Protein 1YWI (pdb70)

InterPro domains:
  IPR001202 WW domain [PF00397] (145-171)
  IPR001202 WW domain [PF00397] (185-212)
  IPR001202 WW domain [PS01159] (146-171)
  IPR001202 WW domain [PS01159] (187-212)
  IPR001202 WW domain [PS50020] (140-173)
  IPR001202 WW domain [PS50020] (186-214)
  IPR001202 WW domain [SM00456] (141-173)
  IPR001202 WW domain [SM00456] (182-214)
  IPR001202 WW domain [cd00201] (146-173)
  IPR001202 WW domain [cd00201] (184-214)
  IPR002713 FF domain [PF01846] (395-444)
  IPR002713 FF domain [PF01846] (462-510)
  IPR002713 FF domain [PF01846] (609-664)
  IPR002713 FF domain [PF01846] (746-796)
  IPR002713 FF domain [PS51676] (393-447)
  IPR002713 FF domain [PS51676] (460-514)
  IPR002713 FF domain [PS51676] (527-587)
  IPR002713 FF domain [PS51676] (607-667)
  IPR002713 FF domain [PS51676] (672-727)
  IPR002713 FF domain [PS51676] (742-799)

Organism: Homo sapiens (NCBI:txid9606)

Secondary structure (DSSP, 8-state):
--EEEEEETTTEEEEEETTTTEEEES--/-PPPP-

Radius of gyration: 8.61 Å; Cα contacts (8 Å, |Δi|>4): 61; chains: 2; bounding box: 24×16×15 Å

Nearest PDB structures (foldseek):
  1ywi-assembly1_A  TM=9.392E-01  e=6.118E-04  Homo sapiens
  2dyf-assembly1_A  TM=8.197E-01  e=7.021E-03  Homo sapiens
  2n8t-assembly1_A  TM=7.449E-01  e=8.564E-02  Rattus norvegicus
  2dmv-assembly1_A  TM=7.838E-01  e=2.901E-01  Homo sapiens
  9g6k-assembly1_Lm  TM=6.324E-01  e=3.998E+00  Toxoplasma gondii

Solvent-accessible surface area: 2877 Å² total; per-residue (Å²): 92,122,98,40,128,78,156,1,123,123,42,154,74,12,27,37,7,69,100,84,158,92,34,37,88,110,148,112,174,28,85,68,4,175

GO terms:
  GO:0005515 protein binding (F, IPI)
  GO:0016363 nuclear matrix (C, IDA)
  GO:0005654 nucleoplasm (C, TAS)
  GO:0016020 membrane (C, HDA)
  GO:0003723 RNA binding (F, HDA)

Foldseek 3Di:
DQKDWDADPVGHIWMAHPPVGGTGHDDD/DDDDDD

Sequence (34 aa):
SMWTEHKSPDGRTYYYNTETKQSTWEKPPPPLPPSMWTEHKSPDGRTYYYNTETKQSTWEKPPPPLPPSMWTEHKSPDGRTYYYNTETKQSTWEKPPPPLPPSMWTEHKSPDGRTYYYNTETKQSTWEKPPPPLPPSMWTEHKSPDGRTYYYNTETKQSTWEKPPPPLPPSMWTEHKSPDGRTYYYNTETKQSTWEKPPPPLPPSMWTEHKSPDGRTYYYNTETKQSTWEKPPPPLPPSMWTEHKSPDGRTYYYNTETKQSTWEKPPPPLPPSMWTEHKSPDGRTYYYNTETKQSTWEKPPPPLPPSMWTEHKSPDGRTYYYNTETKQSTWEKPPPPLPPSMWTEHKSPDGRTYYYNTETKQSTWEKPPPPLPPSMWTEHKSPDGRTYYYNTETKQSTWEKPPPPLPPSMWTEHKSPDGRTYYYNTETKQSTWEKPPPPLPPSMWTEHKSPDGRTYYYNTETKQSTWEKPPPPLPPSMWTEHKSPDGRTYYYNTETKQSTWEKPPPPLPP

Structure (mmCIF, N/CA/C/O backbone):
data_1YWI
#
_entry.id   1YWI
#
loop_
_entity.id
_entity.type
_entity.pdbx_description
1 polymer 'Formin-binding protein 3'
2 polymer Formin
#
loop_
_atom_site.group_PDB
_atom_site.id
_atom_site.type_symbol
_atom_site.label_atom_id
_atom_site.label_alt_id
_atom_site.label_comp_id
_atom_site.label_asym_id
_atom_site.label_entity_id
_atom_site.label_seq_id
_atom_site.pdbx_PDB_ins_code
_atom_site.Cartn_x
_atom_site.Cartn_y
_atom_site.Cartn_z
_atom_site.occupancy
_atom_site.B_iso_or_equiv
_atom_site.auth_seq_id
_atom_site.auth_comp_id
_atom_site.auth_asym_id
_atom_site.auth_atom_id
_atom_site.pdbx_PDB_model_num
ATOM 1 N N . SER A 1 12 ? -8.825 -6.080 1.277 1.00 0.00 15 SER A N 1
ATOM 2 C CA . SER A 1 12 ? -9.217 -6.020 -0.129 1.00 0.00 15 SER A CA 1
ATOM 3 C C . SER A 1 12 ? -9.059 -4.611 -0.686 1.00 0.00 15 SER A C 1
ATOM 4 O O . SER A 1 12 ? -9.019 -3.636 0.064 1.00 0.00 15 SER A O 1
ATOM 12 N N . MET A 1 13 ? -8.966 -4.518 -2.010 1.00 0.00 16 MET A N 1
ATOM 13 C CA . MET A 1 13 ? -8.814 -3.234 -2.683 1.00 0.00 16 MET A CA 1
ATOM 14 C C . MET A 1 13 ? -7.553 -2.510 -2.218 1.00 0.00 16 MET A C 1
ATOM 15 O O . MET A 1 13 ? -7.600 -1.674 -1.316 1.00 0.00 16 MET A O 1
ATOM 29 N N . TRP A 1 14 ? -6.427 -2.838 -2.847 1.00 0.00 17 TRP A N 1
ATOM 30 C CA . TRP A 1 14 ? -5.150 -2.221 -2.505 1.00 0.00 17 TRP A CA 1
ATOM 31 C C . TRP A 1 14 ? -4.418 -1.755 -3.761 1.00 0.00 17 TRP A C 1
ATOM 32 O O . TRP A 1 14 ? -4.732 -2.188 -4.870 1.00 0.00 17 TRP A O 1
ATOM 53 N N . THR A 1 15 ? -3.444 -0.872 -3.575 1.00 0.00 18 THR A N 1
ATOM 54 C CA . THR A 1 15 ? -2.646 -0.362 -4.684 1.00 0.00 18 THR A CA 1
ATOM 55 C C . THR A 1 15 ? -1.164 -0.554 -4.390 1.00 0.00 18 THR A C 1
ATOM 56 O O . THR A 1 15 ? -0.726 -0.379 -3.252 1.00 0.00 18 THR A O 1
ATOM 67 N N . GLU A 1 16 ? -0.394 -0.907 -5.414 1.00 0.00 19 GLU A N 1
ATOM 68 C CA . GLU A 1 16 ? 1.037 -1.136 -5.242 1.00 0.00 19 GLU A CA 1
ATOM 69 C C . GLU A 1 16 ? 1.859 0.025 -5.792 1.00 0.00 19 GLU A C 1
ATOM 70 O O . GLU A 1 16 ? 1.763 0.370 -6.969 1.00 0.00 19 GLU A O 1
ATOM 82 N N . HIS A 1 17 ? 2.672 0.621 -4.922 1.00 0.00 20 HIS A N 1
ATOM 83 C CA . HIS A 1 17 ? 3.528 1.736 -5.308 1.00 0.00 20 HIS A CA 1
ATOM 84 C C . HIS A 1 17 ? 4.859 1.662 -4.569 1.00 0.00 20 HIS A C 1
ATOM 85 O O . HIS A 1 17 ? 4.946 1.090 -3.482 1.00 0.00 20 HIS A O 1
ATOM 100 N N . LYS A 1 18 ? 5.897 2.244 -5.161 1.00 0.00 21 LYS A N 1
ATOM 101 C CA . LYS A 1 18 ? 7.225 2.222 -4.561 1.00 0.00 21 LYS A CA 1
ATOM 102 C C . LYS A 1 18 ? 7.574 3.553 -3.900 1.00 0.00 21 LYS A C 1
ATOM 103 O O . LYS A 1 18 ? 7.835 4.544 -4.582 1.00 0.00 21 LYS A O 1
ATOM 122 N N . SER A 1 19 ? 7.565 3.563 -2.566 1.00 0.00 22 SER A N 1
ATOM 123 C CA . SER A 1 19 ? 7.909 4.752 -1.797 1.00 0.00 22 SER A CA 1
ATOM 124 C C . SER A 1 19 ? 9.154 5.425 -2.375 1.00 0.00 22 SER A C 1
ATOM 125 O O . SER A 1 19 ? 10.169 4.763 -2.603 1.00 0.00 22 SER A O 1
ATOM 133 N N . PRO A 1 20 ? 9.085 6.756 -2.614 1.00 0.00 23 PRO A N 1
ATOM 134 C CA . PRO A 1 20 ? 10.200 7.529 -3.182 1.00 0.00 23 PRO A CA 1
ATOM 135 C C . PRO A 1 20 ? 11.523 7.284 -2.471 1.00 0.00 23 PRO A C 1
ATOM 136 O O . PRO A 1 20 ? 12.576 7.245 -3.106 1.00 0.00 23 PRO A O 1
ATOM 147 N N . ASP A 1 21 ? 11.469 7.130 -1.151 1.00 0.00 24 ASP A N 1
ATOM 148 C CA . ASP A 1 21 ? 12.674 6.885 -0.366 1.00 0.00 24 ASP A CA 1
ATOM 149 C C . ASP A 1 21 ? 13.385 5.632 -0.866 1.00 0.00 24 ASP A C 1
ATOM 150 O O . ASP A 1 21 ? 14.603 5.502 -0.741 1.00 0.00 24 ASP A O 1
ATOM 159 N N . GLY A 1 22 ? 12.607 4.713 -1.432 1.00 0.00 25 GLY A N 1
ATOM 160 C CA . GLY A 1 22 ? 13.163 3.479 -1.953 1.00 0.00 25 GLY A CA 1
ATOM 161 C C . GLY A 1 22 ? 12.567 2.265 -1.277 1.00 0.00 25 GLY A C 1
ATOM 162 O O . GLY A 1 22 ? 13.259 1.274 -1.036 1.00 0.00 25 GLY A O 1
ATOM 166 N N . ARG A 1 23 ? 11.274 2.342 -0.980 1.00 0.00 26 ARG A N 1
ATOM 167 C CA . ARG A 1 23 ? 10.575 1.251 -0.307 1.00 0.00 26 ARG A CA 1
ATOM 168 C C . ARG A 1 23 ? 9.323 0.851 -1.078 1.00 0.00 26 ARG A C 1
ATOM 169 O O . ARG A 1 23 ? 8.903 1.551 -1.995 1.00 0.00 26 ARG A O 1
ATOM 190 N N . THR A 1 24 ? 8.746 -0.291 -0.720 1.00 0.00 27 THR A N 1
ATOM 191 C CA . THR A 1 24 ? 7.530 -0.770 -1.368 1.00 0.00 27 THR A CA 1
ATOM 192 C C . THR A 1 24 ? 6.329 -0.592 -0.443 1.00 0.00 27 THR A C 1
ATOM 193 O O . THR A 1 24 ? 6.154 -1.350 0.512 1.00 0.00 27 THR A O 1
ATOM 204 N N . TYR A 1 25 ? 5.500 0.412 -0.729 1.00 0.00 28 TYR A N 1
ATOM 205 C CA . TYR A 1 25 ? 4.326 0.684 0.094 1.00 0.00 28 TYR A CA 1
ATOM 206 C C . TYR A 1 25 ? 3.032 0.387 -0.660 1.00 0.00 28 TYR A C 1
ATOM 207 O O . TYR A 1 25 ? 3.019 0.300 -1.888 1.00 0.00 28 TYR A O 1
ATOM 225 N N . TYR A 1 26 ? 1.947 0.231 0.093 1.00 0.00 29 TYR A N 1
ATOM 226 C CA . TYR A 1 26 ? 0.639 -0.051 -0.487 1.00 0.00 29 TYR A CA 1
ATOM 227 C C . TYR A 1 26 ? -0.416 0.897 0.070 1.00 0.00 29 TYR A C 1
ATOM 228 O O . TYR A 1 26 ? -0.334 1.321 1.222 1.00 0.00 29 TYR A O 1
ATOM 246 N N . TYR A 1 27 ? -1.404 1.229 -0.755 1.00 0.00 30 TYR A N 1
ATOM 247 C CA . TYR A 1 27 ? -2.479 2.124 -0.337 1.00 0.00 30 TYR A CA 1
ATOM 248 C C . TYR A 1 27 ? -3.831 1.423 -0.440 1.00 0.00 30 TYR A C 1
ATOM 249 O O . TYR A 1 27 ? -4.217 0.946 -1.509 1.00 0.00 30 TYR A O 1
ATOM 267 N N . ASN A 1 28 ? -4.544 1.360 0.681 1.00 0.00 31 ASN A N 1
ATOM 268 C CA . ASN A 1 28 ? -5.853 0.720 0.722 1.00 0.00 31 ASN A CA 1
ATOM 269 C C . ASN A 1 28 ? -6.924 1.648 0.158 1.00 0.00 31 ASN A C 1
ATOM 270 O O . ASN A 1 28 ? -7.215 2.697 0.733 1.00 0.00 31 ASN A O 1
ATOM 281 N N . THR A 1 29 ? -7.506 1.253 -0.971 1.00 0.00 32 THR A N 1
ATOM 282 C CA . THR A 1 29 ? -8.539 2.053 -1.619 1.00 0.00 32 THR A CA 1
ATOM 283 C C . THR A 1 29 ? -9.936 1.638 -1.157 1.00 0.00 32 THR A C 1
ATOM 284 O O . THR A 1 29 ? -10.941 2.106 -1.693 1.00 0.00 32 THR A O 1
ATOM 295 N N . GLU A 1 30 ? -9.989 0.761 -0.159 1.00 0.00 33 GLU A N 1
ATOM 296 C CA . GLU A 1 30 ? -11.261 0.293 0.383 1.00 0.00 33 GLU A CA 1
ATOM 297 C C . GLU A 1 30 ? -11.692 1.173 1.551 1.00 0.00 33 GLU A C 1
ATOM 298 O O . GLU A 1 30 ? -12.884 1.375 1.789 1.00 0.00 33 GLU A O 1
ATOM 310 N N . THR A 1 31 ? -10.705 1.691 2.271 1.00 0.00 34 THR A N 1
ATOM 311 C CA . THR A 1 31 ? -10.951 2.557 3.416 1.00 0.00 34 THR A CA 1
ATOM 312 C C . THR A 1 31 ? -10.294 3.915 3.196 1.00 0.00 34 THR A C 1
ATOM 313 O O . THR A 1 31 ? -10.574 4.883 3.906 1.00 0.00 34 THR A O 1
ATOM 324 N N . LYS A 1 32 ? -9.416 3.964 2.193 1.00 0.00 35 LYS A N 1
ATOM 325 C CA . LYS A 1 32 ? -8.695 5.183 1.835 1.00 0.00 35 LYS A CA 1
ATOM 326 C C . LYS A 1 32 ? -7.639 5.513 2.878 1.00 0.00 35 LYS A C 1
ATOM 327 O O . LYS A 1 32 ? -7.691 6.556 3.530 1.00 0.00 35 LYS A O 1
ATOM 346 N N . GLN A 1 33 ? -6.677 4.612 3.023 1.00 0.00 36 GLN A N 1
ATOM 347 C CA . GLN A 1 33 ? -5.596 4.790 3.981 1.00 0.00 36 GLN A CA 1
ATOM 348 C C . GLN A 1 33 ? -4.283 4.272 3.408 1.00 0.00 36 GLN A C 1
ATOM 349 O O . GLN A 1 33 ? -4.273 3.503 2.447 1.00 0.00 36 GLN A O 1
ATOM 363 N N . SER A 1 34 ? -3.177 4.700 4.003 1.00 0.00 37 SER A N 1
ATOM 364 C CA . SER A 1 34 ? -1.856 4.278 3.556 1.00 0.00 37 SER A CA 1
ATOM 365 C C . SER A 1 34 ? -1.269 3.257 4.523 1.00 0.00 37 SER A C 1
ATOM 366 O O . SER A 1 34 ? -1.384 3.405 5.740 1.00 0.00 37 SER A O 1
ATOM 374 N N . THR A 1 35 ? -0.639 2.221 3.977 1.00 0.00 38 THR A N 1
ATOM 375 C CA . THR A 1 35 ? -0.051 1.171 4.800 1.00 0.00 38 THR A CA 1
ATOM 376 C C . THR A 1 35 ? 1.302 0.715 4.258 1.00 0.00 38 THR A C 1
ATOM 377 O O . THR A 1 35 ? 1.583 0.844 3.065 1.00 0.00 38 THR A O 1
ATOM 388 N N . TRP A 1 36 ? 2.132 0.175 5.148 1.00 0.00 39 TRP A N 1
ATOM 389 C CA . TRP A 1 36 ? 3.458 -0.312 4.776 1.00 0.00 39 TRP A CA 1
ATOM 390 C C . TRP A 1 36 ? 3.482 -1.832 4.719 1.00 0.00 39 TRP A C 1
ATOM 391 O O . TRP A 1 36 ? 2.850 -2.504 5.535 1.00 0.00 39 TRP A O 1
ATOM 412 N N . GLU A 1 37 ? 4.222 -2.363 3.750 1.00 0.00 40 GLU A N 1
ATOM 413 C CA . GLU A 1 37 ? 4.355 -3.804 3.574 1.00 0.00 40 GLU A CA 1
ATOM 414 C C . GLU A 1 37 ? 3.014 -4.459 3.248 1.00 0.00 40 GLU A C 1
ATOM 415 O O . GLU A 1 37 ? 1.958 -4.011 3.698 1.00 0.00 40 GLU A O 1
ATOM 427 N N . LYS A 1 38 ? 3.076 -5.517 2.451 1.00 0.00 41 LYS A N 1
ATOM 428 C CA . LYS A 1 38 ? 1.884 -6.263 2.051 1.00 0.00 41 LYS A CA 1
ATOM 429 C C . LYS A 1 38 ? 1.040 -6.633 3.273 1.00 0.00 41 LYS A C 1
ATOM 430 O O . LYS A 1 38 ? 1.566 -7.139 4.265 1.00 0.00 41 LYS A O 1
ATOM 449 N N . PRO A 1 39 ? -0.285 -6.390 3.217 1.00 0.00 42 PRO A N 1
ATOM 450 C CA . PRO A 1 39 ? -1.190 -6.697 4.327 1.00 0.00 42 PRO A CA 1
ATOM 451 C C . PRO A 1 39 ? -1.588 -8.168 4.376 1.00 0.00 42 PRO A C 1
ATOM 452 O O . PRO A 1 39 ? -1.677 -8.757 5.454 1.00 0.00 42 PRO A O 1
ATOM 463 N N . PRO B 2 5 ? -2.466 10.045 -7.585 1.00 0.00 5 PRO B N 1
ATOM 464 C CA . PRO B 2 5 ? -1.627 9.057 -6.907 1.00 0.00 5 PRO B CA 1
ATOM 465 C C . PRO B 2 5 ? -1.907 9.006 -5.406 1.00 0.00 5 PRO B C 1
ATOM 466 O O . PRO B 2 5 ? -2.261 10.018 -4.802 1.00 0.00 5 PRO B O 1
ATOM 477 N N . PRO B 2 6 ? -1.747 7.822 -4.780 1.00 0.00 6 PRO B N 1
ATOM 478 C CA . PRO B 2 6 ? -1.995 7.649 -3.346 1.00 0.00 6 PRO B CA 1
ATOM 479 C C . PRO B 2 6 ? -0.852 8.175 -2.480 1.00 0.00 6 PRO B C 1
ATOM 480 O O . PRO B 2 6 ? 0.311 8.134 -2.887 1.00 0.00 6 PRO B O 1
ATOM 491 N N . PRO B 2 7 ? -1.164 8.666 -1.263 1.00 0.00 7 PRO B N 1
ATOM 492 C CA . PRO B 2 7 ? -0.163 9.200 -0.344 1.00 0.00 7 PRO B CA 1
ATOM 493 C C . PRO B 2 7 ? 0.604 8.093 0.366 1.00 0.00 7 PRO B C 1
ATOM 494 O O . PRO B 2 7 ? 0.064 7.016 0.619 1.00 0.00 7 PRO B O 1
ATOM 505 N N . LEU B 2 8 ? 1.865 8.361 0.681 1.00 0.00 8 LEU B N 1
ATOM 506 C CA . LEU B 2 8 ? 2.700 7.381 1.362 1.00 0.00 8 LEU B CA 1
ATOM 507 C C . LEU B 2 8 ? 2.376 7.339 2.860 1.00 0.00 8 LEU B C 1
ATOM 508 O O . LEU B 2 8 ? 2.041 8.365 3.454 1.00 0.00 8 LEU B O 1
ATOM 524 N N . PRO B 2 9 ? 2.472 6.151 3.494 1.00 0.00 9 PRO B N 1
ATOM 525 C CA . PRO B 2 9 ? 2.218 5.987 4.923 1.00 0.00 9 PRO B CA 1
ATOM 526 C C . PRO B 2 9 ? 3.415 6.427 5.763 1.00 0.00 9 PRO B C 1
ATOM 527 O O . PRO B 2 9 ? 4.556 6.326 5.315 1.00 0.00 9 PRO B O 1
ATOM 538 N N . PRO B 2 10 ? 3.179 6.928 6.988 1.00 0.00 10 PRO B N 1
ATOM 539 C CA . PRO B 2 10 ? 4.261 7.364 7.874 1.00 0.00 10 PRO B CA 1
ATOM 540 C C . PRO B 2 10 ? 5.105 6.191 8.367 1.00 0.00 10 PRO B C 1
ATOM 541 O O . PRO B 2 10 ? 6.088 5.844 7.678 1.00 0.00 10 PRO B O 1
ATOM 553 N N . SER A 1 12 ? -8.993 -7.729 -2.240 1.00 0.00 15 SER A N 2
ATOM 554 C CA . SER A 1 12 ? -8.088 -7.201 -3.255 1.00 0.00 15 SER A CA 2
ATOM 555 C C . SER A 1 12 ? -8.403 -5.740 -3.549 1.00 0.00 15 SER A C 2
ATOM 556 O O . SER A 1 12 ? -8.711 -5.372 -4.684 1.00 0.00 15 SER A O 2
ATOM 564 N N . MET A 1 13 ? -8.323 -4.915 -2.514 1.00 0.00 16 MET A N 2
ATOM 565 C CA . MET A 1 13 ? -8.592 -3.490 -2.643 1.00 0.00 16 MET A CA 2
ATOM 566 C C . MET A 1 13 ? -7.379 -2.679 -2.200 1.00 0.00 16 MET A C 2
ATOM 567 O O . MET A 1 13 ? -7.462 -1.872 -1.272 1.00 0.00 16 MET A O 2
ATOM 581 N N . TRP A 1 14 ? -6.251 -2.902 -2.867 1.00 0.00 17 TRP A N 2
ATOM 582 C CA . TRP A 1 14 ? -5.017 -2.199 -2.536 1.00 0.00 17 TRP A CA 2
ATOM 583 C C . TRP A 1 14 ? -4.285 -1.751 -3.796 1.00 0.00 17 TRP A C 2
ATOM 584 O O . TRP A 1 14 ? -4.468 -2.324 -4.870 1.00 0.00 17 TRP A O 2
ATOM 605 N N . THR A 1 15 ? -3.458 -0.721 -3.653 1.00 0.00 18 THR A N 2
ATOM 606 C CA . THR A 1 15 ? -2.674 -0.207 -4.765 1.00 0.00 18 THR A CA 2
ATOM 607 C C . THR A 1 15 ? -1.192 -0.389 -4.474 1.00 0.00 18 THR A C 2
ATOM 608 O O . THR A 1 15 ? -0.756 -0.237 -3.330 1.00 0.00 18 THR A O 2
ATOM 619 N N . GLU A 1 16 ? -0.417 -0.704 -5.506 1.00 0.00 19 GLU A N 2
ATOM 620 C CA . GLU A 1 16 ? 1.013 -0.929 -5.341 1.00 0.00 19 GLU A CA 2
ATOM 621 C C . GLU A 1 16 ? 1.831 0.252 -5.851 1.00 0.00 19 GLU A C 2
ATOM 622 O O . GLU A 1 16 ? 1.702 0.668 -7.002 1.00 0.00 19 GLU A O 2
ATOM 634 N N . HIS A 1 17 ? 2.675 0.785 -4.973 1.00 0.00 20 HIS A N 2
ATOM 635 C CA . HIS A 1 17 ? 3.539 1.909 -5.311 1.00 0.00 20 HIS A CA 2
ATOM 636 C C . HIS A 1 17 ? 4.878 1.769 -4.594 1.00 0.00 20 HIS A C 2
ATOM 637 O O . HIS A 1 17 ? 5.023 0.941 -3.694 1.00 0.00 20 HIS A O 2
ATOM 652 N N . LYS A 1 18 ? 5.854 2.581 -4.988 1.00 0.00 21 LYS A N 2
ATOM 653 C CA . LYS A 1 18 ? 7.181 2.512 -4.385 1.00 0.00 21 LYS A CA 2
ATOM 654 C C . LYS A 1 18 ? 7.565 3.806 -3.671 1.00 0.00 21 LYS A C 2
ATOM 655 O O . LYS A 1 18 ? 7.726 4.852 -4.300 1.00 0.00 21 LYS A O 2
ATOM 674 N N . SER A 1 19 ? 7.704 3.713 -2.349 1.00 0.00 22 SER A N 2
ATOM 675 C CA . SER A 1 19 ? 8.098 4.849 -1.524 1.00 0.00 22 SER A CA 2
ATOM 676 C C . SER A 1 19 ? 9.345 5.523 -2.092 1.00 0.00 22 SER A C 2
ATOM 677 O O . SER A 1 19 ? 10.250 4.843 -2.588 1.00 0.00 22 SER A O 2
ATOM 685 N N . PRO A 1 20 ? 9.424 6.867 -1.983 1.00 0.00 23 PRO A N 2
ATOM 686 C CA . PRO A 1 20 ? 10.546 7.653 -2.515 1.00 0.00 23 PRO A CA 2
ATOM 687 C C . PRO A 1 20 ? 11.875 7.307 -1.860 1.00 0.00 23 PRO A C 2
ATOM 688 O O . PRO A 1 20 ? 12.939 7.632 -2.387 1.00 0.00 23 PRO A O 2
ATOM 699 N N . ASP A 1 21 ? 11.814 6.657 -0.704 1.00 0.00 24 ASP A N 2
ATOM 700 C CA . ASP A 1 21 ? 13.020 6.263 0.012 1.00 0.00 24 ASP A CA 2
ATOM 701 C C . ASP A 1 21 ? 13.526 4.923 -0.510 1.00 0.00 24 ASP A C 2
ATOM 702 O O . ASP A 1 21 ? 14.385 4.286 0.100 1.00 0.00 24 ASP A O 2
ATOM 711 N N . GLY A 1 22 ? 12.983 4.506 -1.651 1.00 0.00 25 GLY A N 2
ATOM 712 C CA . GLY A 1 22 ? 13.378 3.244 -2.244 1.00 0.00 25 GLY A CA 2
ATOM 713 C C . GLY A 1 22 ? 12.695 2.067 -1.581 1.00 0.00 25 GLY A C 2
ATOM 714 O O . GLY A 1 22 ? 13.306 1.014 -1.390 1.00 0.00 25 GLY A O 2
ATOM 718 N N . ARG A 1 23 ? 11.425 2.245 -1.230 1.00 0.00 26 ARG A N 2
ATOM 719 C CA . ARG A 1 23 ? 10.659 1.188 -0.572 1.00 0.00 26 ARG A CA 2
ATOM 720 C C . ARG A 1 23 ? 9.392 0.873 -1.356 1.00 0.00 26 ARG A C 2
ATOM 721 O O . ARG A 1 23 ? 9.025 1.602 -2.270 1.00 0.00 26 ARG A O 2
ATOM 742 N N . THR A 1 24 ? 8.749 -0.238 -1.015 1.00 0.00 27 THR A N 2
ATOM 743 C CA . THR A 1 24 ? 7.513 -0.639 -1.676 1.00 0.00 27 THR A CA 2
ATOM 744 C C . THR A 1 24 ? 6.338 -0.532 -0.709 1.00 0.00 27 THR A C 2
ATOM 745 O O . THR A 1 24 ? 6.198 -1.352 0.201 1.00 0.00 27 THR A O 2
ATOM 756 N N . TYR A 1 25 ? 5.493 0.477 -0.908 1.00 0.00 28 TYR A N 2
ATOM 757 C CA . TYR A 1 25 ? 4.344 0.687 -0.032 1.00 0.00 28 TYR A CA 2
ATOM 758 C C . TYR A 1 25 ? 3.030 0.400 -0.754 1.00 0.00 28 TYR A C 2
ATOM 759 O O . TYR A 1 25 ? 2.987 0.307 -1.980 1.00 0.00 28 TYR A O 2
ATOM 777 N N . TYR A 1 26 ? 1.958 0.262 0.024 1.00 0.00 29 TYR A N 2
ATOM 778 C CA . TYR A 1 26 ? 0.636 -0.017 -0.530 1.00 0.00 29 TYR A CA 2
ATOM 779 C C . TYR A 1 26 ? -0.409 0.920 0.063 1.00 0.00 29 TYR A C 2
ATOM 780 O O . TYR A 1 26 ? -0.230 1.452 1.156 1.00 0.00 29 TYR A O 2
ATOM 798 N N . TYR A 1 27 ? -1.499 1.119 -0.668 1.00 0.00 30 TYR A N 2
ATOM 799 C CA . TYR A 1 27 ? -2.576 1.996 -0.211 1.00 0.00 30 TYR A CA 2
ATOM 800 C C . TYR A 1 27 ? -3.927 1.288 -0.271 1.00 0.00 30 TYR A C 2
ATOM 801 O O . TYR A 1 27 ? -4.315 0.752 -1.308 1.00 0.00 30 TYR A O 2
ATOM 819 N N . ASN A 1 28 ? -4.638 1.297 0.853 1.00 0.00 31 ASN A N 2
ATOM 820 C CA . ASN A 1 28 ? -5.951 0.668 0.938 1.00 0.00 31 ASN A CA 2
ATOM 821 C C . ASN A 1 28 ? -7.017 1.581 0.340 1.00 0.00 31 ASN A C 2
ATOM 822 O O . ASN A 1 28 ? -7.246 2.683 0.836 1.00 0.00 31 ASN A O 2
ATOM 833 N N . THR A 1 29 ? -7.666 1.118 -0.726 1.00 0.00 32 THR A N 2
ATOM 834 C CA . THR A 1 29 ? -8.701 1.905 -1.387 1.00 0.00 32 THR A CA 2
ATOM 835 C C . THR A 1 29 ? -10.067 1.686 -0.744 1.00 0.00 32 THR A C 2
ATOM 836 O O . THR A 1 29 ? -10.965 2.516 -0.882 1.00 0.00 32 THR A O 2
ATOM 847 N N . GLU A 1 30 ? -10.219 0.568 -0.041 1.00 0.00 33 GLU A N 2
ATOM 848 C CA . GLU A 1 30 ? -11.478 0.251 0.626 1.00 0.00 33 GLU A CA 2
ATOM 849 C C . GLU A 1 30 ? -11.647 1.094 1.885 1.00 0.00 33 GLU A C 2
ATOM 850 O O . GLU A 1 30 ? -12.697 1.698 2.105 1.00 0.00 33 GLU A O 2
ATOM 862 N N . THR A 1 31 ? -10.604 1.128 2.709 1.00 0.00 34 THR A N 2
ATOM 863 C CA . THR A 1 31 ? -10.627 1.900 3.944 1.00 0.00 34 THR A CA 2
ATOM 864 C C . THR A 1 31 ? -10.144 3.325 3.694 1.00 0.00 34 THR A C 2
ATOM 865 O O . THR A 1 31 ? -10.413 4.233 4.483 1.00 0.00 34 THR A O 2
ATOM 876 N N . LYS A 1 32 ? -9.425 3.503 2.586 1.00 0.00 35 LYS A N 2
ATOM 877 C CA . LYS A 1 32 ? -8.889 4.807 2.203 1.00 0.00 35 LYS A CA 2
ATOM 878 C C . LYS A 1 32 ? -7.804 5.250 3.175 1.00 0.00 35 LYS A C 2
ATOM 879 O O . LYS A 1 32 ? -7.964 6.227 3.906 1.00 0.00 35 LYS A O 2
ATOM 898 N N . GLN A 1 33 ? -6.697 4.517 3.171 1.00 0.00 36 GLN A N 2
ATOM 899 C CA . GLN A 1 33 ? -5.575 4.815 4.049 1.00 0.00 36 GLN A CA 2
ATOM 900 C C . GLN A 1 33 ? -4.268 4.320 3.439 1.00 0.00 36 GLN A C 2
ATOM 901 O O . GLN A 1 33 ? -4.273 3.532 2.495 1.00 0.00 36 GLN A O 2
ATOM 915 N N . SER A 1 34 ? -3.153 4.783 3.989 1.00 0.00 37 SER A N 2
ATOM 916 C CA . SER A 1 34 ? -1.839 4.383 3.501 1.00 0.00 37 SER A CA 2
ATOM 917 C C . SER A 1 34 ? -1.211 3.374 4.454 1.00 0.00 37 SER A C 2
ATOM 918 O O . SER A 1 34 ? -1.237 3.560 5.672 1.00 0.00 37 SER A O 2
ATOM 926 N N . THR A 1 35 ? -0.646 2.307 3.899 1.00 0.00 38 THR A N 2
ATOM 927 C CA . THR A 1 35 ? -0.041 1.260 4.714 1.00 0.00 38 THR A CA 2
ATOM 928 C C . THR A 1 35 ? 1.318 0.812 4.175 1.00 0.00 38 THR A C 2
ATOM 929 O O . THR A 1 35 ? 1.608 0.946 2.985 1.00 0.00 38 THR A O 2
ATOM 940 N N . TRP A 1 36 ? 2.142 0.275 5.071 1.00 0.00 39 TRP A N 2
ATOM 941 C CA . TRP A 1 36 ? 3.471 -0.218 4.714 1.00 0.00 39 TRP A CA 2
ATOM 942 C C . TRP A 1 36 ? 3.473 -1.742 4.669 1.00 0.00 39 TRP A C 2
ATOM 943 O O . TRP A 1 36 ? 2.570 -2.383 5.207 1.00 0.00 39 TRP A O 2
ATOM 964 N N . GLU A 1 37 ? 4.493 -2.310 4.031 1.00 0.00 40 GLU A N 2
ATOM 965 C CA . GLU A 1 37 ? 4.628 -3.761 3.920 1.00 0.00 40 GLU A CA 2
ATOM 966 C C . GLU A 1 37 ? 3.485 -4.367 3.109 1.00 0.00 40 GLU A C 2
ATOM 967 O O . GLU A 1 37 ? 2.322 -3.996 3.274 1.00 0.00 40 GLU A O 2
ATOM 979 N N . LYS A 1 38 ? 3.828 -5.301 2.229 1.00 0.00 41 LYS A N 2
ATOM 980 C CA . LYS A 1 38 ? 2.837 -5.966 1.391 1.00 0.00 41 LYS A CA 2
ATOM 981 C C . LYS A 1 38 ? 1.910 -6.842 2.232 1.00 0.00 41 LYS A C 2
ATOM 982 O O . LYS A 1 38 ? 2.369 -7.577 3.108 1.00 0.00 41 LYS A O 2
ATOM 1001 N N . PRO A 1 39 ? 0.586 -6.779 1.979 1.00 0.00 42 PRO A N 2
ATOM 1002 C CA . PRO A 1 39 ? -0.395 -7.576 2.719 1.00 0.00 42 PRO A CA 2
ATOM 1003 C C . PRO A 1 39 ? -0.439 -9.025 2.246 1.00 0.00 42 PRO A C 2
ATOM 1004 O O . PRO A 1 39 ? 0.475 -9.495 1.569 1.00 0.00 42 PRO A O 2
ATOM 1015 N N . PRO B 2 5 ? -2.987 9.519 -7.720 1.00 0.00 5 PRO B N 2
ATOM 1016 C CA . PRO B 2 5 ? -2.076 8.600 -7.034 1.00 0.00 5 PRO B CA 2
ATOM 1017 C C . PRO B 2 5 ? -2.241 8.662 -5.517 1.00 0.00 5 PRO B C 2
ATOM 1018 O O . PRO B 2 5 ? -2.558 9.714 -4.963 1.00 0.00 5 PRO B O 2
ATOM 1029 N N . PRO B 2 6 ? -2.025 7.526 -4.823 1.00 0.00 6 PRO B N 2
ATOM 1030 C CA . PRO B 2 6 ? -2.172 7.436 -3.368 1.00 0.00 6 PRO B CA 2
ATOM 1031 C C . PRO B 2 6 ? -0.992 8.020 -2.588 1.00 0.00 6 PRO B C 2
ATOM 1032 O O . PRO B 2 6 ? 0.152 7.973 -3.045 1.00 0.00 6 PRO B O 2
ATOM 1043 N N . PRO B 2 7 ? -1.264 8.561 -1.381 1.00 0.00 7 PRO B N 2
ATOM 1044 C CA . PRO B 2 7 ? -0.245 9.154 -0.514 1.00 0.00 7 PRO B CA 2
ATOM 1045 C C . PRO B 2 7 ? 0.554 8.088 0.224 1.00 0.00 7 PRO B C 2
ATOM 1046 O O . PRO B 2 7 ? 0.038 7.013 0.521 1.00 0.00 7 PRO B O 2
ATOM 1057 N N . LEU B 2 8 ? 1.815 8.388 0.519 1.00 0.00 8 LEU B N 2
ATOM 1058 C CA . LEU B 2 8 ? 2.667 7.437 1.223 1.00 0.00 8 LEU B CA 2
ATOM 1059 C C . LEU B 2 8 ? 2.332 7.425 2.717 1.00 0.00 8 LEU B C 2
ATOM 1060 O O . LEU B 2 8 ? 1.980 8.459 3.285 1.00 0.00 8 LEU B O 2
ATOM 1076 N N . PRO B 2 9 ? 2.441 6.253 3.378 1.00 0.00 9 PRO B N 2
ATOM 1077 C CA . PRO B 2 9 ? 2.168 6.119 4.805 1.00 0.00 9 PRO B CA 2
ATOM 1078 C C . PRO B 2 9 ? 3.340 6.593 5.661 1.00 0.00 9 PRO B C 2
ATOM 1079 O O . PRO B 2 9 ? 4.494 6.492 5.244 1.00 0.00 9 PRO B O 2
ATOM 1090 N N . PRO B 2 10 ? 3.068 7.117 6.869 1.00 0.00 10 PRO B N 2
ATOM 1091 C CA . PRO B 2 10 ? 4.123 7.590 7.768 1.00 0.00 10 PRO B CA 2
ATOM 1092 C C . PRO B 2 10 ? 4.867 6.441 8.440 1.00 0.00 10 PRO B C 2
ATOM 1093 O O . PRO B 2 10 ? 5.780 5.876 7.802 1.00 0.00 10 PRO B O 2
ATOM 1105 N N . SER A 1 12 ? -8.929 -7.179 -0.282 1.00 0.00 15 SER A N 3
ATOM 1106 C CA . SER A 1 12 ? -8.851 -6.801 -1.691 1.00 0.00 15 SER A CA 3
ATOM 1107 C C . SER A 1 12 ? -8.926 -5.290 -1.870 1.00 0.00 15 SER A C 3
ATOM 1108 O O . SER A 1 12 ? -9.017 -4.541 -0.895 1.00 0.00 15 SER A O 3
ATOM 1116 N N . MET A 1 13 ? -8.880 -4.850 -3.126 1.00 0.00 16 MET A N 3
ATOM 1117 C CA . MET A 1 13 ? -8.944 -3.430 -3.455 1.00 0.00 16 MET A CA 3
ATOM 1118 C C . MET A 1 13 ? -7.750 -2.676 -2.870 1.00 0.00 16 MET A C 3
ATOM 1119 O O . MET A 1 13 ? -7.898 -1.854 -1.963 1.00 0.00 16 MET A O 3
ATOM 1133 N N . TRP A 1 14 ? -6.563 -2.964 -3.403 1.00 0.00 17 TRP A N 3
ATOM 1134 C CA . TRP A 1 14 ? -5.333 -2.322 -2.947 1.00 0.00 17 TRP A CA 3
ATOM 1135 C C . TRP A 1 14 ? -4.557 -1.727 -4.118 1.00 0.00 17 TRP A C 3
ATOM 1136 O O . TRP A 1 14 ? -4.823 -2.042 -5.279 1.00 0.00 17 TRP A O 3
ATOM 1157 N N . THR A 1 15 ? -3.596 -0.863 -3.801 1.00 0.00 18 THR A N 3
ATOM 1158 C CA . THR A 1 15 ? -2.759 -0.230 -4.816 1.00 0.00 18 THR A CA 3
ATOM 1159 C C . THR A 1 15 ? -1.283 -0.394 -4.463 1.00 0.00 18 THR A C 3
ATOM 1160 O O . THR A 1 15 ? -0.895 -0.242 -3.303 1.00 0.00 18 THR A O 3
ATOM 1171 N N . GLU A 1 16 ? -0.463 -0.697 -5.464 1.00 0.00 19 GLU A N 3
ATOM 1172 C CA . GLU A 1 16 ? 0.967 -0.898 -5.246 1.00 0.00 19 GLU A CA 3
ATOM 1173 C C . GLU A 1 16 ? 1.789 0.293 -5.734 1.00 0.00 19 GLU A C 3
ATOM 1174 O O . GLU A 1 16 ? 1.630 0.749 -6.865 1.00 0.00 19 GLU A O 3
ATOM 1186 N N . HIS A 1 17 ? 2.672 0.785 -4.866 1.00 0.00 20 HIS A N 3
ATOM 1187 C CA . HIS A 1 17 ? 3.539 1.914 -5.193 1.00 0.00 20 HIS A CA 3
ATOM 1188 C C . HIS A 1 17 ? 4.881 1.779 -4.477 1.00 0.00 20 HIS A C 3
ATOM 1189 O O . HIS A 1 17 ? 5.004 1.022 -3.512 1.00 0.00 20 HIS A O 3
ATOM 1204 N N . LYS A 1 18 ? 5.886 2.514 -4.948 1.00 0.00 21 LYS A N 3
ATOM 1205 C CA . LYS A 1 18 ? 7.217 2.449 -4.350 1.00 0.00 21 LYS A CA 3
ATOM 1206 C C . LYS A 1 18 ? 7.656 3.795 -3.777 1.00 0.00 21 LYS A C 3
ATOM 1207 O O . LYS A 1 18 ? 7.910 4.745 -4.518 1.00 0.00 21 LYS A O 3
ATOM 1226 N N . SER A 1 19 ? 7.741 3.864 -2.448 1.00 0.00 22 SER A N 3
ATOM 1227 C CA . SER A 1 19 ? 8.171 5.074 -1.758 1.00 0.00 22 SER A CA 3
ATOM 1228 C C . SER A 1 19 ? 9.509 5.570 -2.311 1.00 0.00 22 SER A C 3
ATOM 1229 O O . SER A 1 19 ? 10.387 4.765 -2.636 1.00 0.00 22 SER A O 3
ATOM 1237 N N . PRO A 1 20 ? 9.686 6.906 -2.383 1.00 0.00 23 PRO A N 3
ATOM 1238 C CA . PRO A 1 20 ? 10.908 7.531 -2.914 1.00 0.00 23 PRO A CA 3
ATOM 1239 C C . PRO A 1 20 ? 12.163 7.113 -2.159 1.00 0.00 23 PRO A C 3
ATOM 1240 O O . PRO A 1 20 ? 13.274 7.249 -2.669 1.00 0.00 23 PRO A O 3
ATOM 1251 N N . ASP A 1 21 ? 11.983 6.608 -0.943 1.00 0.00 24 ASP A N 3
ATOM 1252 C CA . ASP A 1 21 ? 13.109 6.165 -0.131 1.00 0.00 24 ASP A CA 3
ATOM 1253 C C . ASP A 1 21 ? 13.561 4.775 -0.568 1.00 0.00 24 ASP A C 3
ATOM 1254 O O . ASP A 1 21 ? 14.353 4.125 0.113 1.00 0.00 24 ASP A O 3
ATOM 1263 N N . GLY A 1 22 ? 13.048 4.332 -1.712 1.00 0.00 25 GLY A N 3
ATOM 1264 C CA . GLY A 1 22 ? 13.397 3.023 -2.227 1.00 0.00 25 GLY A CA 3
ATOM 1265 C C . GLY A 1 22 ? 12.640 1.922 -1.518 1.00 0.00 25 GLY A C 3
ATOM 1266 O O . GLY A 1 22 ? 13.156 0.819 -1.335 1.00 0.00 25 GLY A O 3
ATOM 1270 N N . ARG A 1 23 ? 11.409 2.226 -1.118 1.00 0.00 26 ARG A N 3
ATOM 1271 C CA . ARG A 1 23 ? 10.574 1.261 -0.419 1.00 0.00 26 ARG A CA 3
ATOM 1272 C C . ARG A 1 23 ? 9.325 0.936 -1.223 1.00 0.00 26 ARG A C 3
ATOM 1273 O O . ARG A 1 23 ? 8.998 1.632 -2.179 1.00 0.00 26 ARG A O 3
ATOM 1294 N N . THR A 1 24 ? 8.640 -0.132 -0.836 1.00 0.00 27 THR A N 3
ATOM 1295 C CA . THR A 1 24 ? 7.417 -0.537 -1.512 1.00 0.00 27 THR A CA 3
ATOM 1296 C C . THR A 1 24 ? 6.231 -0.422 -0.562 1.00 0.00 27 THR A C 3
ATOM 1297 O O . THR A 1 24 ? 6.054 -1.258 0.326 1.00 0.00 27 THR A O 3
ATOM 1308 N N . TYR A 1 25 ? 5.419 0.615 -0.749 1.00 0.00 28 TYR A N 3
ATOM 1309 C CA . TYR A 1 25 ? 4.260 0.832 0.107 1.00 0.00 28 TYR A CA 3
ATOM 1310 C C . TYR A 1 25 ? 2.963 0.539 -0.637 1.00 0.00 28 TYR A C 3
ATOM 1311 O O . TYR A 1 25 ? 2.926 0.542 -1.869 1.00 0.00 28 TYR A O 3
ATOM 1329 N N . TYR A 1 26 ? 1.899 0.286 0.119 1.00 0.00 29 TYR A N 3
ATOM 1330 C CA . TYR A 1 26 ? 0.601 -0.019 -0.468 1.00 0.00 29 TYR A CA 3
ATOM 1331 C C . TYR A 1 26 ? -0.488 0.870 0.126 1.00 0.00 29 TYR A C 3
ATOM 1332 O O . TYR A 1 26 ? -0.375 1.333 1.260 1.00 0.00 29 TYR A O 3
ATOM 1350 N N . TYR A 1 27 ? -1.539 1.104 -0.653 1.00 0.00 30 TYR A N 3
ATOM 1351 C CA . TYR A 1 27 ? -2.651 1.939 -0.214 1.00 0.00 30 TYR A CA 3
ATOM 1352 C C . TYR A 1 27 ? -3.986 1.238 -0.466 1.00 0.00 30 TYR A C 3
ATOM 1353 O O . TYR A 1 27 ? -4.283 0.835 -1.592 1.00 0.00 30 TYR A O 3
ATOM 1371 N N . ASN A 1 28 ? -4.783 1.094 0.589 1.00 0.00 31 ASN A N 3
ATOM 1372 C CA . ASN A 1 28 ? -6.087 0.450 0.481 1.00 0.00 31 ASN A CA 3
ATOM 1373 C C . ASN A 1 28 ? -7.146 1.461 0.060 1.00 0.00 31 ASN A C 3
ATOM 1374 O O . ASN A 1 28 ? -7.226 2.557 0.620 1.00 0.00 31 ASN A O 3
ATOM 1385 N N . THR A 1 29 ? -7.960 1.089 -0.926 1.00 0.00 32 THR A N 3
ATOM 1386 C CA . THR A 1 29 ? -9.009 1.977 -1.419 1.00 0.00 32 THR A CA 3
ATOM 1387 C C . THR A 1 29 ? -10.349 1.700 -0.740 1.00 0.00 32 THR A C 3
ATOM 1388 O O . THR A 1 29 ? -11.292 2.478 -0.875 1.00 0.00 32 THR A O 3
ATOM 1399 N N . GLU A 1 30 ? -10.429 0.590 -0.007 1.00 0.00 33 GLU A N 3
ATOM 1400 C CA . GLU A 1 30 ? -11.656 0.234 0.701 1.00 0.00 33 GLU A CA 3
ATOM 1401 C C . GLU A 1 30 ? -11.889 1.188 1.864 1.00 0.00 33 GLU A C 3
ATOM 1402 O O . GLU A 1 30 ? -12.855 1.951 1.874 1.00 0.00 33 GLU A O 3
ATOM 1414 N N . THR A 1 31 ? -10.990 1.137 2.840 1.00 0.00 34 THR A N 3
ATOM 1415 C CA . THR A 1 31 ? -11.077 2.001 4.009 1.00 0.00 34 THR A CA 3
ATOM 1416 C C . THR A 1 31 ? -10.402 3.339 3.724 1.00 0.00 34 THR A C 3
ATOM 1417 O O . THR A 1 31 ? -10.593 4.316 4.450 1.00 0.00 34 THR A O 3
ATOM 1428 N N . LYS A 1 32 ? -9.609 3.363 2.650 1.00 0.00 35 LYS A N 3
ATOM 1429 C CA . LYS A 1 32 ? -8.897 4.568 2.223 1.00 0.00 35 LYS A CA 3
ATOM 1430 C C . LYS A 1 32 ? -7.794 4.933 3.210 1.00 0.00 35 LYS A C 3
ATOM 1431 O O . LYS A 1 32 ? -7.949 5.849 4.016 1.00 0.00 35 LYS A O 3
ATOM 1450 N N . GLN A 1 33 ? -6.677 4.211 3.144 1.00 0.00 36 GLN A N 3
ATOM 1451 C CA . GLN A 1 33 ? -5.557 4.471 4.037 1.00 0.00 36 GLN A CA 3
ATOM 1452 C C . GLN A 1 33 ? -4.242 4.014 3.420 1.00 0.00 36 GLN A C 3
ATOM 1453 O O . GLN A 1 33 ? -4.226 3.213 2.485 1.00 0.00 36 GLN A O 3
ATOM 1467 N N . SER A 1 34 ? -3.141 4.532 3.951 1.00 0.00 37 SER A N 3
ATOM 1468 C CA . SER A 1 34 ? -1.813 4.177 3.470 1.00 0.00 37 SER A CA 3
ATOM 1469 C C . SER A 1 34 ? -1.109 3.290 4.490 1.00 0.00 37 SER A C 3
ATOM 1470 O O . SER A 1 34 ? -1.212 3.517 5.695 1.00 0.00 37 SER A O 3
ATOM 1478 N N . THR A 1 35 ? -0.395 2.278 4.007 1.00 0.00 38 THR A N 3
ATOM 1479 C CA . THR A 1 35 ? 0.305 1.359 4.894 1.00 0.00 38 THR A CA 3
ATOM 1480 C C . THR A 1 35 ? 1.642 0.906 4.310 1.00 0.00 38 THR A C 3
ATOM 1481 O O . THR A 1 35 ? 1.881 1.019 3.106 1.00 0.00 38 THR A O 3
ATOM 1492 N N . TRP A 1 36 ? 2.503 0.385 5.181 1.00 0.00 39 TRP A N 3
ATOM 1493 C CA . TRP A 1 36 ? 3.819 -0.101 4.782 1.00 0.00 39 TRP A CA 3
ATOM 1494 C C . TRP A 1 36 ? 3.824 -1.626 4.743 1.00 0.00 39 TRP A C 3
ATOM 1495 O O . TRP A 1 36 ? 2.920 -2.267 5.282 1.00 0.00 39 TRP A O 3
ATOM 1516 N N . GLU A 1 37 ? 4.842 -2.200 4.105 1.00 0.00 40 GLU A N 3
ATOM 1517 C CA . GLU A 1 37 ? 4.967 -3.653 3.990 1.00 0.00 40 GLU A CA 3
ATOM 1518 C C . GLU A 1 37 ? 3.835 -4.232 3.143 1.00 0.00 40 GLU A C 3
ATOM 1519 O O . GLU A 1 37 ? 2.679 -3.833 3.269 1.00 0.00 40 GLU A O 3
ATOM 1531 N N . LYS A 1 38 ? 4.183 -5.177 2.277 1.00 0.00 41 LYS A N 3
ATOM 1532 C CA . LYS A 1 38 ? 3.207 -5.815 1.398 1.00 0.00 41 LYS A CA 3
ATOM 1533 C C . LYS A 1 38 ? 2.207 -6.655 2.196 1.00 0.00 41 LYS A C 3
ATOM 1534 O O . LYS A 1 38 ? 2.581 -7.327 3.157 1.00 0.00 41 LYS A O 3
ATOM 1553 N N . PRO A 1 39 ? 0.918 -6.628 1.804 1.00 0.00 42 PRO A N 3
ATOM 1554 C CA . PRO A 1 39 ? -0.129 -7.390 2.476 1.00 0.00 42 PRO A CA 3
ATOM 1555 C C . PRO A 1 39 ? -0.253 -8.808 1.925 1.00 0.00 42 PRO A C 3
ATOM 1556 O O . PRO A 1 39 ? 0.632 -9.286 1.218 1.00 0.00 42 PRO A O 3
ATOM 1567 N N . PRO B 2 5 ? -2.782 9.571 -7.658 1.00 0.00 5 PRO B N 3
ATOM 1568 C CA . PRO B 2 5 ? -1.909 8.671 -6.904 1.00 0.00 5 PRO B CA 3
ATOM 1569 C C . PRO B 2 5 ? -2.182 8.710 -5.401 1.00 0.00 5 PRO B C 3
ATOM 1570 O O . PRO B 2 5 ? -2.562 9.748 -4.858 1.00 0.00 5 PRO B O 3
ATOM 1581 N N . PRO B 2 6 ? -1.982 7.572 -4.708 1.00 0.00 6 PRO B N 3
ATOM 1582 C CA . PRO B 2 6 ? -2.204 7.460 -3.266 1.00 0.00 6 PRO B CA 3
ATOM 1583 C C . PRO B 2 6 ? -1.063 8.059 -2.444 1.00 0.00 6 PRO B C 3
ATOM 1584 O O . PRO B 2 6 ? 0.091 8.047 -2.875 1.00 0.00 6 PRO B O 3
ATOM 1595 N N . PRO B 2 7 ? -1.370 8.578 -1.237 1.00 0.00 7 PRO B N 3
ATOM 1596 C CA . PRO B 2 7 ? -0.373 9.190 -0.360 1.00 0.00 7 PRO B CA 3
ATOM 1597 C C . PRO B 2 7 ? 0.460 8.142 0.364 1.00 0.00 7 PRO B C 3
ATOM 1598 O O . PRO B 2 7 ? -0.020 7.047 0.655 1.00 0.00 7 PRO B O 3
ATOM 1609 N N . LEU B 2 8 ? 1.712 8.477 0.654 1.00 0.00 8 LEU B N 3
ATOM 1610 C CA . LEU B 2 8 ? 2.601 7.554 1.345 1.00 0.00 8 LEU B CA 3
ATOM 1611 C C . LEU B 2 8 ? 2.285 7.534 2.844 1.00 0.00 8 LEU B C 3
ATOM 1612 O O . LEU B 2 8 ? 1.900 8.556 3.412 1.00 0.00 8 LEU B O 3
ATOM 1628 N N . PRO B 2 9 ? 2.445 6.369 3.509 1.00 0.00 9 PRO B N 3
ATOM 1629 C CA . PRO B 2 9 ? 2.192 6.236 4.943 1.00 0.00 9 PRO B CA 3
ATOM 1630 C C . PRO B 2 9 ? 3.352 6.774 5.778 1.00 0.00 9 PRO B C 3
ATOM 1631 O O . PRO B 2 9 ? 4.503 6.715 5.348 1.00 0.00 9 PRO B O 3
ATOM 1642 N N . PRO B 2 10 ? 3.071 7.305 6.981 1.00 0.00 10 PRO B N 3
ATOM 1643 C CA . PRO B 2 10 ? 4.109 7.837 7.858 1.00 0.00 10 PRO B CA 3
ATOM 1644 C C . PRO B 2 10 ? 4.787 6.746 8.680 1.00 0.00 10 PRO B C 3
ATOM 1645 O O . PRO B 2 10 ? 5.606 5.998 8.105 1.00 0.00 10 PRO B O 3
ATOM 1657 N N . SER A 1 12 ? -8.100 -6.658 1.255 1.00 0.00 15 SER A N 4
ATOM 1658 C CA . SER A 1 12 ? -8.689 -6.644 -0.081 1.00 0.00 15 SER A CA 4
ATOM 1659 C C . SER A 1 12 ? -8.587 -5.254 -0.694 1.00 0.00 15 SER A C 4
ATOM 1660 O O . SER A 1 12 ? -8.590 -4.252 0.019 1.00 0.00 15 SER A O 4
ATOM 1668 N N . MET A 1 13 ? -8.497 -5.203 -2.020 1.00 0.00 16 MET A N 4
ATOM 1669 C CA . MET A 1 13 ? -8.387 -3.934 -2.732 1.00 0.00 16 MET A CA 4
ATOM 1670 C C . MET A 1 13 ? -7.162 -3.162 -2.256 1.00 0.00 16 MET A C 4
ATOM 1671 O O . MET A 1 13 ? -7.211 -2.460 -1.242 1.00 0.00 16 MET A O 4
ATOM 1685 N N . TRP A 1 14 ? -6.063 -3.292 -2.993 1.00 0.00 17 TRP A N 4
ATOM 1686 C CA . TRP A 1 14 ? -4.823 -2.617 -2.631 1.00 0.00 17 TRP A CA 4
ATOM 1687 C C . TRP A 1 14 ? -4.143 -1.990 -3.842 1.00 0.00 17 TRP A C 4
ATOM 1688 O O . TRP A 1 14 ? -4.203 -2.522 -4.950 1.00 0.00 17 TRP A O 4
ATOM 1709 N N . THR A 1 15 ? -3.496 -0.854 -3.611 1.00 0.00 18 THR A N 4
ATOM 1710 C CA . THR A 1 15 ? -2.769 -0.156 -4.650 1.00 0.00 18 THR A CA 4
ATOM 1711 C C . THR A 1 15 ? -1.273 -0.376 -4.453 1.00 0.00 18 THR A C 4
ATOM 1712 O O . THR A 1 15 ? -0.778 -0.302 -3.331 1.00 0.00 18 THR A O 4
ATOM 1723 N N . GLU A 1 16 ? -0.553 -0.644 -5.537 1.00 0.00 19 GLU A N 4
ATOM 1724 C CA . GLU A 1 16 ? 0.882 -0.899 -5.441 1.00 0.00 19 GLU A CA 4
ATOM 1725 C C . GLU A 1 16 ? 1.702 0.294 -5.924 1.00 0.00 19 GLU A C 4
ATOM 1726 O O . GLU A 1 16 ? 1.569 0.735 -7.065 1.00 0.00 19 GLU A O 4
ATOM 1738 N N . HIS A 1 17 ? 2.554 0.806 -5.038 1.00 0.00 20 HIS A N 4
ATOM 1739 C CA . HIS A 1 17 ? 3.415 1.939 -5.357 1.00 0.00 20 HIS A CA 4
ATOM 1740 C C . HIS A 1 17 ? 4.749 1.814 -4.623 1.00 0.00 20 HIS A C 4
ATOM 1741 O O . HIS A 1 17 ? 4.880 1.018 -3.692 1.00 0.00 20 HIS A O 4
ATOM 1756 N N . LYS A 1 18 ? 5.737 2.604 -5.039 1.00 0.00 21 LYS A N 4
ATOM 1757 C CA . LYS A 1 18 ? 7.059 2.546 -4.424 1.00 0.00 21 LYS A CA 4
ATOM 1758 C C . LYS A 1 18 ? 7.456 3.859 -3.751 1.00 0.00 21 LYS A C 4
ATOM 1759 O O . LYS A 1 18 ? 7.628 4.882 -4.415 1.00 0.00 21 LYS A O 4
ATOM 1778 N N . SER A 1 19 ? 7.596 3.817 -2.426 1.00 0.00 22 SER A N 4
ATOM 1779 C CA . SER A 1 19 ? 8.009 4.981 -1.653 1.00 0.00 22 SER A CA 4
ATOM 1780 C C . SER A 1 19 ? 9.313 5.554 -2.211 1.00 0.00 22 SER A C 4
ATOM 1781 O O . SER A 1 19 ? 10.212 4.800 -2.598 1.00 0.00 22 SER A O 4
ATOM 1789 N N . PRO A 1 20 ? 9.440 6.895 -2.230 1.00 0.00 23 PRO A N 4
ATOM 1790 C CA . PRO A 1 20 ? 10.624 7.582 -2.764 1.00 0.00 23 PRO A CA 4
ATOM 1791 C C . PRO A 1 20 ? 11.902 7.215 -2.022 1.00 0.00 23 PRO A C 4
ATOM 1792 O O . PRO A 1 20 ? 13.004 7.442 -2.520 1.00 0.00 23 PRO A O 4
ATOM 1803 N N . ASP A 1 21 ? 11.751 6.653 -0.828 1.00 0.00 24 ASP A N 4
ATOM 1804 C CA . ASP A 1 21 ? 12.900 6.250 -0.028 1.00 0.00 24 ASP A CA 4
ATOM 1805 C C . ASP A 1 21 ? 13.392 4.875 -0.468 1.00 0.00 24 ASP A C 4
ATOM 1806 O O . ASP A 1 21 ? 14.214 4.251 0.202 1.00 0.00 24 ASP A O 4
ATOM 1815 N N . GLY A 1 22 ? 12.879 4.414 -1.606 1.00 0.00 25 GLY A N 4
ATOM 1816 C CA . GLY A 1 22 ? 13.267 3.118 -2.127 1.00 0.00 25 GLY A CA 4
ATOM 1817 C C . GLY A 1 22 ? 12.522 1.980 -1.459 1.00 0.00 25 GLY A C 4
ATOM 1818 O O . GLY A 1 22 ? 13.099 0.925 -1.193 1.00 0.00 25 GLY A O 4
ATOM 1822 N N . ARG A 1 23 ? 11.236 2.190 -1.189 1.00 0.00 26 ARG A N 4
ATOM 1823 C CA . ARG A 1 23 ? 10.417 1.167 -0.541 1.00 0.00 26 ARG A CA 4
ATOM 1824 C C . ARG A 1 23 ? 9.179 0.856 -1.369 1.00 0.00 26 ARG A C 4
ATOM 1825 O O . ARG A 1 23 ? 8.846 1.586 -2.300 1.00 0.00 26 ARG A O 4
ATOM 1846 N N . THR A 1 24 ? 8.514 -0.242 -1.034 1.00 0.00 27 THR A N 4
ATOM 1847 C CA . THR A 1 24 ? 7.292 -0.637 -1.721 1.00 0.00 27 THR A CA 4
ATOM 1848 C C . THR A 1 24 ? 6.112 -0.543 -0.761 1.00 0.00 27 THR A C 4
ATOM 1849 O O . THR A 1 24 ? 5.941 -1.397 0.111 1.00 0.00 27 THR A O 4
ATOM 1860 N N . TYR A 1 25 ? 5.300 0.496 -0.923 1.00 0.00 28 TYR A N 4
ATOM 1861 C CA . TYR A 1 25 ? 4.150 0.706 -0.050 1.00 0.00 28 TYR A CA 4
ATOM 1862 C C . TYR A 1 25 ? 2.844 0.442 -0.792 1.00 0.00 28 TYR A C 4
ATOM 1863 O O . TYR A 1 25 ? 2.822 0.370 -2.022 1.00 0.00 28 TYR A O 4
ATOM 1881 N N . TYR A 1 26 ? 1.754 0.299 -0.040 1.00 0.00 29 TYR A N 4
ATOM 1882 C CA . TYR A 1 26 ? 0.450 0.028 -0.640 1.00 0.00 29 TYR A CA 4
ATOM 1883 C C . TYR A 1 26 ? -0.632 0.946 -0.078 1.00 0.00 29 TYR A C 4
ATOM 1884 O O . TYR A 1 26 ? -0.514 1.453 1.037 1.00 0.00 29 TYR A O 4
ATOM 1902 N N . TYR A 1 27 ? -1.686 1.150 -0.864 1.00 0.00 30 TYR A N 4
ATOM 1903 C CA . TYR A 1 27 ? -2.802 1.998 -0.457 1.00 0.00 30 TYR A CA 4
ATOM 1904 C C . TYR A 1 27 ? -4.091 1.184 -0.366 1.00 0.00 30 TYR A C 4
ATOM 1905 O O . TYR A 1 27 ? -4.616 0.721 -1.379 1.00 0.00 30 TYR A O 4
ATOM 1923 N N . ASN A 1 28 ? -4.598 1.014 0.852 1.00 0.00 31 ASN A N 4
ATOM 1924 C CA . ASN A 1 28 ? -5.830 0.262 1.074 1.00 0.00 31 ASN A CA 4
ATOM 1925 C C . ASN A 1 28 ? -7.037 1.055 0.580 1.00 0.00 31 ASN A C 4
ATOM 1926 O O . ASN A 1 28 ? -7.230 2.207 0.975 1.00 0.00 31 ASN A O 4
ATOM 1937 N N . THR A 1 29 ? -7.848 0.439 -0.278 1.00 0.00 32 THR A N 4
ATOM 1938 C CA . THR A 1 29 ? -9.027 1.111 -0.819 1.00 0.00 32 THR A CA 4
ATOM 1939 C C . THR A 1 29 ? -10.271 0.831 0.022 1.00 0.00 32 THR A C 4
ATOM 1940 O O . THR A 1 29 ? -11.268 1.547 -0.074 1.00 0.00 32 THR A O 4
ATOM 1951 N N . GLU A 1 30 ? -10.210 -0.212 0.848 1.00 0.00 33 GLU A N 4
ATOM 1952 C CA . GLU A 1 30 ? -11.338 -0.574 1.701 1.00 0.00 33 GLU A CA 4
ATOM 1953 C C . GLU A 1 30 ? -11.535 0.461 2.802 1.00 0.00 33 GLU A C 4
ATOM 1954 O O . GLU A 1 30 ? -12.627 1.001 2.972 1.00 0.00 33 GLU A O 4
ATOM 1966 N N . THR A 1 31 ? -10.469 0.732 3.548 1.00 0.00 34 THR A N 4
ATOM 1967 C CA . THR A 1 31 ? -10.518 1.707 4.629 1.00 0.00 34 THR A CA 4
ATOM 1968 C C . THR A 1 31 ? -10.072 3.080 4.137 1.00 0.00 34 THR A C 4
ATOM 1969 O O . THR A 1 31 ? -10.219 4.085 4.835 1.00 0.00 34 THR A O 4
ATOM 1980 N N . LYS A 1 32 ? -9.527 3.107 2.922 1.00 0.00 35 LYS A N 4
ATOM 1981 C CA . LYS A 1 32 ? -9.051 4.345 2.312 1.00 0.00 35 LYS A CA 4
ATOM 1982 C C . LYS A 1 32 ? -7.915 4.949 3.127 1.00 0.00 35 LYS A C 4
ATOM 1983 O O . LYS A 1 32 ? -8.052 6.028 3.702 1.00 0.00 35 LYS A O 4
ATOM 2002 N N . GLN A 1 33 ? -6.793 4.243 3.165 1.00 0.00 36 GLN A N 4
ATOM 2003 C CA . GLN A 1 33 ? -5.628 4.702 3.910 1.00 0.00 36 GLN A CA 4
ATOM 2004 C C . GLN A 1 33 ? -4.343 4.138 3.317 1.00 0.00 36 GLN A C 4
ATOM 2005 O O . GLN A 1 33 ? -4.374 3.214 2.504 1.00 0.00 36 GLN A O 4
ATOM 2019 N N . SER A 1 34 ? -3.214 4.702 3.729 1.00 0.00 37 SER A N 4
ATOM 2020 C CA . SER A 1 34 ? -1.912 4.260 3.244 1.00 0.00 37 SER A CA 4
ATOM 2021 C C . SER A 1 34 ? -1.208 3.422 4.305 1.00 0.00 37 SER A C 4
ATOM 2022 O O . SER A 1 34 ? -1.257 3.742 5.492 1.00 0.00 37 SER A O 4
ATOM 2030 N N . THR A 1 35 ? -0.549 2.348 3.873 1.00 0.00 38 THR A N 4
ATOM 2031 C CA . THR A 1 35 ? 0.145 1.465 4.803 1.00 0.00 38 THR A CA 4
ATOM 2032 C C . THR A 1 35 ? 1.458 0.933 4.227 1.00 0.00 38 THR A C 4
ATOM 2033 O O . THR A 1 35 ? 1.703 0.998 3.016 1.00 0.00 38 THR A O 4
ATOM 2044 N N . TRP A 1 36 ? 2.285 0.388 5.116 1.00 0.00 39 TRP A N 4
ATOM 2045 C CA . TRP A 1 36 ? 3.581 -0.172 4.750 1.00 0.00 39 TRP A CA 4
ATOM 2046 C C . TRP A 1 36 ? 3.516 -1.696 4.730 1.00 0.00 39 TRP A C 4
ATOM 2047 O O . TRP A 1 36 ? 2.573 -2.288 5.257 1.00 0.00 39 TRP A O 4
ATOM 2068 N N . GLU A 1 37 ? 4.525 -2.320 4.125 1.00 0.00 40 GLU A N 4
ATOM 2069 C CA . GLU A 1 37 ? 4.600 -3.778 4.041 1.00 0.00 40 GLU A CA 4
ATOM 2070 C C . GLU A 1 37 ? 3.456 -4.352 3.208 1.00 0.00 40 GLU A C 4
ATOM 2071 O O . GLU A 1 37 ? 2.303 -3.937 3.335 1.00 0.00 40 GLU A O 4
ATOM 2083 N N . LYS A 1 38 ? 3.788 -5.314 2.355 1.00 0.00 41 LYS A N 4
ATOM 2084 C CA . LYS A 1 38 ? 2.801 -5.959 1.496 1.00 0.00 41 LYS A CA 4
ATOM 2085 C C . LYS A 1 38 ? 1.896 -6.890 2.308 1.00 0.00 41 LYS A C 4
ATOM 2086 O O . LYS A 1 38 ? 2.384 -7.713 3.083 1.00 0.00 41 LYS A O 4
ATOM 2105 N N . PRO A 1 39 ? 0.562 -6.773 2.147 1.00 0.00 42 PRO A N 4
ATOM 2106 C CA . PRO A 1 39 ? -0.392 -7.616 2.870 1.00 0.00 42 PRO A CA 4
ATOM 2107 C C . PRO A 1 39 ? -0.507 -9.011 2.263 1.00 0.00 42 PRO A C 4
ATOM 2108 O O . PRO A 1 39 ? 0.255 -9.370 1.365 1.00 0.00 42 PRO A O 4
ATOM 2119 N N . PRO B 2 5 ? -1.759 9.932 -7.899 1.00 0.00 5 PRO B N 4
ATOM 2120 C CA . PRO B 2 5 ? -1.063 8.955 -7.059 1.00 0.00 5 PRO B CA 4
ATOM 2121 C C . PRO B 2 5 ? -1.469 9.044 -5.587 1.00 0.00 5 PRO B C 4
ATOM 2122 O O . PRO B 2 5 ? -1.794 10.121 -5.091 1.00 0.00 5 PRO B O 4
ATOM 2133 N N . PRO B 2 6 ? -1.450 7.902 -4.867 1.00 0.00 6 PRO B N 4
ATOM 2134 C CA . PRO B 2 6 ? -1.798 7.844 -3.448 1.00 0.00 6 PRO B CA 4
ATOM 2135 C C . PRO B 2 6 ? -0.663 8.349 -2.561 1.00 0.00 6 PRO B C 4
ATOM 2136 O O . PRO B 2 6 ? 0.510 8.235 -2.921 1.00 0.00 6 PRO B O 4
ATOM 2147 N N . PRO B 2 7 ? -0.993 8.907 -1.380 1.00 0.00 7 PRO B N 4
ATOM 2148 C CA . PRO B 2 7 ? 0.007 9.446 -0.459 1.00 0.00 7 PRO B CA 4
ATOM 2149 C C . PRO B 2 7 ? 0.725 8.344 0.306 1.00 0.00 7 PRO B C 4
ATOM 2150 O O . PRO B 2 7 ? 0.154 7.289 0.574 1.00 0.00 7 PRO B O 4
ATOM 2161 N N . LEU B 2 8 ? 1.984 8.590 0.650 1.00 0.00 8 LEU B N 4
ATOM 2162 C CA . LEU B 2 8 ? 2.777 7.604 1.372 1.00 0.00 8 LEU B CA 4
ATOM 2163 C C . LEU B 2 8 ? 2.401 7.586 2.858 1.00 0.00 8 LEU B C 4
ATOM 2164 O O . LEU B 2 8 ? 2.056 8.623 3.425 1.00 0.00 8 LEU B O 4
ATOM 2180 N N . PRO B 2 9 ? 2.463 6.405 3.512 1.00 0.00 9 PRO B N 4
ATOM 2181 C CA . PRO B 2 9 ? 2.148 6.267 4.934 1.00 0.00 9 PRO B CA 4
ATOM 2182 C C . PRO B 2 9 ? 3.299 6.726 5.824 1.00 0.00 9 PRO B C 4
ATOM 2183 O O . PRO B 2 9 ? 4.463 6.610 5.444 1.00 0.00 9 PRO B O 4
ATOM 2194 N N . PRO B 2 10 ? 2.994 7.252 7.025 1.00 0.00 10 PRO B N 4
ATOM 2195 C CA . PRO B 2 10 ? 4.017 7.711 7.959 1.00 0.00 10 PRO B CA 4
ATOM 2196 C C . PRO B 2 10 ? 4.588 6.570 8.797 1.00 0.00 10 PRO B C 4
ATOM 2197 O O . PRO B 2 10 ? 5.466 5.845 8.283 1.00 0.00 10 PRO B O 4
ATOM 2209 N N . SER A 1 12 ? -9.216 -7.816 -0.081 1.00 0.00 15 SER A N 5
ATOM 2210 C CA . SER A 1 12 ? -8.540 -7.821 -1.373 1.00 0.00 15 SER A CA 5
ATOM 2211 C C . SER A 1 12 ? -8.804 -6.527 -2.128 1.00 0.00 15 SER A C 5
ATOM 2212 O O . SER A 1 12 ? -9.345 -6.534 -3.236 1.00 0.00 15 SER A O 5
ATOM 2220 N N . MET A 1 13 ? -8.414 -5.416 -1.516 1.00 0.00 16 MET A N 5
ATOM 2221 C CA . MET A 1 13 ? -8.596 -4.099 -2.112 1.00 0.00 16 MET A CA 5
ATOM 2222 C C . MET A 1 13 ? -7.404 -3.200 -1.787 1.00 0.00 16 MET A C 5
ATOM 2223 O O . MET A 1 13 ? -7.516 -2.266 -0.995 1.00 0.00 16 MET A O 5
ATOM 2237 N N . TRP A 1 14 ? -6.261 -3.495 -2.403 1.00 0.00 17 TRP A N 5
ATOM 2238 C CA . TRP A 1 14 ? -5.047 -2.718 -2.171 1.00 0.00 17 TRP A CA 5
ATOM 2239 C C . TRP A 1 14 ? -4.377 -2.325 -3.484 1.00 0.00 17 TRP A C 5
ATOM 2240 O O . TRP A 1 14 ? -4.513 -3.015 -4.495 1.00 0.00 17 TRP A O 5
ATOM 2261 N N . THR A 1 15 ? -3.654 -1.210 -3.455 1.00 0.00 18 THR A N 5
ATOM 2262 C CA . THR A 1 15 ? -2.928 -0.733 -4.627 1.00 0.00 18 THR A CA 5
ATOM 2263 C C . THR A 1 15 ? -1.428 -0.807 -4.366 1.00 0.00 18 THR A C 5
ATOM 2264 O O . THR A 1 15 ? -0.985 -0.669 -3.223 1.00 0.00 18 THR A O 5
ATOM 2275 N N . GLU A 1 16 ? -0.645 -1.009 -5.421 1.00 0.00 19 GLU A N 5
ATOM 2276 C CA . GLU A 1 16 ? 0.803 -1.132 -5.279 1.00 0.00 19 GLU A CA 5
ATOM 2277 C C . GLU A 1 16 ? 1.533 0.133 -5.723 1.00 0.00 19 GLU A C 5
ATOM 2278 O O . GLU A 1 16 ? 1.275 0.672 -6.798 1.00 0.00 19 GLU A O 5
ATOM 2290 N N . HIS A 1 17 ? 2.448 0.592 -4.871 1.00 0.00 20 HIS A N 5
ATOM 2291 C CA . HIS A 1 17 ? 3.249 1.780 -5.148 1.00 0.00 20 HIS A CA 5
ATOM 2292 C C . HIS A 1 17 ? 4.611 1.660 -4.469 1.00 0.00 20 HIS A C 5
ATOM 2293 O O . HIS A 1 17 ? 4.807 0.799 -3.610 1.00 0.00 20 HIS A O 5
ATOM 2308 N N . LYS A 1 18 ? 5.550 2.523 -4.844 1.00 0.00 21 LYS A N 5
ATOM 2309 C CA . LYS A 1 18 ? 6.889 2.469 -4.267 1.00 0.00 21 LYS A CA 5
ATOM 2310 C C . LYS A 1 18 ? 7.302 3.790 -3.622 1.00 0.00 21 LYS A C 5
ATOM 2311 O O . LYS A 1 18 ? 7.433 4.810 -4.298 1.00 0.00 21 LYS A O 5
ATOM 2330 N N . SER A 1 19 ? 7.500 3.756 -2.303 1.00 0.00 22 SER A N 5
ATOM 2331 C CA . SER A 1 19 ? 7.928 4.925 -1.549 1.00 0.00 22 SER A CA 5
ATOM 2332 C C . SER A 1 19 ? 9.183 5.537 -2.171 1.00 0.00 22 SER A C 5
ATOM 2333 O O . SER A 1 19 ? 10.071 4.812 -2.628 1.00 0.00 22 SER A O 5
ATOM 2341 N N . PRO A 1 20 ? 9.281 6.883 -2.161 1.00 0.00 23 PRO A N 5
ATOM 2342 C CA . PRO A 1 20 ? 10.416 7.612 -2.744 1.00 0.00 23 PRO A CA 5
ATOM 2343 C C . PRO A 1 20 ? 11.750 7.230 -2.117 1.00 0.00 23 PRO A C 5
ATOM 2344 O O . PRO A 1 20 ? 12.805 7.412 -2.726 1.00 0.00 23 PRO A O 5
ATOM 2355 N N . ASP A 1 21 ? 11.702 6.705 -0.897 1.00 0.00 24 ASP A N 5
ATOM 2356 C CA . ASP A 1 21 ? 12.911 6.293 -0.197 1.00 0.00 24 ASP A CA 5
ATOM 2357 C C . ASP A 1 21 ? 13.394 4.944 -0.719 1.00 0.00 24 ASP A C 5
ATOM 2358 O O . ASP A 1 21 ? 14.307 4.337 -0.157 1.00 0.00 24 ASP A O 5
ATOM 2367 N N . GLY A 1 22 ? 12.774 4.485 -1.803 1.00 0.00 25 GLY A N 5
ATOM 2368 C CA . GLY A 1 22 ? 13.142 3.210 -2.387 1.00 0.00 25 GLY A CA 5
ATOM 2369 C C . GLY A 1 22 ? 12.471 2.046 -1.690 1.00 0.00 25 GLY A C 5
ATOM 2370 O O . GLY A 1 22 ? 13.069 0.981 -1.531 1.00 0.00 25 GLY A O 5
ATOM 2374 N N . ARG A 1 23 ? 11.225 2.247 -1.269 1.00 0.00 26 ARG A N 5
ATOM 2375 C CA . ARG A 1 23 ? 10.478 1.200 -0.577 1.00 0.00 26 ARG A CA 5
ATOM 2376 C C . ARG A 1 23 ? 9.207 0.850 -1.340 1.00 0.00 26 ARG A C 5
ATOM 2377 O O . ARG A 1 23 ? 8.806 1.569 -2.250 1.00 0.00 26 ARG A O 5
ATOM 2398 N N . THR A 1 24 ? 8.593 -0.270 -0.977 1.00 0.00 27 THR A N 5
ATOM 2399 C CA . THR A 1 24 ? 7.358 -0.705 -1.617 1.00 0.00 27 THR A CA 5
ATOM 2400 C C . THR A 1 24 ? 6.188 -0.583 -0.646 1.00 0.00 27 THR A C 5
ATOM 2401 O O . THR A 1 24 ? 6.046 -1.395 0.269 1.00 0.00 27 THR A O 5
ATOM 2412 N N . TYR A 1 25 ? 5.351 0.433 -0.848 1.00 0.00 28 TYR A N 5
ATOM 2413 C CA . TYR A 1 25 ? 4.204 0.654 0.030 1.00 0.00 28 TYR A CA 5
ATOM 2414 C C . TYR A 1 25 ? 2.896 0.367 -0.700 1.00 0.00 28 TYR A C 5
ATOM 2415 O O . TYR A 1 25 ? 2.862 0.298 -1.930 1.00 0.00 28 TYR A O 5
ATOM 2433 N N . TYR A 1 26 ? 1.819 0.199 0.063 1.00 0.00 29 TYR A N 5
ATOM 2434 C CA . TYR A 1 26 ? 0.516 -0.094 -0.527 1.00 0.00 29 TYR A CA 5
ATOM 2435 C C . TYR A 1 26 ? -0.559 0.855 -0.010 1.00 0.00 29 TYR A C 5
ATOM 2436 O O . TYR A 1 26 ? -0.561 1.230 1.160 1.00 0.00 29 TYR A O 5
ATOM 2454 N N . TYR A 1 27 ? -1.472 1.236 -0.898 1.00 0.00 30 TYR A N 5
ATOM 2455 C CA . TYR A 1 27 ? -2.563 2.138 -0.540 1.00 0.00 30 TYR A CA 5
ATOM 2456 C C . TYR A 1 27 ? -3.899 1.401 -0.596 1.00 0.00 30 TYR A C 5
ATOM 2457 O O . TYR A 1 27 ? -4.385 1.055 -1.673 1.00 0.00 30 TYR A O 5
ATOM 2475 N N . ASN A 1 28 ? -4.471 1.146 0.576 1.00 0.00 31 ASN A N 5
ATOM 2476 C CA . ASN A 1 28 ? -5.753 0.457 0.673 1.00 0.00 31 ASN A CA 5
ATOM 2477 C C . ASN A 1 28 ? -6.861 1.298 0.047 1.00 0.00 31 ASN A C 5
ATOM 2478 O O . ASN A 1 28 ? -7.103 2.434 0.464 1.00 0.00 31 ASN A O 5
ATOM 2489 N N . THR A 1 29 ? -7.537 0.728 -0.948 1.00 0.00 32 THR A N 5
ATOM 2490 C CA . THR A 1 29 ? -8.613 1.425 -1.648 1.00 0.00 32 THR A CA 5
ATOM 2491 C C . THR A 1 29 ? -9.964 1.235 -0.959 1.00 0.00 32 THR A C 5
ATOM 2492 O O . THR A 1 29 ? -10.949 1.873 -1.329 1.00 0.00 32 THR A O 5
ATOM 2503 N N . GLU A 1 30 ? -10.009 0.363 0.046 1.00 0.00 33 GLU A N 5
ATOM 2504 C CA . GLU A 1 30 ? -11.249 0.112 0.775 1.00 0.00 33 GLU A CA 5
ATOM 2505 C C . GLU A 1 30 ? -11.451 1.171 1.853 1.00 0.00 33 GLU A C 5
ATOM 2506 O O . GLU A 1 30 ? -12.291 2.059 1.716 1.00 0.00 33 GLU A O 5
ATOM 2518 N N . THR A 1 31 ? -10.675 1.067 2.926 1.00 0.00 34 THR A N 5
ATOM 2519 C CA . THR A 1 31 ? -10.748 2.025 4.020 1.00 0.00 34 THR A CA 5
ATOM 2520 C C . THR A 1 31 ? -10.205 3.376 3.564 1.00 0.00 34 THR A C 5
ATOM 2521 O O . THR A 1 31 ? -10.430 4.402 4.207 1.00 0.00 34 THR A O 5
ATOM 2532 N N . LYS A 1 32 ? -9.485 3.350 2.441 1.00 0.00 35 LYS A N 5
ATOM 2533 C CA . LYS A 1 32 ? -8.896 4.551 1.854 1.00 0.00 35 LYS A CA 5
ATOM 2534 C C . LYS A 1 32 ? -7.760 5.084 2.715 1.00 0.00 35 LYS A C 5
ATOM 2535 O O . LYS A 1 32 ? -7.848 6.179 3.271 1.00 0.00 35 LYS A O 5
ATOM 2554 N N . GLN A 1 33 ? -6.695 4.302 2.817 1.00 0.00 36 GLN A N 5
ATOM 2555 C CA . GLN A 1 33 ? -5.536 4.692 3.606 1.00 0.00 36 GLN A CA 5
ATOM 2556 C C . GLN A 1 33 ? -4.278 4.023 3.071 1.00 0.00 36 GLN A C 5
ATOM 2557 O O . GLN A 1 33 ? -4.356 3.087 2.279 1.00 0.00 36 GLN A O 5
ATOM 2571 N N . SER A 1 34 ? -3.123 4.511 3.499 1.00 0.00 37 SER A N 5
ATOM 2572 C CA . SER A 1 34 ? -1.855 3.946 3.065 1.00 0.00 37 SER A CA 5
ATOM 2573 C C . SER A 1 34 ? -1.207 3.155 4.190 1.00 0.00 37 SER A C 5
ATOM 2574 O O . SER A 1 34 ? -1.436 3.433 5.369 1.00 0.00 37 SER A O 5
ATOM 2582 N N . THR A 1 35 ? -0.395 2.171 3.824 1.00 0.00 38 THR A N 5
ATOM 2583 C CA . THR A 1 35 ? 0.266 1.331 4.809 1.00 0.00 38 THR A CA 5
ATOM 2584 C C . THR A 1 35 ? 1.635 0.857 4.315 1.00 0.00 38 THR A C 5
ATOM 2585 O O . THR A 1 35 ? 1.928 0.896 3.115 1.00 0.00 38 THR A O 5
ATOM 2596 N N . TRP A 1 36 ? 2.459 0.394 5.253 1.00 0.00 39 TRP A N 5
ATOM 2597 C CA . TRP A 1 36 ? 3.804 -0.088 4.947 1.00 0.00 39 TRP A CA 5
ATOM 2598 C C . TRP A 1 36 ? 3.846 -1.613 4.960 1.00 0.00 39 TRP A C 5
ATOM 2599 O O . TRP A 1 36 ? 2.989 -2.258 5.563 1.00 0.00 39 TRP A O 5
ATOM 2620 N N . GLU A 1 37 ? 4.855 -2.177 4.296 1.00 0.00 40 GLU A N 5
ATOM 2621 C CA . GLU A 1 37 ? 5.034 -3.627 4.234 1.00 0.00 40 GLU A CA 5
ATOM 2622 C C . GLU A 1 37 ? 3.867 -4.313 3.529 1.00 0.00 40 GLU A C 5
ATOM 2623 O O . GLU A 1 37 ? 2.703 -3.995 3.771 1.00 0.00 40 GLU A O 5
ATOM 2635 N N . LYS A 1 38 ? 4.192 -5.260 2.654 1.00 0.00 41 LYS A N 5
ATOM 2636 C CA . LYS A 1 38 ? 3.176 -6.000 1.914 1.00 0.00 41 LYS A CA 5
ATOM 2637 C C . LYS A 1 38 ? 2.331 -6.854 2.863 1.00 0.00 41 LYS A C 5
ATOM 2638 O O . LYS A 1 38 ? 2.870 -7.638 3.646 1.00 0.00 41 LYS A O 5
ATOM 2657 N N . PRO A 1 39 ? 0.990 -6.714 2.810 1.00 0.00 42 PRO A N 5
ATOM 2658 C CA . PRO A 1 39 ? 0.085 -7.477 3.675 1.00 0.00 42 PRO A CA 5
ATOM 2659 C C . PRO A 1 39 ? 0.001 -8.947 3.277 1.00 0.00 42 PRO A C 5
ATOM 2660 O O . PRO A 1 39 ? 0.013 -9.831 4.134 1.00 0.00 42 PRO A O 5
ATOM 2671 N N . PRO B 2 5 ? -1.979 10.810 -7.430 1.00 0.00 5 PRO B N 5
ATOM 2672 C CA . PRO B 2 5 ? -1.291 9.657 -6.840 1.00 0.00 5 PRO B CA 5
ATOM 2673 C C . PRO B 2 5 ? -1.610 9.524 -5.351 1.00 0.00 5 PRO B C 5
ATOM 2674 O O . PRO B 2 5 ? -1.867 10.527 -4.685 1.00 0.00 5 PRO B O 5
ATOM 2685 N N . PRO B 2 6 ? -1.599 8.294 -4.797 1.00 0.00 6 PRO B N 5
ATOM 2686 C CA . PRO B 2 6 ? -1.903 8.077 -3.381 1.00 0.00 6 PRO B CA 5
ATOM 2687 C C . PRO B 2 6 ? -0.736 8.485 -2.480 1.00 0.00 6 PRO B C 5
ATOM 2688 O O . PRO B 2 6 ? 0.428 8.367 -2.868 1.00 0.00 6 PRO B O 5
ATOM 2699 N N . PRO B 2 7 ? -1.039 8.950 -1.250 1.00 0.00 7 PRO B N 5
ATOM 2700 C CA . PRO B 2 7 ? -0.022 9.423 -0.308 1.00 0.00 7 PRO B CA 5
ATOM 2701 C C . PRO B 2 7 ? 0.713 8.295 0.402 1.00 0.00 7 PRO B C 5
ATOM 2702 O O . PRO B 2 7 ? 0.155 7.230 0.636 1.00 0.00 7 PRO B O 5
ATOM 2713 N N . LEU B 2 8 ? 1.973 8.544 0.736 1.00 0.00 8 LEU B N 5
ATOM 2714 C CA . LEU B 2 8 ? 2.789 7.558 1.434 1.00 0.00 8 LEU B CA 5
ATOM 2715 C C . LEU B 2 8 ? 2.427 7.539 2.924 1.00 0.00 8 LEU B C 5
ATOM 2716 O O . LEU B 2 8 ? 2.068 8.575 3.484 1.00 0.00 8 LEU B O 5
ATOM 2732 N N . PRO B 2 9 ? 2.512 6.369 3.594 1.00 0.00 9 PRO B N 5
ATOM 2733 C CA . PRO B 2 9 ? 2.201 6.258 5.018 1.00 0.00 9 PRO B CA 5
ATOM 2734 C C . PRO B 2 9 ? 3.343 6.766 5.892 1.00 0.00 9 PRO B C 5
ATOM 2735 O O . PRO B 2 9 ? 4.510 6.668 5.513 1.00 0.00 9 PRO B O 5
ATOM 2746 N N . PRO B 2 10 ? 3.028 7.315 7.081 1.00 0.00 10 PRO B N 5
ATOM 2747 C CA . PRO B 2 10 ? 4.044 7.827 8.000 1.00 0.00 10 PRO B CA 5
ATOM 2748 C C . PRO B 2 10 ? 4.716 6.711 8.795 1.00 0.00 10 PRO B C 5
ATOM 2749 O O . PRO B 2 10 ? 5.648 6.080 8.253 1.00 0.00 10 PRO B O 5
ATOM 2761 N N . SER A 1 12 ? -8.247 -7.819 -0.572 1.00 0.00 15 SER A N 6
ATOM 2762 C CA . SER A 1 12 ? -8.333 -7.191 -1.885 1.00 0.00 15 SER A CA 6
ATOM 2763 C C . SER A 1 12 ? -8.466 -5.679 -1.755 1.00 0.00 15 SER A C 6
ATOM 2764 O O . SER A 1 12 ? -8.476 -5.145 -0.647 1.00 0.00 15 SER A O 6
ATOM 2772 N N . MET A 1 13 ? -8.567 -4.998 -2.896 1.00 0.00 16 MET A N 6
ATOM 2773 C CA . MET A 1 13 ? -8.695 -3.543 -2.920 1.00 0.00 16 MET A CA 6
ATOM 2774 C C . MET A 1 13 ? -7.418 -2.873 -2.418 1.00 0.00 16 MET A C 6
ATOM 2775 O O . MET A 1 13 ? -7.444 -2.092 -1.464 1.00 0.00 16 MET A O 6
ATOM 2789 N N . TRP A 1 14 ? -6.303 -3.179 -3.077 1.00 0.00 17 TRP A N 6
ATOM 2790 C CA . TRP A 1 14 ? -5.009 -2.610 -2.707 1.00 0.00 17 TRP A CA 6
ATOM 2791 C C . TRP A 1 14 ? -4.254 -2.107 -3.932 1.00 0.00 17 TRP A C 6
ATOM 2792 O O . TRP A 1 14 ? -4.279 -2.735 -4.991 1.00 0.00 17 TRP A O 6
ATOM 2813 N N . THR A 1 15 ? -3.584 -0.970 -3.778 1.00 0.00 18 THR A N 6
ATOM 2814 C CA . THR A 1 15 ? -2.792 -0.394 -4.860 1.00 0.00 18 THR A CA 6
ATOM 2815 C C . THR A 1 15 ? -1.309 -0.488 -4.525 1.00 0.00 18 THR A C 6
ATOM 2816 O O . THR A 1 15 ? -0.916 -0.315 -3.369 1.00 0.00 18 THR A O 6
ATOM 2827 N N . GLU A 1 16 ? -0.486 -0.759 -5.533 1.00 0.00 19 GLU A N 6
ATOM 2828 C CA . GLU A 1 16 ? 0.951 -0.905 -5.323 1.00 0.00 19 GLU A CA 6
ATOM 2829 C C . GLU A 1 16 ? 1.736 0.313 -5.804 1.00 0.00 19 GLU A C 6
ATOM 2830 O O . GLU A 1 16 ? 1.551 0.787 -6.925 1.00 0.00 19 GLU A O 6
ATOM 2842 N N . HIS A 1 17 ? 2.616 0.805 -4.936 1.00 0.00 20 HIS A N 6
ATOM 2843 C CA . HIS A 1 17 ? 3.467 1.949 -5.250 1.00 0.00 20 HIS A CA 6
ATOM 2844 C C . HIS A 1 17 ? 4.805 1.805 -4.531 1.00 0.00 20 HIS A C 6
ATOM 2845 O O . HIS A 1 17 ? 4.896 1.131 -3.505 1.00 0.00 20 HIS A O 6
ATOM 2860 N N . LYS A 1 18 ? 5.845 2.439 -5.064 1.00 0.00 21 LYS A N 6
ATOM 2861 C CA . LYS A 1 18 ? 7.171 2.336 -4.464 1.00 0.00 21 LYS A CA 6
ATOM 2862 C C . LYS A 1 18 ? 7.625 3.650 -3.831 1.00 0.00 21 LYS A C 6
ATOM 2863 O O . LYS A 1 18 ? 7.940 4.613 -4.533 1.00 0.00 21 LYS A O 6
ATOM 2882 N N . SER A 1 19 ? 7.645 3.675 -2.498 1.00 0.00 22 SER A N 6
ATOM 2883 C CA . SER A 1 19 ? 8.085 4.842 -1.742 1.00 0.00 22 SER A CA 6
ATOM 2884 C C . SER A 1 19 ? 9.384 5.407 -2.317 1.00 0.00 22 SER A C 6
ATOM 2885 O O . SER A 1 19 ? 10.336 4.659 -2.552 1.00 0.00 22 SER A O 6
ATOM 2893 N N . PRO A 1 20 ? 9.436 6.743 -2.523 1.00 0.00 23 PRO A N 6
ATOM 2894 C CA . PRO A 1 20 ? 10.615 7.421 -3.081 1.00 0.00 23 PRO A CA 6
ATOM 2895 C C . PRO A 1 20 ? 11.898 7.081 -2.337 1.00 0.00 23 PRO A C 6
ATOM 2896 O O . PRO A 1 20 ? 12.964 6.972 -2.942 1.00 0.00 23 PRO A O 6
ATOM 2907 N N . ASP A 1 21 ? 11.793 6.923 -1.020 1.00 0.00 24 ASP A N 6
ATOM 2908 C CA . ASP A 1 21 ? 12.951 6.589 -0.202 1.00 0.00 24 ASP A CA 6
ATOM 2909 C C . ASP A 1 21 ? 13.602 5.309 -0.708 1.00 0.00 24 ASP A C 6
ATOM 2910 O O . ASP A 1 21 ? 14.804 5.100 -0.542 1.00 0.00 24 ASP A O 6
ATOM 2919 N N . GLY A 1 22 ? 12.792 4.454 -1.324 1.00 0.00 25 GLY A N 6
ATOM 2920 C CA . GLY A 1 22 ? 13.295 3.203 -1.858 1.00 0.00 25 GLY A CA 6
ATOM 2921 C C . GLY A 1 22 ? 12.610 2.007 -1.235 1.00 0.00 25 GLY A C 6
ATOM 2922 O O . GLY A 1 22 ? 13.228 0.962 -1.036 1.00 0.00 25 GLY A O 6
ATOM 2926 N N . ARG A 1 23 ? 11.325 2.163 -0.931 1.00 0.00 26 ARG A N 6
ATOM 2927 C CA . ARG A 1 23 ? 10.549 1.092 -0.314 1.00 0.00 26 ARG A CA 6
ATOM 2928 C C . ARG A 1 23 ? 9.285 0.818 -1.114 1.00 0.00 26 ARG A C 6
ATOM 2929 O O . ARG A 1 23 ? 8.914 1.600 -1.983 1.00 0.00 26 ARG A O 6
ATOM 2950 N N . THR A 1 24 ? 8.637 -0.304 -0.832 1.00 0.00 27 THR A N 6
ATOM 2951 C CA . THR A 1 24 ? 7.403 -0.661 -1.520 1.00 0.00 27 THR A CA 6
ATOM 2952 C C . THR A 1 24 ? 6.210 -0.498 -0.583 1.00 0.00 27 THR A C 6
ATOM 2953 O O . THR A 1 24 ? 5.987 -1.326 0.301 1.00 0.00 27 THR A O 6
ATOM 2964 N N . TYR A 1 25 ? 5.441 0.572 -0.780 1.00 0.00 28 TYR A N 6
ATOM 2965 C CA . TYR A 1 25 ? 4.280 0.838 0.061 1.00 0.00 28 TYR A CA 6
ATOM 2966 C C . TYR A 1 25 ? 2.986 0.552 -0.691 1.00 0.00 28 TYR A C 6
ATOM 2967 O O . TYR A 1 25 ? 2.980 0.451 -1.921 1.00 0.00 28 TYR A O 6
ATOM 2985 N N . TYR A 1 26 ? 1.889 0.422 0.050 1.00 0.00 29 TYR A N 6
ATOM 2986 C CA . TYR A 1 26 ? 0.597 0.137 -0.564 1.00 0.00 29 TYR A CA 6
ATOM 2987 C C . TYR A 1 26 ? -0.491 1.042 -0.004 1.00 0.00 29 TYR A C 6
ATOM 2988 O O . TYR A 1 26 ? -0.393 1.534 1.120 1.00 0.00 29 TYR A O 6
ATOM 3006 N N . TYR A 1 27 ? -1.533 1.256 -0.800 1.00 0.00 30 TYR A N 6
ATOM 3007 C CA . TYR A 1 27 ? -2.648 2.103 -0.399 1.00 0.00 30 TYR A CA 6
ATOM 3008 C C . TYR A 1 27 ? -3.960 1.327 -0.469 1.00 0.00 30 TYR A C 6
ATOM 3009 O O . TYR A 1 27 ? -4.396 0.922 -1.549 1.00 0.00 30 TYR A O 6
ATOM 3027 N N . ASN A 1 28 ? -4.579 1.116 0.688 1.00 0.00 31 ASN A N 6
ATOM 3028 C CA . ASN A 1 28 ? -5.840 0.389 0.759 1.00 0.00 31 ASN A CA 6
ATOM 3029 C C . ASN A 1 28 ? -6.997 1.280 0.326 1.00 0.00 31 ASN A C 6
ATOM 3030 O O . ASN A 1 28 ? -7.251 2.321 0.933 1.00 0.00 31 ASN A O 6
ATOM 3041 N N . THR A 1 29 ? -7.697 0.869 -0.728 1.00 0.00 32 THR A N 6
ATOM 3042 C CA . THR A 1 29 ? -8.828 1.640 -1.232 1.00 0.00 32 THR A CA 6
ATOM 3043 C C . THR A 1 29 ? -10.115 1.252 -0.513 1.00 0.00 32 THR A C 6
ATOM 3044 O O . THR A 1 29 ? -11.121 1.956 -0.601 1.00 0.00 32 THR A O 6
ATOM 3055 N N . GLU A 1 30 ? -10.075 0.129 0.199 1.00 0.00 33 GLU A N 6
ATOM 3056 C CA . GLU A 1 30 ? -11.235 -0.346 0.945 1.00 0.00 33 GLU A CA 6
ATOM 3057 C C . GLU A 1 30 ? -11.452 0.526 2.178 1.00 0.00 33 GLU A C 6
ATOM 3058 O O . GLU A 1 30 ? -12.537 1.069 2.386 1.00 0.00 33 GLU A O 6
ATOM 3070 N N . THR A 1 31 ? -10.408 0.652 2.992 1.00 0.00 34 THR A N 6
ATOM 3071 C CA . THR A 1 31 ? -10.472 1.467 4.198 1.00 0.00 34 THR A CA 6
ATOM 3072 C C . THR A 1 31 ? -10.126 2.914 3.869 1.00 0.00 34 THR A C 6
ATOM 3073 O O . THR A 1 31 ? -10.487 3.837 4.601 1.00 0.00 34 THR A O 6
ATOM 3084 N N . LYS A 1 32 ? -9.410 3.088 2.757 1.00 0.00 35 LYS A N 6
ATOM 3085 C CA . LYS A 1 32 ? -9.002 4.407 2.276 1.00 0.00 35 LYS A CA 6
ATOM 3086 C C . LYS A 1 32 ? -7.899 4.999 3.141 1.00 0.00 35 LYS A C 6
ATOM 3087 O O . LYS A 1 32 ? -8.088 6.019 3.805 1.00 0.00 35 LYS A O 6
ATOM 3106 N N . GLN A 1 33 ? -6.741 4.349 3.121 1.00 0.00 36 GLN A N 6
ATOM 3107 C CA . GLN A 1 33 ? -5.592 4.804 3.891 1.00 0.00 36 GLN A CA 6
ATOM 3108 C C . GLN A 1 33 ? -4.304 4.207 3.336 1.00 0.00 36 GLN A C 6
ATOM 3109 O O . GLN A 1 33 ? -4.335 3.258 2.553 1.00 0.00 36 GLN A O 6
ATOM 3123 N N . SER A 1 34 ? -3.173 4.770 3.747 1.00 0.00 37 SER A N 6
ATOM 3124 C CA . SER A 1 34 ? -1.873 4.295 3.291 1.00 0.00 37 SER A CA 6
ATOM 3125 C C . SER A 1 34 ? -1.180 3.499 4.389 1.00 0.00 37 SER A C 6
ATOM 3126 O O . SER A 1 34 ? -1.281 3.841 5.568 1.00 0.00 37 SER A O 6
ATOM 3134 N N . THR A 1 35 ? -0.475 2.440 4.005 1.00 0.00 38 THR A N 6
ATOM 3135 C CA . THR A 1 35 ? 0.215 1.605 4.977 1.00 0.00 38 THR A CA 6
ATOM 3136 C C . THR A 1 35 ? 1.425 0.895 4.366 1.00 0.00 38 THR A C 6
ATOM 3137 O O . THR A 1 35 ? 1.577 0.826 3.142 1.00 0.00 38 THR A O 6
ATOM 3148 N N . TRP A 1 36 ? 2.278 0.369 5.243 1.00 0.00 39 TRP A N 6
ATOM 3149 C CA . TRP A 1 36 ? 3.477 -0.352 4.829 1.00 0.00 39 TRP A CA 6
ATOM 3150 C C . TRP A 1 36 ? 3.267 -1.856 5.006 1.00 0.00 39 TRP A C 6
ATOM 3151 O O . TRP A 1 36 ? 3.372 -2.364 6.122 1.00 0.00 39 TRP A O 6
ATOM 3172 N N . GLU A 1 37 ? 3.003 -2.562 3.903 1.00 0.00 40 GLU A N 6
ATOM 3173 C CA . GLU A 1 37 ? 2.776 -4.012 3.943 1.00 0.00 40 GLU A CA 6
ATOM 3174 C C . GLU A 1 37 ? 2.244 -4.523 2.608 1.00 0.00 40 GLU A C 6
ATOM 3175 O O . GLU A 1 37 ? 1.318 -3.950 2.038 1.00 0.00 40 GLU A O 6
ATOM 3187 N N . LYS A 1 38 ? 2.829 -5.616 2.123 1.00 0.00 41 LYS A N 6
ATOM 3188 C CA . LYS A 1 38 ? 2.411 -6.210 0.857 1.00 0.00 41 LYS A CA 6
ATOM 3189 C C . LYS A 1 38 ? 1.340 -7.282 1.083 1.00 0.00 41 LYS A C 6
ATOM 3190 O O . LYS A 1 38 ? 1.525 -8.187 1.897 1.00 0.00 41 LYS A O 6
ATOM 3209 N N . PRO A 1 39 ? 0.199 -7.191 0.368 1.00 0.00 42 PRO A N 6
ATOM 3210 C CA . PRO A 1 39 ? -0.890 -8.162 0.501 1.00 0.00 42 PRO A CA 6
ATOM 3211 C C . PRO A 1 39 ? -0.588 -9.470 -0.222 1.00 0.00 42 PRO A C 6
ATOM 3212 O O . PRO A 1 39 ? 0.566 -9.772 -0.522 1.00 0.00 42 PRO A O 6
ATOM 3223 N N . PRO B 2 5 ? -2.812 9.983 -7.557 1.00 0.00 5 PRO B N 6
ATOM 3224 C CA . PRO B 2 5 ? -1.947 9.001 -6.899 1.00 0.00 5 PRO B CA 6
ATOM 3225 C C . PRO B 2 5 ? -2.107 9.025 -5.376 1.00 0.00 5 PRO B C 6
ATOM 3226 O O . PRO B 2 5 ? -2.387 10.073 -4.795 1.00 0.00 5 PRO B O 6
ATOM 3237 N N . PRO B 2 6 ? -1.922 7.868 -4.713 1.00 0.00 6 PRO B N 6
ATOM 3238 C CA . PRO B 2 6 ? -2.077 7.750 -3.258 1.00 0.00 6 PRO B CA 6
ATOM 3239 C C . PRO B 2 6 ? -0.886 8.294 -2.468 1.00 0.00 6 PRO B C 6
ATOM 3240 O O . PRO B 2 6 ? 0.255 8.247 -2.932 1.00 0.00 6 PRO B O 6
ATOM 3251 N N . PRO B 2 7 ? -1.147 8.807 -1.248 1.00 0.00 7 PRO B N 6
ATOM 3252 C CA . PRO B 2 7 ? -0.110 9.365 -0.373 1.00 0.00 7 PRO B CA 6
ATOM 3253 C C . PRO B 2 7 ? 0.680 8.268 0.330 1.00 0.00 7 PRO B C 6
ATOM 3254 O O . PRO B 2 7 ? 0.156 7.185 0.582 1.00 0.00 7 PRO B O 6
ATOM 3265 N N . LEU B 2 8 ? 1.943 8.542 0.638 1.00 0.00 8 LEU B N 6
ATOM 3266 C CA . LEU B 2 8 ? 2.782 7.553 1.305 1.00 0.00 8 LEU B CA 6
ATOM 3267 C C . LEU B 2 8 ? 2.436 7.473 2.796 1.00 0.00 8 LEU B C 6
ATOM 3268 O O . LEU B 2 8 ? 2.081 8.480 3.408 1.00 0.00 8 LEU B O 6
ATOM 3284 N N . PRO B 2 9 ? 2.540 6.269 3.401 1.00 0.00 9 PRO B N 6
ATOM 3285 C CA . PRO B 2 9 ? 2.249 6.059 4.820 1.00 0.00 9 PRO B CA 6
ATOM 3286 C C . PRO B 2 9 ? 3.398 6.507 5.718 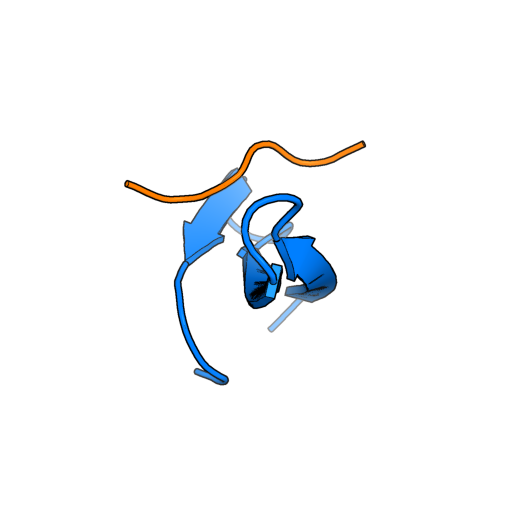1.00 0.00 9 PRO B C 6
ATOM 3287 O O . PRO B 2 9 ? 4.562 6.442 5.320 1.00 0.00 9 PRO B O 6
ATOM 3298 N N . PRO B 2 10 ? 3.093 6.968 6.944 1.00 0.00 10 PRO B N 6
ATOM 3299 C CA . PRO B 2 10 ? 4.117 7.412 7.886 1.00 0.00 10 PRO B CA 6
ATOM 3300 C C . PRO B 2 10 ? 4.768 6.244 8.622 1.00 0.00 10 PRO B C 6
ATOM 3301 O O . PRO B 2 10 ? 5.676 5.614 8.039 1.00 0.00 10 PRO B O 6
ATOM 3313 N N . SER A 1 12 ? -9.427 -7.722 -1.309 1.00 0.00 15 SER A N 7
ATOM 3314 C CA . SER A 1 12 ? -8.508 -7.432 -2.405 1.00 0.00 15 SER A CA 7
ATOM 3315 C C . SER A 1 12 ? -8.730 -6.025 -2.948 1.00 0.00 15 SER A C 7
ATOM 3316 O O . SER A 1 12 ? -9.073 -5.842 -4.117 1.00 0.00 15 SER A O 7
ATOM 3324 N N . MET A 1 13 ? -8.526 -5.033 -2.089 1.00 0.00 16 MET A N 7
ATOM 3325 C CA . MET A 1 13 ? -8.698 -3.638 -2.468 1.00 0.00 16 MET A CA 7
ATOM 3326 C C . MET A 1 13 ? -7.441 -2.844 -2.119 1.00 0.00 16 MET A C 7
ATOM 3327 O O . MET A 1 13 ? -7.456 -1.993 -1.226 1.00 0.00 16 MET A O 7
ATOM 3341 N N . TRP A 1 14 ? -6.355 -3.129 -2.831 1.00 0.00 17 TRP A N 7
ATOM 3342 C CA . TRP A 1 14 ? -5.083 -2.462 -2.585 1.00 0.00 17 TRP A CA 7
ATOM 3343 C C . TRP A 1 14 ? -4.429 -1.982 -3.877 1.00 0.00 17 TRP A C 7
ATOM 3344 O O . TRP A 1 14 ? -4.754 -2.456 -4.968 1.00 0.00 17 TRP A O 7
ATOM 3365 N N . THR A 1 15 ? -3.504 -1.036 -3.737 1.00 0.00 18 THR A N 7
ATOM 3366 C CA . THR A 1 15 ? -2.756 -0.506 -4.872 1.00 0.00 18 THR A CA 7
ATOM 3367 C C . THR A 1 15 ? -1.260 -0.594 -4.580 1.00 0.00 18 THR A C 7
ATOM 3368 O O . THR A 1 15 ? -0.841 -0.447 -3.431 1.00 0.00 18 THR A O 7
ATOM 3379 N N . GLU A 1 16 ? -0.459 -0.821 -5.617 1.00 0.00 19 GLU A N 7
ATOM 3380 C CA . GLU A 1 16 ? 0.986 -0.958 -5.446 1.00 0.00 19 GLU A CA 7
ATOM 3381 C C . GLU A 1 16 ? 1.744 0.287 -5.898 1.00 0.00 19 GLU A C 7
ATOM 3382 O O . GLU A 1 16 ? 1.555 0.777 -7.011 1.00 0.00 19 GLU A O 7
ATOM 3394 N N . HIS A 1 17 ? 2.607 0.784 -5.014 1.00 0.00 20 HIS A N 7
ATOM 3395 C CA . HIS A 1 17 ? 3.428 1.955 -5.302 1.00 0.00 20 HIS A CA 7
ATOM 3396 C C . HIS A 1 17 ? 4.771 1.838 -4.582 1.00 0.00 20 HIS A C 7
ATOM 3397 O O . HIS A 1 17 ? 4.924 1.015 -3.677 1.00 0.00 20 HIS A O 7
ATOM 3412 N N . LYS A 1 18 ? 5.740 2.660 -4.974 1.00 0.00 21 LYS A N 7
ATOM 3413 C CA . LYS A 1 18 ? 7.066 2.605 -4.363 1.00 0.00 21 LYS A CA 7
ATOM 3414 C C . LYS A 1 18 ? 7.427 3.895 -3.626 1.00 0.00 21 LYS A C 7
ATOM 3415 O O . LYS A 1 18 ? 7.536 4.962 -4.232 1.00 0.00 21 LYS A O 7
ATOM 3434 N N . SER A 1 19 ? 7.608 3.779 -2.310 1.00 0.00 22 SER A N 7
ATOM 3435 C CA . SER A 1 19 ? 7.991 4.908 -1.471 1.00 0.00 22 SER A CA 7
ATOM 3436 C C . SER A 1 19 ? 9.242 5.585 -2.022 1.00 0.00 22 SER A C 7
ATOM 3437 O O . SER A 1 19 ? 10.152 4.907 -2.511 1.00 0.00 22 SER A O 7
ATOM 3445 N N . PRO A 1 20 ? 9.325 6.930 -1.894 1.00 0.00 23 PRO A N 7
ATOM 3446 C CA . PRO A 1 20 ? 10.458 7.713 -2.409 1.00 0.00 23 PRO A CA 7
ATOM 3447 C C . PRO A 1 20 ? 11.783 7.310 -1.775 1.00 0.00 23 PRO A C 7
ATOM 3448 O O . PRO A 1 20 ? 12.851 7.628 -2.295 1.00 0.00 23 PRO A O 7
ATOM 3459 N N . ASP A 1 21 ? 11.707 6.616 -0.644 1.00 0.00 24 ASP A N 7
ATOM 3460 C CA . ASP A 1 21 ? 12.901 6.156 0.046 1.00 0.00 24 ASP A CA 7
ATOM 3461 C C . ASP A 1 21 ? 13.361 4.829 -0.542 1.00 0.00 24 ASP A C 7
ATOM 3462 O O . ASP A 1 21 ? 14.200 4.134 0.035 1.00 0.00 24 ASP A O 7
ATOM 3471 N N . GLY A 1 22 ? 12.799 4.485 -1.698 1.00 0.00 25 GLY A N 7
ATOM 3472 C CA . GLY A 1 22 ? 13.146 3.243 -2.356 1.00 0.00 25 GLY A CA 7
ATOM 3473 C C . GLY A 1 22 ? 12.483 2.047 -1.706 1.00 0.00 25 GLY A C 7
ATOM 3474 O O . GLY A 1 22 ? 13.075 0.969 -1.627 1.00 0.00 25 GLY A O 7
ATOM 3478 N N . ARG A 1 23 ? 11.250 2.233 -1.237 1.00 0.00 26 ARG A N 7
ATOM 3479 C CA . ARG A 1 23 ? 10.517 1.151 -0.583 1.00 0.00 26 ARG A CA 7
ATOM 3480 C C . ARG A 1 23 ? 9.251 0.813 -1.357 1.00 0.00 26 ARG A C 7
ATOM 3481 O O . ARG A 1 23 ? 8.841 1.558 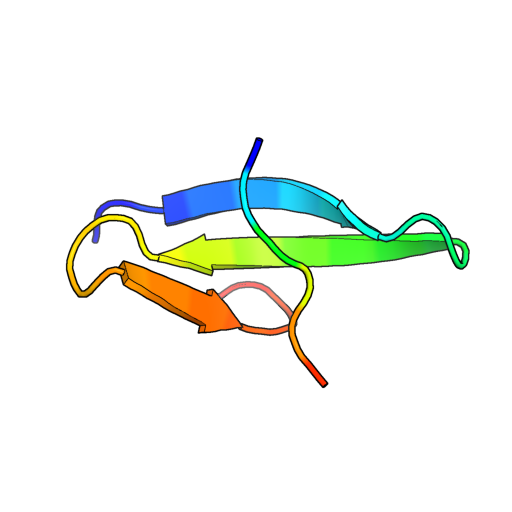-2.242 1.00 0.00 26 ARG A O 7
ATOM 3502 N N . THR A 1 24 ? 8.649 -0.326 -1.037 1.00 0.00 27 THR A N 7
ATOM 3503 C CA . THR A 1 24 ? 7.419 -0.746 -1.693 1.00 0.00 27 THR A CA 7
ATOM 3504 C C . THR A 1 24 ? 6.246 -0.644 -0.725 1.00 0.00 27 THR A C 7
ATOM 3505 O O . THR A 1 24 ? 6.090 -1.481 0.165 1.00 0.00 27 THR A O 7
ATOM 3516 N N . TYR A 1 25 ? 5.420 0.384 -0.904 1.00 0.00 28 TYR A N 7
ATOM 3517 C CA . TYR A 1 25 ? 4.273 0.593 -0.028 1.00 0.00 28 TYR A CA 7
ATOM 3518 C C . TYR A 1 25 ? 2.968 0.326 -0.768 1.00 0.00 28 TYR A C 7
ATOM 3519 O O . TYR A 1 25 ? 2.943 0.254 -1.999 1.00 0.00 28 TYR A O 7
ATOM 3537 N N . TYR A 1 26 ? 1.880 0.180 -0.013 1.00 0.00 29 TYR A N 7
ATOM 3538 C CA . TYR A 1 26 ? 0.578 -0.098 -0.610 1.00 0.00 29 TYR A CA 7
ATOM 3539 C C . TYR A 1 26 ? -0.501 0.813 -0.037 1.00 0.00 29 TYR A C 7
ATOM 3540 O O . TYR A 1 26 ? -0.435 1.220 1.123 1.00 0.00 29 TYR A O 7
ATOM 3558 N N . TYR A 1 27 ? -1.494 1.130 -0.863 1.00 0.00 30 TYR A N 7
ATOM 3559 C CA . TYR A 1 27 ? -2.599 1.985 -0.440 1.00 0.00 30 TYR A CA 7
ATOM 3560 C C . TYR A 1 27 ? -3.896 1.183 -0.381 1.00 0.00 30 TYR A C 7
ATOM 3561 O O . TYR A 1 27 ? -4.293 0.553 -1.363 1.00 0.00 30 TYR A O 7
ATOM 3579 N N . ASN A 1 28 ? -4.543 1.204 0.781 1.00 0.00 31 ASN A N 7
ATOM 3580 C CA . ASN A 1 28 ? -5.801 0.493 0.977 1.00 0.00 31 ASN A CA 7
ATOM 3581 C C . ASN A 1 28 ? -6.968 1.356 0.507 1.00 0.00 31 ASN A C 7
ATOM 3582 O O . ASN A 1 28 ? -7.288 2.368 1.129 1.00 0.00 31 ASN A O 7
ATOM 3593 N N . THR A 1 29 ? -7.600 0.955 -0.592 1.00 0.00 32 THR A N 7
ATOM 3594 C CA . THR A 1 29 ? -8.722 1.708 -1.137 1.00 0.00 32 THR A CA 7
ATOM 3595 C C . THR A 1 29 ? -10.024 1.356 -0.425 1.00 0.00 32 THR A C 7
ATOM 3596 O O . THR A 1 29 ? -11.033 2.044 -0.583 1.00 0.00 32 THR A O 7
ATOM 3607 N N . GLU A 1 30 ? -9.996 0.282 0.358 1.00 0.00 33 GLU A N 7
ATOM 3608 C CA . GLU A 1 30 ? -11.174 -0.150 1.102 1.00 0.00 33 GLU A CA 7
ATOM 3609 C C . GLU A 1 30 ? -11.339 0.687 2.367 1.00 0.00 33 GLU A C 7
ATOM 3610 O O . GLU A 1 30 ? -12.329 1.399 2.528 1.00 0.00 33 GLU A O 7
ATOM 3622 N N . THR A 1 31 ? -10.360 0.591 3.263 1.00 0.00 34 THR A N 7
ATOM 3623 C CA . THR A 1 31 ? -10.387 1.345 4.511 1.00 0.00 34 THR A CA 7
ATOM 3624 C C . THR A 1 31 ? -10.019 2.803 4.258 1.00 0.00 34 THR A C 7
ATOM 3625 O O . THR A 1 31 ? -10.241 3.671 5.103 1.00 0.00 34 THR A O 7
ATOM 3636 N N . LYS A 1 32 ? -9.456 3.056 3.077 1.00 0.00 35 LYS A N 7
ATOM 3637 C CA . LYS A 1 32 ? -9.050 4.399 2.674 1.00 0.00 35 LYS A CA 7
ATOM 3638 C C . LYS A 1 32 ? -7.906 4.914 3.538 1.00 0.00 35 LYS A C 7
ATOM 3639 O O . LYS A 1 32 ? -8.070 5.856 4.314 1.00 0.00 35 LYS A O 7
ATOM 3658 N N . GLN A 1 33 ? -6.744 4.289 3.392 1.00 0.00 36 GLN A N 7
ATOM 3659 C CA . GLN A 1 33 ? -5.564 4.680 4.152 1.00 0.00 36 GLN A CA 7
ATOM 3660 C C . GLN A 1 33 ? -4.294 4.177 3.477 1.00 0.00 36 GLN A C 7
ATOM 3661 O O . GLN A 1 33 ? -4.346 3.324 2.593 1.00 0.00 36 GLN A O 7
ATOM 3675 N N . SER A 1 34 ? -3.158 4.714 3.901 1.00 0.00 37 SER A N 7
ATOM 3676 C CA . SER A 1 34 ? -1.867 4.310 3.359 1.00 0.00 37 SER A CA 7
ATOM 3677 C C . SER A 1 34 ? -1.154 3.415 4.366 1.00 0.00 37 SER A C 7
ATOM 3678 O O . SER A 1 34 ? -1.144 3.710 5.562 1.00 0.00 37 SER A O 7
ATOM 3686 N N . THR A 1 35 ? -0.559 2.326 3.890 1.00 0.00 38 THR A N 7
ATOM 3687 C CA . THR A 1 35 ? 0.118 1.402 4.786 1.00 0.00 38 THR A CA 7
ATOM 3688 C C . THR A 1 35 ? 1.447 0.898 4.224 1.00 0.00 38 THR A C 7
ATOM 3689 O O . THR A 1 35 ? 1.707 0.966 3.017 1.00 0.00 38 THR A O 7
ATOM 3700 N N . TRP A 1 36 ? 2.270 0.373 5.130 1.00 0.00 39 TRP A N 7
ATOM 3701 C CA . TRP A 1 36 ? 3.581 -0.166 4.792 1.00 0.00 39 TRP A CA 7
ATOM 3702 C C . TRP A 1 36 ? 3.548 -1.693 4.809 1.00 0.00 39 TRP A C 7
ATOM 3703 O O . TRP A 1 36 ? 2.698 -2.291 5.470 1.00 0.00 39 TRP A O 7
ATOM 3724 N N . GLU A 1 37 ? 4.478 -2.311 4.084 1.00 0.00 40 GLU A N 7
ATOM 3725 C CA . GLU A 1 37 ? 4.571 -3.769 4.018 1.00 0.00 40 GLU A CA 7
ATOM 3726 C C . GLU A 1 37 ? 3.337 -4.383 3.359 1.00 0.00 40 GLU A C 7
ATOM 3727 O O . GLU A 1 37 ? 2.206 -3.969 3.613 1.00 0.00 40 GLU A O 7
ATOM 3739 N N . LYS A 1 38 ? 3.573 -5.375 2.508 1.00 0.00 41 LYS A N 7
ATOM 3740 C CA . LYS A 1 38 ? 2.493 -6.063 1.807 1.00 0.00 41 LYS A CA 7
ATOM 3741 C C . LYS A 1 38 ? 1.653 -6.889 2.785 1.00 0.00 41 LYS A C 7
ATOM 3742 O O . LYS A 1 38 ? 2.199 -7.586 3.638 1.00 0.00 41 LYS A O 7
ATOM 3761 N N . PRO A 1 39 ? 0.309 -6.826 2.673 1.00 0.00 42 PRO A N 7
ATOM 3762 C CA . PRO A 1 39 ? -0.586 -7.574 3.565 1.00 0.00 42 PRO A CA 7
ATOM 3763 C C . PRO A 1 39 ? -0.442 -9.086 3.406 1.00 0.00 42 PRO A C 7
ATOM 3764 O O . PRO A 1 39 ? 0.156 -9.751 4.252 1.00 0.00 42 PRO A O 7
ATOM 3775 N N . PRO B 2 5 ? -2.120 9.949 -7.797 1.00 0.00 5 PRO B N 7
ATOM 3776 C CA . PRO B 2 5 ? -1.445 8.876 -7.060 1.00 0.00 5 PRO B CA 7
ATOM 3777 C C . PRO B 2 5 ? -1.754 8.929 -5.565 1.00 0.00 5 PRO B C 7
ATOM 3778 O O . PRO B 2 5 ? -2.000 10.005 -5.020 1.00 0.00 5 PRO B O 7
ATOM 3789 N N . PRO B 2 6 ? -1.747 7.770 -4.874 1.00 0.00 6 PRO B N 7
ATOM 3790 C CA . PRO B 2 6 ? -2.035 7.705 -3.442 1.00 0.00 6 PRO B CA 7
ATOM 3791 C C . PRO B 2 6 ? -0.856 8.189 -2.597 1.00 0.00 6 PRO B C 7
ATOM 3792 O O . PRO B 2 6 ? 0.301 8.052 -2.995 1.00 0.00 6 PRO B O 7
ATOM 3803 N N . PRO B 2 7 ? -1.142 8.753 -1.408 1.00 0.00 7 PRO B N 7
ATOM 3804 C CA . PRO B 2 7 ? -0.114 9.297 -0.520 1.00 0.00 7 PRO B CA 7
ATOM 3805 C C . PRO B 2 7 ? 0.626 8.212 0.247 1.00 0.00 7 PRO B C 7
ATOM 3806 O O . PRO B 2 7 ? 0.068 7.162 0.552 1.00 0.00 7 PRO B O 7
ATOM 3817 N N . LEU B 2 8 ? 1.892 8.477 0.555 1.00 0.00 8 LEU B N 7
ATOM 3818 C CA . LEU B 2 8 ? 2.710 7.519 1.281 1.00 0.00 8 LEU B CA 7
ATOM 3819 C C . LEU B 2 8 ? 2.363 7.543 2.775 1.00 0.00 8 LEU B C 7
ATOM 3820 O O . LEU B 2 8 ? 2.028 8.595 3.318 1.00 0.00 8 LEU B O 7
ATOM 3836 N N . PRO B 2 9 ? 2.441 6.381 3.462 1.00 0.00 9 PRO B N 7
ATOM 3837 C CA . PRO B 2 9 ? 2.158 6.288 4.891 1.00 0.00 9 PRO B CA 7
ATOM 3838 C C . PRO B 2 9 ? 3.339 6.767 5.732 1.00 0.00 9 PRO B C 7
ATOM 3839 O O . PRO B 2 9 ? 4.490 6.633 5.316 1.00 0.00 9 PRO B O 7
ATOM 3850 N N . PRO B 2 10 ? 3.081 7.331 6.925 1.00 0.00 10 PRO B N 7
ATOM 3851 C CA . PRO B 2 10 ? 4.144 7.811 7.805 1.00 0.00 10 PRO B CA 7
ATOM 3852 C C . PRO B 2 10 ? 4.756 6.686 8.635 1.00 0.00 10 PRO B C 7
ATOM 3853 O O . PRO B 2 10 ? 5.507 5.870 8.059 1.00 0.00 10 PRO B O 7
ATOM 3865 N N . SER A 1 12 ? -9.500 -7.338 -0.199 1.00 0.00 15 SER A N 8
ATOM 3866 C CA . SER A 1 12 ? -8.603 -6.846 -1.241 1.00 0.00 15 SER A CA 8
ATOM 3867 C C . SER A 1 12 ? -8.767 -5.343 -1.443 1.00 0.00 15 SER A C 8
ATOM 3868 O O . SER A 1 12 ? -8.974 -4.600 -0.484 1.00 0.00 15 SER A O 8
ATOM 3876 N N . MET A 1 13 ? -8.654 -4.900 -2.695 1.00 0.00 16 MET A N 8
ATOM 3877 C CA . MET A 1 13 ? -8.775 -3.486 -3.024 1.00 0.00 16 MET A CA 8
ATOM 3878 C C . MET A 1 13 ? -7.568 -2.715 -2.494 1.00 0.00 16 MET A C 8
ATOM 3879 O O . MET A 1 13 ? -7.693 -1.838 -1.635 1.00 0.00 16 MET A O 8
ATOM 3893 N N . TRP A 1 14 ? -6.394 -3.067 -3.014 1.00 0.00 17 TRP A N 8
ATOM 3894 C CA . TRP A 1 14 ? -5.144 -2.426 -2.617 1.00 0.00 17 TRP A CA 8
ATOM 3895 C C . TRP A 1 14 ? -4.379 -1.945 -3.847 1.00 0.00 17 TRP A C 8
ATOM 3896 O O . TRP A 1 14 ? -4.560 -2.467 -4.946 1.00 0.00 17 TRP A O 8
ATOM 3917 N N . THR A 1 15 ? -3.522 -0.947 -3.654 1.00 0.00 18 THR A N 8
ATOM 3918 C CA . THR A 1 15 ? -2.716 -0.411 -4.743 1.00 0.00 18 THR A CA 8
ATOM 3919 C C . THR A 1 15 ? -1.232 -0.552 -4.419 1.00 0.00 18 THR A C 8
ATOM 3920 O O . THR A 1 15 ? -0.821 -0.367 -3.273 1.00 0.00 18 THR A O 8
ATOM 3931 N N . GLU A 1 16 ? -0.432 -0.877 -5.429 1.00 0.00 19 GLU A N 8
ATOM 3932 C CA . GLU A 1 16 ? 1.003 -1.062 -5.236 1.00 0.00 19 GLU A CA 8
ATOM 3933 C C . GLU A 1 16 ? 1.801 0.119 -5.777 1.00 0.00 19 GLU A C 8
ATOM 3934 O O . GLU A 1 16 ? 1.667 0.496 -6.942 1.00 0.00 19 GLU A O 8
ATOM 3946 N N . HIS A 1 17 ? 2.636 0.694 -4.916 1.00 0.00 20 HIS A N 8
ATOM 3947 C CA . HIS A 1 17 ? 3.478 1.824 -5.290 1.00 0.00 20 HIS A CA 8
ATOM 3948 C C . HIS A 1 17 ? 4.834 1.728 -4.596 1.00 0.00 20 HIS A C 8
ATOM 3949 O O . HIS A 1 17 ? 5.014 0.921 -3.680 1.00 0.00 20 HIS A O 8
ATOM 3964 N N . LYS A 1 18 ? 5.781 2.555 -5.024 1.00 0.00 21 LYS A N 8
ATOM 3965 C CA . LYS A 1 18 ? 7.124 2.533 -4.450 1.00 0.00 21 LYS A CA 8
ATOM 3966 C C . LYS A 1 18 ? 7.477 3.846 -3.753 1.00 0.00 21 LYS A C 8
ATOM 3967 O O . LYS A 1 18 ? 7.648 4.878 -4.402 1.00 0.00 21 LYS A O 8
ATOM 3986 N N . SER A 1 19 ? 7.575 3.795 -2.422 1.00 0.00 22 SER A N 8
ATOM 3987 C CA . SER A 1 19 ? 7.938 4.962 -1.628 1.00 0.00 22 SER A CA 8
ATOM 3988 C C . SER A 1 19 ? 9.196 5.622 -2.183 1.00 0.00 22 SER A C 8
ATOM 3989 O O . SER A 1 19 ? 10.162 4.926 -2.510 1.00 0.00 22 SER A O 8
ATOM 3997 N N . PRO A 1 20 ? 9.206 6.969 -2.281 1.00 0.00 23 PRO A N 8
ATOM 3998 C CA . PRO A 1 20 ? 10.349 7.725 -2.808 1.00 0.00 23 PRO A CA 8
ATOM 3999 C C . PRO A 1 20 ? 11.683 7.261 -2.232 1.00 0.00 23 PRO A C 8
ATOM 4000 O O . PRO A 1 20 ? 12.645 7.049 -2.974 1.00 0.00 23 PRO A O 8
ATOM 4011 N N . ASP A 1 21 ? 11.737 7.106 -0.912 1.00 0.00 24 ASP A N 8
ATOM 4012 C CA . ASP A 1 21 ? 12.958 6.665 -0.242 1.00 0.00 24 ASP A CA 8
ATOM 4013 C C . ASP A 1 21 ? 13.522 5.424 -0.921 1.00 0.00 24 ASP A C 8
ATOM 4014 O O . ASP A 1 21 ? 14.733 5.201 -0.932 1.00 0.00 24 ASP A O 8
ATOM 4023 N N . GLY A 1 22 ? 12.628 4.618 -1.488 1.00 0.00 25 GLY A N 8
ATOM 4024 C CA . GLY A 1 22 ? 13.040 3.410 -2.175 1.00 0.00 25 GLY A CA 8
ATOM 4025 C C . GLY A 1 22 ? 12.441 2.170 -1.550 1.00 0.00 25 GLY A C 8
ATOM 4026 O O . GLY A 1 22 ? 13.119 1.152 -1.403 1.00 0.00 25 GLY A O 8
ATOM 4030 N N . ARG A 1 23 ? 11.166 2.252 -1.189 1.00 0.00 26 ARG A N 8
ATOM 4031 C CA . ARG A 1 23 ? 10.479 1.127 -0.561 1.00 0.00 26 ARG A CA 8
ATOM 4032 C C . ARG A 1 23 ? 9.205 0.772 -1.317 1.00 0.00 26 ARG A C 8
ATOM 4033 O O . ARG A 1 23 ? 8.739 1.537 -2.155 1.00 0.00 26 ARG A O 8
ATOM 4054 N N . THR A 1 24 ? 8.657 -0.400 -1.022 1.00 0.00 27 THR A N 8
ATOM 4055 C CA . THR A 1 24 ? 7.425 -0.851 -1.654 1.00 0.00 27 THR A CA 8
ATOM 4056 C C . THR A 1 24 ? 6.266 -0.740 -0.672 1.00 0.00 27 THR A C 8
ATOM 4057 O O . THR A 1 24 ? 6.135 -1.558 0.240 1.00 0.00 27 THR A O 8
ATOM 4068 N N . TYR A 1 25 ? 5.424 0.271 -0.861 1.00 0.00 28 TYR A N 8
ATOM 4069 C CA . TYR A 1 25 ? 4.290 0.490 0.029 1.00 0.00 28 TYR A CA 8
ATOM 4070 C C . TYR A 1 25 ? 2.969 0.233 -0.687 1.00 0.00 28 TYR A C 8
ATOM 4071 O O . TYR A 1 25 ? 2.921 0.157 -1.916 1.00 0.00 28 TYR A O 8
ATOM 4089 N N . TYR A 1 26 ? 1.897 0.102 0.091 1.00 0.00 29 TYR A N 8
ATOM 4090 C CA . TYR A 1 26 ? 0.575 -0.155 -0.470 1.00 0.00 29 TYR A CA 8
ATOM 4091 C C . TYR A 1 26 ? -0.459 0.807 0.105 1.00 0.00 29 TYR A C 8
ATOM 4092 O O . TYR A 1 26 ? -0.343 1.251 1.244 1.00 0.00 29 TYR A O 8
ATOM 4110 N N . TYR A 1 27 ? -1.469 1.122 -0.699 1.00 0.00 30 TYR A N 8
ATOM 4111 C CA . TYR A 1 27 ? -2.530 2.030 -0.280 1.00 0.00 30 TYR A CA 8
ATOM 4112 C C . TYR A 1 27 ? -3.890 1.346 -0.387 1.00 0.00 30 TYR A C 8
ATOM 4113 O O . TYR A 1 27 ? -4.271 0.864 -1.455 1.00 0.00 30 TYR A O 8
ATOM 4131 N N . ASN A 1 28 ? -4.616 1.305 0.725 1.00 0.00 31 ASN A N 8
ATOM 4132 C CA . ASN A 1 28 ? -5.933 0.681 0.754 1.00 0.00 31 ASN A CA 8
ATOM 4133 C C . ASN A 1 28 ? -6.994 1.624 0.202 1.00 0.00 31 ASN A C 8
ATOM 4134 O O . ASN A 1 28 ? -7.134 2.754 0.673 1.00 0.00 31 ASN A O 8
ATOM 4145 N N . THR A 1 29 ? -7.739 1.154 -0.794 1.00 0.00 32 THR A N 8
ATOM 4146 C CA . THR A 1 29 ? -8.791 1.960 -1.397 1.00 0.00 32 THR A CA 8
ATOM 4147 C C . THR A 1 29 ? -10.142 1.644 -0.762 1.00 0.00 32 THR A C 8
ATOM 4148 O O . THR A 1 29 ? -11.161 2.242 -1.112 1.00 0.00 32 THR A O 8
ATOM 4159 N N . GLU A 1 30 ? -10.140 0.701 0.176 1.00 0.00 33 GLU A N 8
ATOM 4160 C CA . GLU A 1 30 ? -11.360 0.307 0.871 1.00 0.00 33 GLU A CA 8
ATOM 4161 C C . GLU A 1 30 ? -11.754 1.376 1.884 1.00 0.00 33 GLU A C 8
ATOM 4162 O O . GLU A 1 30 ? -12.794 2.023 1.749 1.00 0.00 33 GLU A O 8
ATOM 4174 N N . THR A 1 31 ? -10.917 1.556 2.903 1.00 0.00 34 THR A N 8
ATOM 4175 C CA . THR A 1 31 ? -11.170 2.557 3.932 1.00 0.00 34 THR A CA 8
ATOM 4176 C C . THR A 1 31 ? -10.433 3.848 3.610 1.00 0.00 34 THR A C 8
ATOM 4177 O O . THR A 1 31 ? -10.617 4.864 4.280 1.00 0.00 34 THR A O 8
ATOM 4188 N N . LYS A 1 32 ? -9.584 3.781 2.584 1.00 0.00 35 LYS A N 8
ATOM 4189 C CA . LYS A 1 32 ? -8.814 4.935 2.127 1.00 0.00 35 LYS A CA 8
ATOM 4190 C C . LYS A 1 32 ? -7.724 5.302 3.126 1.00 0.00 35 LYS A C 8
ATOM 4191 O O . LYS A 1 32 ? -7.871 6.245 3.903 1.00 0.00 35 LYS A O 8
ATOM 4210 N N . GLN A 1 33 ? -6.627 4.551 3.099 1.00 0.00 36 GLN A N 8
ATOM 4211 C CA . GLN A 1 33 ? -5.510 4.805 4.003 1.00 0.00 36 GLN A CA 8
ATOM 4212 C C . GLN A 1 33 ? -4.206 4.274 3.412 1.00 0.00 36 GLN A C 8
ATOM 4213 O O . GLN A 1 33 ? -4.220 3.449 2.499 1.00 0.00 36 GLN A O 8
ATOM 4227 N N . SER A 1 34 ? -3.084 4.753 3.937 1.00 0.00 37 SER A N 8
ATOM 4228 C CA . SER A 1 34 ? -1.773 4.331 3.458 1.00 0.00 37 SER A CA 8
ATOM 4229 C C . SER A 1 34 ? -1.120 3.369 4.446 1.00 0.00 37 SER A C 8
ATOM 4230 O O . SER A 1 34 ? -1.105 3.619 5.651 1.00 0.00 37 SER A O 8
ATOM 4238 N N . THR A 1 35 ? -0.574 2.271 3.926 1.00 0.00 38 THR A N 8
ATOM 4239 C CA . THR A 1 35 ? 0.068 1.268 4.769 1.00 0.00 38 THR A CA 8
ATOM 4240 C C . THR A 1 35 ? 1.429 0.847 4.217 1.00 0.00 38 THR A C 8
ATOM 4241 O O . THR A 1 35 ? 1.716 1.014 3.029 1.00 0.00 38 THR A O 8
ATOM 4252 N N . TRP A 1 36 ? 2.258 0.285 5.094 1.00 0.00 39 TRP A N 8
ATOM 4253 C CA . TRP A 1 36 ? 3.591 -0.178 4.722 1.00 0.00 39 TRP A CA 8
ATOM 4254 C C . TRP A 1 36 ? 3.622 -1.698 4.616 1.00 0.00 39 TRP A C 8
ATOM 4255 O O . TRP A 1 36 ? 2.965 -2.395 5.390 1.00 0.00 39 TRP A O 8
ATOM 4276 N N . GLU A 1 37 ? 4.392 -2.203 3.652 1.00 0.00 40 GLU A N 8
ATOM 4277 C CA . GLU A 1 37 ? 4.524 -3.644 3.437 1.00 0.00 40 GLU A CA 8
ATOM 4278 C C . GLU A 1 37 ? 3.196 -4.268 3.021 1.00 0.00 40 GLU A C 8
ATOM 4279 O O . GLU A 1 37 ? 2.132 -3.894 3.516 1.00 0.00 40 GLU A O 8
ATOM 4291 N N . LYS A 1 38 ? 3.271 -5.224 2.101 1.00 0.00 41 LYS A N 8
ATOM 4292 C CA . LYS A 1 38 ? 2.084 -5.918 1.612 1.00 0.00 41 LYS A CA 8
ATOM 4293 C C . LYS A 1 38 ? 1.316 -6.561 2.765 1.00 0.00 41 LYS A C 8
ATOM 4294 O O . LYS A 1 38 ? 1.915 -7.155 3.662 1.00 0.00 41 LYS A O 8
ATOM 4313 N N . PRO A 1 39 ? -0.028 -6.454 2.759 1.00 0.00 42 PRO A N 8
ATOM 4314 C CA . PRO A 1 39 ? -0.870 -7.027 3.813 1.00 0.00 42 PRO A CA 8
ATOM 4315 C C . PRO A 1 39 ? -0.990 -8.546 3.705 1.00 0.00 42 PRO A C 8
ATOM 4316 O O . PRO A 1 39 ? -0.602 -9.273 4.619 1.00 0.00 42 PRO A O 8
ATOM 4327 N N . PRO B 2 5 ? -2.121 9.791 -7.738 1.00 0.00 5 PRO B N 8
ATOM 4328 C CA . PRO B 2 5 ? -1.343 8.812 -6.978 1.00 0.00 5 PRO B CA 8
ATOM 4329 C C . PRO B 2 5 ? -1.693 8.824 -5.491 1.00 0.00 5 PRO B C 8
ATOM 4330 O O . PRO B 2 5 ? -2.051 9.866 -4.943 1.00 0.00 5 PRO B O 8
ATOM 4341 N N . PRO B 2 6 ? -1.594 7.662 -4.815 1.00 0.00 6 PRO B N 8
ATOM 4342 C CA . PRO B 2 6 ? -1.895 7.548 -3.387 1.00 0.00 6 PRO B CA 8
ATOM 4343 C C . PRO B 2 6 ? -0.764 8.089 -2.514 1.00 0.00 6 PRO B C 8
ATOM 4344 O O . PRO B 2 6 ? 0.406 8.024 -2.893 1.00 0.00 6 PRO B O 8
ATOM 4355 N N . PRO B 2 7 ? -1.097 8.622 -1.321 1.00 0.00 7 PRO B N 8
ATOM 4356 C CA . PRO B 2 7 ? -0.105 9.186 -0.408 1.00 0.00 7 PRO B CA 8
ATOM 4357 C C . PRO B 2 7 ? 0.652 8.108 0.354 1.00 0.00 7 PRO B C 8
ATOM 4358 O O . PRO B 2 7 ? 0.112 7.035 0.627 1.00 0.00 7 PRO B O 8
ATOM 4369 N N . LEU B 2 8 ? 1.904 8.390 0.687 1.00 0.00 8 LEU B N 8
ATOM 4370 C CA . LEU B 2 8 ? 2.730 7.434 1.411 1.00 0.00 8 LEU B CA 8
ATOM 4371 C C . LEU B 2 8 ? 2.361 7.422 2.898 1.00 0.00 8 LEU B C 8
ATOM 4372 O O . LEU B 2 8 ? 1.996 8.456 3.456 1.00 0.00 8 LEU B O 8
ATOM 4388 N N . PRO B 2 9 ? 2.455 6.249 3.565 1.00 0.00 9 PRO B N 8
ATOM 4389 C CA . PRO B 2 9 ? 2.150 6.121 4.990 1.00 0.00 9 PRO B CA 8
ATOM 4390 C C . PRO B 2 9 ? 3.301 6.611 5.863 1.00 0.00 9 PRO B C 8
ATOM 4391 O O . PRO B 2 9 ? 4.462 6.515 5.468 1.00 0.00 9 PRO B O 8
ATOM 4402 N N . PRO B 2 10 ? 3.004 7.144 7.060 1.00 0.00 10 PRO B N 8
ATOM 4403 C CA . PRO B 2 10 ? 4.034 7.633 7.970 1.00 0.00 10 PRO B CA 8
ATOM 4404 C C . PRO B 2 10 ? 4.670 6.505 8.778 1.00 0.00 10 PRO B C 8
ATOM 4405 O O . PRO B 2 10 ? 5.488 5.757 8.201 1.00 0.00 10 PRO B O 8
ATOM 4417 N N . SER A 1 12 ? -8.012 -7.455 0.773 1.00 0.00 15 SER A N 9
ATOM 4418 C CA . SER A 1 12 ? -8.221 -7.111 -0.632 1.00 0.00 15 SER A CA 9
ATOM 4419 C C . SER A 1 12 ? -8.391 -5.604 -0.813 1.00 0.00 15 SER A C 9
ATOM 4420 O O . SER A 1 12 ? -8.464 -4.858 0.165 1.00 0.00 15 SER A O 9
ATOM 4428 N N . MET A 1 13 ? -8.439 -5.167 -2.073 1.00 0.00 16 MET A N 9
ATOM 4429 C CA . MET A 1 13 ? -8.602 -3.750 -2.405 1.00 0.00 16 MET A CA 9
ATOM 4430 C C . MET A 1 13 ? -7.382 -2.928 -1.986 1.00 0.00 16 MET A C 9
ATOM 4431 O O . MET A 1 13 ? -7.444 -2.143 -1.037 1.00 0.00 16 MET A O 9
ATOM 4445 N N . TRP A 1 14 ? -6.276 -3.102 -2.711 1.00 0.00 17 TRP A N 9
ATOM 4446 C CA . TRP A 1 14 ? -5.044 -2.370 -2.417 1.00 0.00 17 TRP A CA 9
ATOM 4447 C C . TRP A 1 14 ? -4.367 -1.892 -3.697 1.00 0.00 17 TRP A C 9
ATOM 4448 O O . TRP A 1 14 ? -4.608 -2.427 -4.778 1.00 0.00 17 TRP A O 9
ATOM 4469 N N . THR A 1 15 ? -3.518 -0.880 -3.558 1.00 0.00 18 THR A N 9
ATOM 4470 C CA . THR A 1 15 ? -2.767 -0.346 -4.688 1.00 0.00 18 THR A CA 9
ATOM 4471 C C . THR A 1 15 ? -1.273 -0.495 -4.421 1.00 0.00 18 THR A C 9
ATOM 4472 O O . THR A 1 15 ? -0.821 -0.311 -3.290 1.00 0.00 18 THR A O 9
ATOM 4483 N N . GLU A 1 16 ? -0.507 -0.822 -5.458 1.00 0.00 19 GLU A N 9
ATOM 4484 C CA . GLU A 1 16 ? 0.931 -1.016 -5.301 1.00 0.00 19 GLU A CA 9
ATOM 4485 C C . GLU A 1 16 ? 1.730 0.165 -5.839 1.00 0.00 19 GLU A C 9
ATOM 4486 O O . GLU A 1 16 ? 1.551 0.587 -6.982 1.00 0.00 19 GLU A O 9
ATOM 4498 N N . HIS A 1 17 ? 2.618 0.689 -4.998 1.00 0.00 20 HIS A N 9
ATOM 4499 C CA . HIS A 1 17 ? 3.471 1.812 -5.366 1.00 0.00 20 HIS A CA 9
ATOM 4500 C C . HIS A 1 17 ? 4.823 1.698 -4.668 1.00 0.00 20 HIS A C 9
ATOM 4501 O O . HIS A 1 17 ? 5.001 0.867 -3.773 1.00 0.00 20 HIS A O 9
ATOM 4516 N N . LYS A 1 18 ? 5.776 2.536 -5.067 1.00 0.00 21 LYS A N 9
ATOM 4517 C CA . LYS A 1 18 ? 7.115 2.489 -4.490 1.00 0.00 21 LYS A CA 9
ATOM 4518 C C . LYS A 1 18 ? 7.509 3.803 -3.813 1.00 0.00 21 LYS A C 9
ATOM 4519 O O . LYS A 1 18 ? 7.753 4.809 -4.480 1.00 0.00 21 LYS A O 9
ATOM 4538 N N . SER A 1 19 ? 7.561 3.781 -2.478 1.00 0.00 22 SER A N 9
ATOM 4539 C CA . SER A 1 19 ? 7.963 4.945 -1.696 1.00 0.00 22 SER A CA 9
ATOM 4540 C C . SER A 1 19 ? 9.262 5.537 -2.243 1.00 0.00 22 SER A C 9
ATOM 4541 O O . SER A 1 19 ? 10.228 4.805 -2.476 1.00 0.00 22 SER A O 9
ATOM 4549 N N . PRO A 1 20 ? 9.301 6.877 -2.432 1.00 0.00 23 PRO A N 9
ATOM 4550 C CA . PRO A 1 20 ? 10.478 7.578 -2.962 1.00 0.00 23 PRO A CA 9
ATOM 4551 C C . PRO A 1 20 ? 11.757 7.220 -2.221 1.00 0.00 23 PRO A C 9
ATOM 4552 O O . PRO A 1 20 ? 12.830 7.146 -2.819 1.00 0.00 23 PRO A O 9
ATOM 4563 N N . ASP A 1 21 ? 11.643 7.011 -0.911 1.00 0.00 24 ASP A N 9
ATOM 4564 C CA . ASP A 1 21 ? 12.796 6.652 -0.095 1.00 0.00 24 ASP A CA 9
ATOM 4565 C C . ASP A 1 21 ? 13.483 5.423 -0.678 1.00 0.00 24 ASP A C 9
ATOM 4566 O O . ASP A 1 21 ? 14.698 5.262 -0.566 1.00 0.00 24 ASP A O 9
ATOM 4575 N N . GLY A 1 22 ? 12.685 4.560 -1.300 1.00 0.00 25 GLY A N 9
ATOM 4576 C CA . GLY A 1 22 ? 13.217 3.357 -1.911 1.00 0.00 25 GLY A CA 9
ATOM 4577 C C . GLY A 1 22 ? 12.552 2.104 -1.387 1.00 0.00 25 GLY A C 9
ATOM 4578 O O . GLY A 1 22 ? 13.188 1.053 -1.284 1.00 0.00 25 GLY A O 9
ATOM 4582 N N . ARG A 1 23 ? 11.267 2.208 -1.058 1.00 0.00 26 ARG A N 9
ATOM 4583 C CA . ARG A 1 23 ? 10.526 1.066 -0.531 1.00 0.00 26 ARG A CA 9
ATOM 4584 C C . ARG A 1 23 ? 9.245 0.832 -1.322 1.00 0.00 26 ARG A C 9
ATOM 4585 O O . ARG A 1 23 ? 8.824 1.682 -2.099 1.00 0.00 26 ARG A O 9
ATOM 4606 N N . THR A 1 24 ? 8.643 -0.335 -1.131 1.00 0.00 27 THR A N 9
ATOM 4607 C CA . THR A 1 24 ? 7.395 -0.678 -1.805 1.00 0.00 27 THR A CA 9
ATOM 4608 C C . THR A 1 24 ? 6.233 -0.602 -0.820 1.00 0.00 27 THR A C 9
ATOM 4609 O O . THR A 1 24 ? 6.105 -1.449 0.064 1.00 0.00 27 THR A O 9
ATOM 4620 N N . TYR A 1 25 ? 5.388 0.415 -0.971 1.00 0.00 28 TYR A N 9
ATOM 4621 C CA . TYR A 1 25 ? 4.253 0.596 -0.070 1.00 0.00 28 TYR A CA 9
ATOM 4622 C C . TYR A 1 25 ? 2.932 0.307 -0.771 1.00 0.00 28 TYR A C 9
ATOM 4623 O O . TYR A 1 25 ? 2.870 0.231 -1.998 1.00 0.00 28 TYR A O 9
ATOM 4641 N N . TYR A 1 26 ? 1.875 0.145 0.021 1.00 0.00 29 TYR A N 9
ATOM 4642 C CA . TYR A 1 26 ? 0.552 -0.139 -0.520 1.00 0.00 29 TYR A CA 9
ATOM 4643 C C . TYR A 1 26 ? -0.498 0.788 0.080 1.00 0.00 29 TYR A C 9
ATOM 4644 O O . TYR A 1 26 ? -0.491 1.053 1.281 1.00 0.00 29 TYR A O 9
ATOM 4662 N N . TYR A 1 27 ? -1.399 1.275 -0.765 1.00 0.00 30 TYR A N 9
ATOM 4663 C CA . TYR A 1 27 ? -2.466 2.161 -0.317 1.00 0.00 30 TYR A CA 9
ATOM 4664 C C . TYR A 1 27 ? -3.806 1.433 -0.344 1.00 0.00 30 TYR A C 9
ATOM 4665 O O . TYR A 1 27 ? -4.272 1.002 -1.400 1.00 0.00 30 TYR A O 9
ATOM 4683 N N . ASN A 1 28 ? -4.414 1.290 0.831 1.00 0.00 31 ASN A N 9
ATOM 4684 C CA . ASN A 1 28 ? -5.700 0.614 0.959 1.00 0.00 31 ASN A CA 9
ATOM 4685 C C . ASN A 1 28 ? -6.822 1.468 0.381 1.00 0.00 31 ASN A C 9
ATOM 4686 O O . ASN A 1 28 ? -7.042 2.598 0.826 1.00 0.00 31 ASN A O 9
ATOM 4697 N N . THR A 1 29 ? -7.534 0.925 -0.603 1.00 0.00 32 THR A N 9
ATOM 4698 C CA . THR A 1 29 ? -8.634 1.650 -1.230 1.00 0.00 32 THR A CA 9
ATOM 4699 C C . THR A 1 29 ? -9.964 1.302 -0.569 1.00 0.00 32 THR A C 9
ATOM 4700 O O . THR A 1 29 ? -10.998 1.890 -0.886 1.00 0.00 32 THR A O 9
ATOM 4711 N N . GLU A 1 30 ? -9.928 0.343 0.349 1.00 0.00 33 GLU A N 9
ATOM 4712 C CA . GLU A 1 30 ? -11.128 -0.075 1.065 1.00 0.00 33 GLU A CA 9
ATOM 4713 C C . GLU A 1 30 ? -11.426 0.895 2.201 1.00 0.00 33 GLU A C 9
ATOM 4714 O O . GLU A 1 30 ? -12.429 1.609 2.178 1.00 0.00 33 GLU A O 9
ATOM 4726 N N . THR A 1 31 ? -10.543 0.914 3.194 1.00 0.00 34 THR A N 9
ATOM 4727 C CA . THR A 1 31 ? -10.694 1.803 4.337 1.00 0.00 34 THR A CA 9
ATOM 4728 C C . THR A 1 31 ? -10.242 3.214 3.977 1.00 0.00 34 THR A C 9
ATOM 4729 O O . THR A 1 31 ? -10.548 4.177 4.679 1.00 0.00 34 THR A O 9
ATOM 4740 N N . LYS A 1 32 ? -9.500 3.312 2.871 1.00 0.00 35 LYS A N 9
ATOM 4741 C CA . LYS A 1 32 ? -8.992 4.589 2.374 1.00 0.00 35 LYS A CA 9
ATOM 4742 C C . LYS A 1 32 ? -7.881 5.118 3.270 1.00 0.00 35 LYS A C 9
ATOM 4743 O O . LYS A 1 32 ? -8.045 6.123 3.960 1.00 0.00 35 LYS A O 9
ATOM 4762 N N . GLN A 1 33 ? -6.746 4.428 3.248 1.00 0.00 36 GLN A N 9
ATOM 4763 C CA . GLN A 1 33 ? -5.599 4.816 4.053 1.00 0.00 36 GLN A CA 9
ATOM 4764 C C . GLN A 1 33 ? -4.309 4.271 3.450 1.00 0.00 36 GLN A C 9
ATOM 4765 O O . GLN A 1 33 ? -4.340 3.414 2.567 1.00 0.00 36 GLN A O 9
ATOM 4779 N N . SER A 1 34 ? -3.177 4.778 3.926 1.00 0.00 37 SER A N 9
ATOM 4780 C CA . SER A 1 34 ? -1.879 4.343 3.429 1.00 0.00 37 SER A CA 9
ATOM 4781 C C . SER A 1 34 ? -1.222 3.396 4.427 1.00 0.00 37 SER A C 9
ATOM 4782 O O . SER A 1 34 ? -1.251 3.640 5.634 1.00 0.00 37 SER A O 9
ATOM 4790 N N . THR A 1 35 ? -0.629 2.319 3.921 1.00 0.00 38 THR A N 9
ATOM 4791 C CA . THR A 1 35 ? 0.010 1.335 4.786 1.00 0.00 38 THR A CA 9
ATOM 4792 C C . THR A 1 35 ? 1.326 0.818 4.201 1.00 0.00 38 THR A C 9
ATOM 4793 O O . THR A 1 35 ? 1.568 0.903 2.994 1.00 0.00 38 THR A O 9
ATOM 4804 N N . TRP A 1 36 ? 2.165 0.273 5.079 1.00 0.00 39 TRP A N 9
ATOM 4805 C CA . TRP A 1 36 ? 3.464 -0.273 4.692 1.00 0.00 39 TRP A CA 9
ATOM 4806 C C . TRP A 1 36 ? 3.416 -1.797 4.669 1.00 0.00 39 TRP A C 9
ATOM 4807 O O . TRP A 1 36 ? 2.510 -2.404 5.241 1.00 0.00 39 TRP A O 9
ATOM 4828 N N . GLU A 1 37 ? 4.403 -2.403 4.013 1.00 0.00 40 GLU A N 9
ATOM 4829 C CA . GLU A 1 37 ? 4.495 -3.859 3.918 1.00 0.00 40 GLU A CA 9
ATOM 4830 C C . GLU A 1 37 ? 3.300 -4.451 3.173 1.00 0.00 40 GLU A C 9
ATOM 4831 O O . GLU A 1 37 ? 2.163 -4.018 3.348 1.00 0.00 40 GLU A O 9
ATOM 4843 N N . LYS A 1 38 ? 3.575 -5.447 2.336 1.00 0.00 41 LYS A N 9
ATOM 4844 C CA . LYS A 1 38 ? 2.532 -6.114 1.566 1.00 0.00 41 LYS A CA 9
ATOM 4845 C C . LYS A 1 38 ? 1.503 -6.760 2.497 1.00 0.00 41 LYS A C 9
ATOM 4846 O O . LYS A 1 38 ? 1.818 -7.719 3.202 1.00 0.00 41 LYS A O 9
ATOM 4865 N N . PRO A 1 39 ? 0.259 -6.245 2.513 1.00 0.00 42 PRO A N 9
ATOM 4866 C CA . PRO A 1 39 ? -0.804 -6.778 3.366 1.00 0.00 42 PRO A CA 9
ATOM 4867 C C . PRO A 1 39 ? -1.496 -7.995 2.757 1.00 0.00 42 PRO A C 9
ATOM 4868 O O . PRO A 1 39 ? -1.948 -8.885 3.477 1.00 0.00 42 PRO A O 9
ATOM 4879 N N . PRO B 2 5 ? -1.950 9.934 -7.828 1.00 0.00 5 PRO B N 9
ATOM 4880 C CA . PRO B 2 5 ? -1.258 8.914 -7.037 1.00 0.00 5 PRO B CA 9
ATOM 4881 C C . PRO B 2 5 ? -1.646 8.949 -5.558 1.00 0.00 5 PRO B C 9
ATOM 4882 O O . PRO B 2 5 ? -1.965 10.010 -5.021 1.00 0.00 5 PRO B O 9
ATOM 4893 N N . PRO B 2 6 ? -1.622 7.783 -4.879 1.00 0.00 6 PRO B N 9
ATOM 4894 C CA . PRO B 2 6 ? -1.957 7.681 -3.457 1.00 0.00 6 PRO B CA 9
ATOM 4895 C C . PRO B 2 6 ? -0.819 8.177 -2.565 1.00 0.00 6 PRO B C 9
ATOM 4896 O O . PRO B 2 6 ? 0.352 8.076 -2.935 1.00 0.00 6 PRO B O 9
ATOM 4907 N N . PRO B 2 7 ? -1.146 8.710 -1.372 1.00 0.00 7 PRO B N 9
ATOM 4908 C CA . PRO B 2 7 ? -0.151 9.249 -0.443 1.00 0.00 7 PRO B CA 9
ATOM 4909 C C . PRO B 2 7 ? 0.593 8.152 0.304 1.00 0.00 7 PRO B C 9
ATOM 4910 O O . PRO B 2 7 ? 0.044 7.083 0.565 1.00 0.00 7 PRO B O 9
ATOM 4921 N N . LEU B 2 8 ? 1.849 8.425 0.645 1.00 0.00 8 LEU B N 9
ATOM 4922 C CA . LEU B 2 8 ? 2.671 7.456 1.354 1.00 0.00 8 LEU B CA 9
ATOM 4923 C C . LEU B 2 8 ? 2.308 7.420 2.843 1.00 0.00 8 LEU B C 9
ATOM 4924 O O . LEU B 2 8 ? 1.950 8.444 3.422 1.00 0.00 8 LEU B O 9
ATOM 4940 N N . PRO B 2 9 ? 2.400 6.234 3.487 1.00 0.00 9 PRO B N 9
ATOM 4941 C CA . PRO B 2 9 ? 2.105 6.074 4.909 1.00 0.00 9 PRO B CA 9
ATOM 4942 C C . PRO B 2 9 ? 3.259 6.538 5.793 1.00 0.00 9 PRO B C 9
ATOM 4943 O O . PRO B 2 9 ? 4.421 6.449 5.395 1.00 0.00 9 PRO B O 9
ATOM 4954 N N . PRO B 2 10 ? 2.963 7.039 7.005 1.00 0.00 10 PRO B N 9
ATOM 4955 C CA . PRO B 2 10 ? 3.994 7.499 7.930 1.00 0.00 10 PRO B CA 9
ATOM 4956 C C . PRO B 2 10 ? 4.654 6.342 8.674 1.00 0.00 10 PRO B C 9
ATOM 4957 O O . PRO B 2 10 ? 5.525 5.677 8.074 1.00 0.00 10 PRO B O 9
ATOM 4969 N N . SER A 1 12 ? -8.394 -8.095 -0.374 1.00 0.00 15 SER A N 10
ATOM 4970 C CA . SER A 1 12 ? -8.334 -7.336 -1.621 1.00 0.00 15 SER A CA 10
ATOM 4971 C C . SER A 1 12 ? -8.481 -5.838 -1.365 1.00 0.00 15 SER A C 10
ATOM 4972 O O . SER A 1 12 ? -8.430 -5.389 -0.220 1.00 0.00 15 SER A O 10
ATOM 4980 N N . MET A 1 13 ? -8.665 -5.072 -2.446 1.00 0.00 16 MET A N 10
ATOM 4981 C CA . MET A 1 13 ? -8.822 -3.618 -2.361 1.00 0.00 16 MET A CA 10
ATOM 4982 C C . MET A 1 13 ? -7.509 -2.942 -1.970 1.00 0.00 16 MET A C 10
ATOM 4983 O O . MET A 1 13 ? -7.445 -2.206 -0.982 1.00 0.00 16 MET A O 10
ATOM 4997 N N . TRP A 1 14 ? -6.464 -3.185 -2.761 1.00 0.00 17 TRP A N 10
ATOM 4998 C CA . TRP A 1 14 ? -5.152 -2.601 -2.496 1.00 0.00 17 TRP A CA 10
ATOM 4999 C C . TRP A 1 14 ? -4.446 -2.194 -3.788 1.00 0.00 17 TRP A C 10
ATOM 5000 O O . TRP A 1 14 ? -4.640 -2.810 -4.836 1.00 0.00 17 TRP A O 10
ATOM 5021 N N . THR A 1 15 ? -3.629 -1.148 -3.699 1.00 0.00 18 THR A N 10
ATOM 5022 C CA . THR A 1 15 ? -2.861 -0.670 -4.843 1.00 0.00 18 THR A CA 10
ATOM 5023 C C . THR A 1 15 ? -1.370 -0.758 -4.533 1.00 0.00 18 THR A C 10
ATOM 5024 O O . THR A 1 15 ? -0.963 -0.591 -3.381 1.00 0.00 18 THR A O 10
ATOM 5035 N N . GLU A 1 16 ? -0.557 -1.002 -5.558 1.00 0.00 19 GLU A N 10
ATOM 5036 C CA . GLU A 1 16 ? 0.883 -1.138 -5.366 1.00 0.00 19 GLU A CA 10
ATOM 5037 C C . GLU A 1 16 ? 1.647 0.100 -5.828 1.00 0.00 19 GLU A C 10
ATOM 5038 O O . GLU A 1 16 ? 1.439 0.602 -6.933 1.00 0.00 19 GLU A O 10
ATOM 5050 N N . HIS A 1 17 ? 2.539 0.579 -4.962 1.00 0.00 20 HIS A N 10
ATOM 5051 C CA . HIS A 1 17 ? 3.364 1.748 -5.252 1.00 0.00 20 HIS A CA 10
ATOM 5052 C C . HIS A 1 17 ? 4.705 1.634 -4.526 1.00 0.00 20 HIS A C 10
ATOM 5053 O O . HIS A 1 17 ? 4.889 0.751 -3.687 1.00 0.00 20 HIS A O 10
ATOM 5068 N N . LYS A 1 18 ? 5.637 2.528 -4.842 1.00 0.00 21 LYS A N 10
ATOM 5069 C CA . LYS A 1 18 ? 6.960 2.486 -4.220 1.00 0.00 21 LYS A CA 10
ATOM 5070 C C . LYS A 1 18 ? 7.360 3.826 -3.606 1.00 0.00 21 LYS A C 10
ATOM 5071 O O . LYS A 1 18 ? 7.479 4.833 -4.304 1.00 0.00 21 LYS A O 10
ATOM 5090 N N . SER A 1 19 ? 7.565 3.821 -2.287 1.00 0.00 22 SER A N 10
ATOM 5091 C CA . SER A 1 19 ? 7.985 5.012 -1.562 1.00 0.00 22 SER A CA 10
ATOM 5092 C C . SER A 1 19 ? 9.242 5.609 -2.192 1.00 0.00 22 SER A C 10
ATOM 5093 O O . SER A 1 19 ? 10.147 4.876 -2.602 1.00 0.00 22 SER A O 10
ATOM 5101 N N . PRO A 1 20 ? 9.323 6.954 -2.239 1.00 0.00 23 PRO A N 10
ATOM 5102 C CA . PRO A 1 20 ? 10.456 7.672 -2.838 1.00 0.00 23 PRO A CA 10
ATOM 5103 C C . PRO A 1 20 ? 11.784 7.337 -2.175 1.00 0.00 23 PRO A C 10
ATOM 5104 O O . PRO A 1 20 ? 12.851 7.595 -2.734 1.00 0.00 23 PRO A O 10
ATOM 5115 N N . ASP A 1 21 ? 11.717 6.767 -0.978 1.00 0.00 24 ASP A N 10
ATOM 5116 C CA . ASP A 1 21 ? 12.920 6.394 -0.244 1.00 0.00 24 ASP A CA 10
ATOM 5117 C C . ASP A 1 21 ? 13.399 5.015 -0.685 1.00 0.00 24 ASP A C 10
ATOM 5118 O O . ASP A 1 21 ? 14.237 4.393 -0.029 1.00 0.00 24 ASP A O 10
ATOM 5127 N N . GLY A 1 22 ? 12.861 4.543 -1.808 1.00 0.00 25 GLY A N 10
ATOM 5128 C CA . GLY A 1 22 ? 13.235 3.242 -2.326 1.00 0.00 25 GLY A CA 10
ATOM 5129 C C . GLY A 1 22 ? 12.541 2.114 -1.593 1.00 0.00 25 GLY A C 10
ATOM 5130 O O . GLY A 1 22 ? 13.100 1.027 -1.439 1.00 0.00 25 GLY A O 10
ATOM 5134 N N . ARG A 1 23 ? 11.316 2.369 -1.139 1.00 0.00 26 ARG A N 10
ATOM 5135 C CA . ARG A 1 23 ? 10.547 1.365 -0.413 1.00 0.00 26 ARG A CA 10
ATOM 5136 C C . ARG A 1 23 ? 9.301 0.971 -1.194 1.00 0.00 26 ARG A C 10
ATOM 5137 O O . ARG A 1 23 ? 8.920 1.643 -2.149 1.00 0.00 26 ARG A O 10
ATOM 5158 N N . THR A 1 24 ? 8.679 -0.131 -0.793 1.00 0.00 27 THR A N 10
ATOM 5159 C CA . THR A 1 24 ? 7.465 -0.604 -1.446 1.00 0.00 27 THR A CA 10
ATOM 5160 C C . THR A 1 24 ? 6.270 -0.452 -0.513 1.00 0.00 27 THR A C 10
ATOM 5161 O O . THR A 1 24 ? 6.160 -1.167 0.484 1.00 0.00 27 THR A O 10
ATOM 5172 N N . TYR A 1 25 ? 5.378 0.477 -0.838 1.00 0.00 28 TYR A N 10
ATOM 5173 C CA . TYR A 1 25 ? 4.204 0.719 -0.011 1.00 0.00 28 TYR A CA 10
ATOM 5174 C C . TYR A 1 25 ? 2.920 0.461 -0.792 1.00 0.00 28 TYR A C 10
ATOM 5175 O O . TYR A 1 25 ? 2.929 0.414 -2.022 1.00 0.00 28 TYR A O 10
ATOM 5193 N N . TYR A 1 26 ? 1.819 0.296 -0.069 1.00 0.00 29 TYR A N 10
ATOM 5194 C CA . TYR A 1 26 ? 0.531 0.032 -0.702 1.00 0.00 29 TYR A CA 10
ATOM 5195 C C . TYR A 1 26 ? -0.551 0.957 -0.156 1.00 0.00 29 TYR A C 10
ATOM 5196 O O . TYR A 1 26 ? -0.473 1.413 0.985 1.00 0.00 29 TYR A O 10
ATOM 5214 N N . TYR A 1 27 ? -1.559 1.225 -0.979 1.00 0.00 30 TYR A N 10
ATOM 5215 C CA . TYR A 1 27 ? -2.661 2.094 -0.580 1.00 0.00 30 TYR A CA 10
ATOM 5216 C C . TYR A 1 27 ? -3.964 1.303 -0.515 1.00 0.00 30 TYR A C 10
ATOM 5217 O O . TYR A 1 27 ? -4.413 0.741 -1.515 1.00 0.00 30 TYR A O 10
ATOM 5235 N N . ASN A 1 28 ? -4.560 1.259 0.672 1.00 0.00 31 ASN A N 10
ATOM 5236 C CA . ASN A 1 28 ? -5.816 0.545 0.878 1.00 0.00 31 ASN A CA 10
ATOM 5237 C C . ASN A 1 28 ? -6.994 1.383 0.403 1.00 0.00 31 ASN A C 10
ATOM 5238 O O . ASN A 1 28 ? -7.193 2.506 0.869 1.00 0.00 31 ASN A O 10
ATOM 5249 N N . THR A 1 29 ? -7.777 0.834 -0.522 1.00 0.00 32 THR A N 10
ATOM 5250 C CA . THR A 1 29 ? -8.937 1.542 -1.048 1.00 0.00 32 THR A CA 10
ATOM 5251 C C . THR A 1 29 ? -10.202 1.146 -0.296 1.00 0.00 32 THR A C 10
ATOM 5252 O O . THR A 1 29 ? -11.250 1.776 -0.447 1.00 0.00 32 THR A O 10
ATOM 5263 N N . GLU A 1 30 ? -10.098 0.096 0.514 1.00 0.00 33 GLU A N 10
ATOM 5264 C CA . GLU A 1 30 ? -11.231 -0.380 1.301 1.00 0.00 33 GLU A CA 10
ATOM 5265 C C . GLU A 1 30 ? -11.514 0.582 2.451 1.00 0.00 33 GLU A C 10
ATOM 5266 O O . GLU A 1 30 ? -12.601 1.150 2.545 1.00 0.00 33 GLU A O 10
ATOM 5278 N N . THR A 1 31 ? -10.525 0.753 3.322 1.00 0.00 34 THR A N 10
ATOM 5279 C CA . THR A 1 31 ? -10.652 1.653 4.461 1.00 0.00 34 THR A CA 10
ATOM 5280 C C . THR A 1 31 ? -10.218 3.061 4.069 1.00 0.00 34 THR A C 10
ATOM 5281 O O . THR A 1 31 ? -10.526 4.037 4.755 1.00 0.00 34 THR A O 10
ATOM 5292 N N . LYS A 1 32 ? -9.488 3.141 2.953 1.00 0.00 35 LYS A N 10
ATOM 5293 C CA . LYS A 1 32 ? -8.996 4.411 2.420 1.00 0.00 35 LYS A CA 10
ATOM 5294 C C . LYS A 1 32 ? -7.869 4.963 3.280 1.00 0.00 35 LYS A C 10
ATOM 5295 O O . LYS A 1 32 ? -8.017 5.994 3.935 1.00 0.00 35 LYS A O 10
ATOM 5314 N N . GLN A 1 33 ? -6.741 4.265 3.267 1.00 0.00 36 GLN A N 10
ATOM 5315 C CA . GLN A 1 33 ? -5.579 4.673 4.043 1.00 0.00 36 GLN A CA 10
ATOM 5316 C C . GLN A 1 33 ? -4.300 4.130 3.419 1.00 0.00 36 GLN A C 10
ATOM 5317 O O . GLN A 1 33 ? -4.342 3.244 2.568 1.00 0.00 36 GLN A O 10
ATOM 5331 N N . SER A 1 34 ? -3.166 4.670 3.846 1.00 0.00 37 SER A N 10
ATOM 5332 C CA . SER A 1 34 ? -1.871 4.239 3.333 1.00 0.00 37 SER A CA 10
ATOM 5333 C C . SER A 1 34 ? -1.160 3.368 4.362 1.00 0.00 37 SER A C 10
ATOM 5334 O O . SER A 1 34 ? -1.200 3.656 5.558 1.00 0.00 37 SER A O 10
ATOM 5342 N N . THR A 1 35 ? -0.506 2.304 3.898 1.00 0.00 38 THR A N 10
ATOM 5343 C CA . THR A 1 35 ? 0.191 1.400 4.802 1.00 0.00 38 THR A CA 10
ATOM 5344 C C . THR A 1 35 ? 1.483 0.850 4.186 1.00 0.00 38 THR A C 10
ATOM 5345 O O . THR A 1 35 ? 1.706 0.946 2.976 1.00 0.00 38 THR A O 10
ATOM 5356 N N . TRP A 1 36 ? 2.320 0.267 5.043 1.00 0.00 39 TRP A N 10
ATOM 5357 C CA . TRP A 1 36 ? 3.601 -0.306 4.629 1.00 0.00 39 TRP A CA 10
ATOM 5358 C C . TRP A 1 36 ? 3.522 -1.829 4.570 1.00 0.00 39 TRP A C 10
ATOM 5359 O O . TRP A 1 36 ? 2.583 -2.433 5.088 1.00 0.00 39 TRP A O 10
ATOM 5380 N N . GLU A 1 37 ? 4.517 -2.438 3.928 1.00 0.00 40 GLU A N 10
ATOM 5381 C CA . GLU A 1 37 ? 4.590 -3.893 3.798 1.00 0.00 40 GLU A CA 10
ATOM 5382 C C . GLU A 1 37 ? 3.451 -4.440 2.941 1.00 0.00 40 GLU A C 10
ATOM 5383 O O . GLU A 1 37 ? 2.319 -3.959 2.999 1.00 0.00 40 GLU A O 10
ATOM 5395 N N . LYS A 1 38 ? 3.775 -5.453 2.145 1.00 0.00 41 LYS A N 10
ATOM 5396 C CA . LYS A 1 38 ? 2.804 -6.095 1.260 1.00 0.00 41 LYS A CA 10
ATOM 5397 C C . LYS A 1 38 ? 1.570 -6.570 2.030 1.00 0.00 41 LYS A C 10
ATOM 5398 O O . LYS A 1 38 ? 1.690 -7.245 3.052 1.00 0.00 41 LYS A O 10
ATOM 5417 N N . PRO A 1 39 ? 0.361 -6.221 1.542 1.00 0.00 42 PRO A N 10
ATOM 5418 C CA . PRO A 1 39 ? -0.897 -6.604 2.167 1.00 0.00 42 PRO A CA 10
ATOM 5419 C C . PRO A 1 39 ? -1.512 -7.848 1.538 1.00 0.00 42 PRO A C 10
ATOM 5420 O O . PRO A 1 39 ? -0.804 -8.689 0.983 1.00 0.00 42 PRO A O 10
ATOM 5431 N N . PRO B 2 5 ? -1.767 10.061 -7.847 1.00 0.00 5 PRO B N 10
ATOM 5432 C CA . PRO B 2 5 ? -1.071 9.056 -7.043 1.00 0.00 5 PRO B CA 10
ATOM 5433 C C . PRO B 2 5 ? -1.452 9.125 -5.564 1.00 0.00 5 PRO B C 10
ATOM 5434 O O . PRO B 2 5 ? -1.754 10.200 -5.045 1.00 0.00 5 PRO B O 10
ATOM 5445 N N . PRO B 2 6 ? -1.435 7.971 -4.865 1.00 0.00 6 PRO B N 10
ATOM 5446 C CA . PRO B 2 6 ? -1.777 7.892 -3.445 1.00 0.00 6 PRO B CA 10
ATOM 5447 C C . PRO B 2 6 ? -0.644 8.384 -2.545 1.00 0.00 6 PRO B C 10
ATOM 5448 O O . PRO B 2 6 ? 0.530 8.281 -2.902 1.00 0.00 6 PRO B O 10
ATOM 5459 N N . PRO B 2 7 ? -0.986 8.921 -1.359 1.00 0.00 7 PRO B N 10
ATOM 5460 C CA . PRO B 2 7 ? 0.003 9.448 -0.419 1.00 0.00 7 PRO B CA 10
ATOM 5461 C C . PRO B 2 7 ? 0.719 8.335 0.335 1.00 0.00 7 PRO B C 10
ATOM 5462 O O . PRO B 2 7 ? 0.147 7.274 0.582 1.00 0.00 7 PRO B O 10
ATOM 5473 N N . LEU B 2 8 ? 1.974 8.581 0.695 1.00 0.00 8 LEU B N 10
ATOM 5474 C CA . LEU B 2 8 ? 2.771 7.586 1.403 1.00 0.00 8 LEU B CA 10
ATOM 5475 C C . LEU B 2 8 ? 2.387 7.526 2.887 1.00 0.00 8 LEU B C 10
ATOM 5476 O O . LEU B 2 8 ? 2.030 8.544 3.482 1.00 0.00 8 LEU B O 10
ATOM 5492 N N . PRO B 2 9 ? 2.461 6.326 3.510 1.00 0.00 9 PRO B N 10
ATOM 5493 C CA . PRO B 2 9 ? 2.139 6.135 4.926 1.00 0.00 9 PRO B CA 10
ATOM 5494 C C . PRO B 2 9 ? 3.275 6.582 5.843 1.00 0.00 9 PRO B C 10
ATOM 5495 O O . PRO B 2 9 ? 4.445 6.499 5.469 1.00 0.00 9 PRO B O 10
ATOM 5506 N N . PRO B 2 10 ? 2.952 7.062 7.058 1.00 0.00 10 PRO B N 10
ATOM 5507 C CA . PRO B 2 10 ? 3.961 7.500 8.017 1.00 0.00 10 PRO B CA 10
ATOM 5508 C C . PRO B 2 10 ? 4.510 6.345 8.848 1.00 0.00 10 PRO B C 10
ATOM 5509 O O . PRO B 2 10 ? 5.410 5.634 8.350 1.00 0.00 10 PRO B O 10
ATOM 5521 N N . SER A 1 12 ? -9.096 -7.201 -0.222 1.00 0.00 15 SER A N 11
ATOM 5522 C CA . SER A 1 12 ? -8.979 -6.629 -1.559 1.00 0.00 15 SER A CA 11
ATOM 5523 C C . SER A 1 12 ? -8.994 -5.108 -1.499 1.00 0.00 15 SER A C 11
ATOM 5524 O O . SER A 1 12 ? -8.989 -4.524 -0.413 1.00 0.00 15 SER A O 11
ATOM 5532 N N . MET A 1 13 ? -9.004 -4.477 -2.672 1.00 0.00 16 MET A N 11
ATOM 5533 C CA . MET A 1 13 ? -9.023 -3.019 -2.768 1.00 0.00 16 MET A CA 11
ATOM 5534 C C . MET A 1 13 ? -7.689 -2.417 -2.319 1.00 0.00 16 MET A C 11
ATOM 5535 O O . MET A 1 13 ? -7.644 -1.599 -1.402 1.00 0.00 16 MET A O 11
ATOM 5549 N N . TRP A 1 14 ? -6.607 -2.828 -2.979 1.00 0.00 17 TRP A N 11
ATOM 5550 C CA . TRP A 1 14 ? -5.273 -2.327 -2.652 1.00 0.00 17 TRP A CA 11
ATOM 5551 C C . TRP A 1 14 ? -4.536 -1.865 -3.907 1.00 0.00 17 TRP A C 11
ATOM 5552 O O . TRP A 1 14 ? -4.907 -2.222 -5.024 1.00 0.00 17 TRP A O 11
ATOM 5573 N N . THR A 1 15 ? -3.493 -1.066 -3.708 1.00 0.00 18 THR A N 11
ATOM 5574 C CA . THR A 1 15 ? -2.682 -0.566 -4.813 1.00 0.00 18 THR A CA 11
ATOM 5575 C C . THR A 1 15 ? -1.199 -0.689 -4.479 1.00 0.00 18 THR A C 11
ATOM 5576 O O . THR A 1 15 ? -0.797 -0.502 -3.330 1.00 0.00 18 THR A O 11
ATOM 5587 N N . GLU A 1 16 ? -0.388 -0.995 -5.489 1.00 0.00 19 GLU A N 11
ATOM 5588 C CA . GLU A 1 16 ? 1.048 -1.160 -5.288 1.00 0.00 19 GLU A CA 11
ATOM 5589 C C . GLU A 1 16 ? 1.835 0.038 -5.807 1.00 0.00 19 GLU A C 11
ATOM 5590 O O . GLU A 1 16 ? 1.750 0.395 -6.982 1.00 0.00 19 GLU A O 11
ATOM 5602 N N . HIS A 1 17 ? 2.601 0.652 -4.912 1.00 0.00 20 HIS A N 11
ATOM 5603 C CA . HIS A 1 17 ? 3.430 1.800 -5.257 1.00 0.00 20 HIS A CA 11
ATOM 5604 C C . HIS A 1 17 ? 4.759 1.723 -4.511 1.00 0.00 20 HIS A C 11
ATOM 5605 O O . HIS A 1 17 ? 4.894 0.962 -3.551 1.00 0.00 20 HIS A O 11
ATOM 5620 N N . LYS A 1 18 ? 5.737 2.512 -4.944 1.00 0.00 21 LYS A N 11
ATOM 5621 C CA . LYS A 1 18 ? 7.053 2.495 -4.312 1.00 0.00 21 LYS A CA 11
ATOM 5622 C C . LYS A 1 18 ? 7.409 3.830 -3.661 1.00 0.00 21 LYS A C 11
ATOM 5623 O O . LYS A 1 18 ? 7.509 4.854 -4.338 1.00 0.00 21 LYS A O 11
ATOM 5642 N N . SER A 1 19 ? 7.588 3.809 -2.339 1.00 0.00 22 SER A N 11
ATOM 5643 C CA . SER A 1 19 ? 7.976 4.999 -1.596 1.00 0.00 22 SER A CA 11
ATOM 5644 C C . SER A 1 19 ? 9.230 5.616 -2.214 1.00 0.00 22 SER A C 11
ATOM 5645 O O . SER A 1 19 ? 10.123 4.891 -2.660 1.00 0.00 22 SER A O 11
ATOM 5653 N N . PRO A 1 20 ? 9.320 6.960 -2.214 1.00 0.00 23 PRO A N 11
ATOM 5654 C CA . PRO A 1 20 ? 10.449 7.693 -2.809 1.00 0.00 23 PRO A CA 11
ATOM 5655 C C . PRO A 1 20 ? 11.804 7.271 -2.251 1.00 0.00 23 PRO A C 11
ATOM 5656 O O . PRO A 1 20 ? 12.779 7.165 -2.995 1.00 0.00 23 PRO A O 11
ATOM 5667 N N . ASP A 1 21 ? 11.866 7.037 -0.945 1.00 0.00 24 ASP A N 11
ATOM 5668 C CA . ASP A 1 21 ? 13.114 6.630 -0.304 1.00 0.00 24 ASP A CA 11
ATOM 5669 C C . ASP A 1 21 ? 13.625 5.321 -0.898 1.00 0.00 24 ASP A C 11
ATOM 5670 O O . ASP A 1 21 ? 14.786 4.951 -0.711 1.00 0.00 24 ASP A O 11
ATOM 5679 N N . GLY A 1 22 ? 12.749 4.628 -1.617 1.00 0.00 25 GLY A N 11
ATOM 5680 C CA . GLY A 1 22 ? 13.116 3.366 -2.232 1.00 0.00 25 GLY A CA 11
ATOM 5681 C C . GLY A 1 22 ? 12.464 2.182 -1.549 1.00 0.00 25 GLY A C 11
ATOM 5682 O O . GLY A 1 22 ? 13.096 1.145 -1.352 1.00 0.00 25 GLY A O 11
ATOM 5686 N N . ARG A 1 23 ? 11.193 2.337 -1.191 1.00 0.00 26 ARG A N 11
ATOM 5687 C CA . ARG A 1 23 ? 10.453 1.272 -0.520 1.00 0.00 26 ARG A CA 11
ATOM 5688 C C . ARG A 1 23 ? 9.201 0.896 -1.296 1.00 0.00 26 ARG A C 11
ATOM 5689 O O . ARG A 1 23 ? 8.799 1.600 -2.215 1.00 0.00 26 ARG A O 11
ATOM 5710 N N . THR A 1 24 ?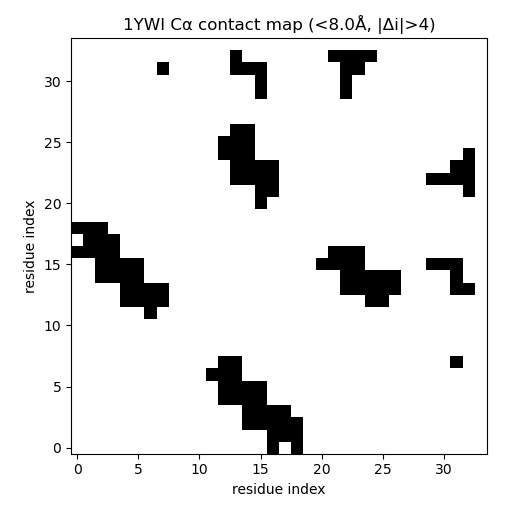 8.606 -0.235 -0.937 1.00 0.00 27 THR A N 11
ATOM 5711 C CA . THR A 1 24 ? 7.386 -0.696 -1.585 1.00 0.00 27 THR A CA 11
ATOM 5712 C C . THR A 1 24 ? 6.214 -0.635 -0.612 1.00 0.00 27 THR A C 11
ATOM 5713 O O . THR A 1 24 ? 6.089 -1.479 0.277 1.00 0.00 27 THR A O 11
ATOM 5724 N N . TYR A 1 25 ? 5.357 0.366 -0.786 1.00 0.00 28 TYR A N 11
ATOM 5725 C CA . TYR A 1 25 ? 4.202 0.540 0.088 1.00 0.00 28 TYR A CA 11
ATOM 5726 C C . TYR A 1 25 ? 2.907 0.236 -0.657 1.00 0.00 28 TYR A C 11
ATOM 5727 O O . TYR A 1 25 ? 2.891 0.156 -1.885 1.00 0.00 28 TYR A O 11
ATOM 5745 N N . TYR A 1 26 ? 1.821 0.070 0.094 1.00 0.00 29 TYR A N 11
ATOM 5746 C CA . TYR A 1 26 ? 0.528 -0.235 -0.508 1.00 0.00 29 TYR A CA 11
ATOM 5747 C C . TYR A 1 26 ? -0.568 0.668 0.048 1.00 0.00 29 TYR A C 11
ATOM 5748 O O . TYR A 1 26 ? -0.618 0.935 1.248 1.00 0.00 29 TYR A O 11
ATOM 5766 N N . TYR A 1 27 ? -1.442 1.134 -0.839 1.00 0.00 30 TYR A N 11
ATOM 5767 C CA . TYR A 1 27 ? -2.542 2.006 -0.442 1.00 0.00 30 TYR A CA 11
ATOM 5768 C C . TYR A 1 27 ? -3.866 1.252 -0.508 1.00 0.00 30 TYR A C 11
ATOM 5769 O O . TYR A 1 27 ? -4.198 0.647 -1.529 1.00 0.00 30 TYR A O 11
ATOM 5787 N N . ASN A 1 28 ? -4.614 1.288 0.590 1.00 0.00 31 ASN A N 11
ATOM 5788 C CA . ASN A 1 28 ? -5.904 0.613 0.666 1.00 0.00 31 ASN A CA 11
ATOM 5789 C C . ASN A 1 28 ? -7.037 1.565 0.306 1.00 0.00 31 ASN A C 11
ATOM 5790 O O . ASN A 1 28 ? -7.292 2.538 1.019 1.00 0.00 31 ASN A O 11
ATOM 5801 N N . THR A 1 29 ? -7.712 1.282 -0.805 1.00 0.00 32 THR A N 11
ATOM 5802 C CA . THR A 1 29 ? -8.822 2.111 -1.255 1.00 0.00 32 THR A CA 11
ATOM 5803 C C . THR A 1 29 ? -10.115 1.715 -0.548 1.00 0.00 32 THR A C 11
ATOM 5804 O O . THR A 1 29 ? -11.152 2.353 -0.722 1.00 0.00 32 THR A O 11
ATOM 5815 N N . GLU A 1 30 ? -10.040 0.653 0.251 1.00 0.00 33 GLU A N 11
ATOM 5816 C CA . GLU A 1 30 ? -11.195 0.171 1.000 1.00 0.00 33 GLU A CA 11
ATOM 5817 C C . GLU A 1 30 ? -11.407 1.030 2.239 1.00 0.00 33 GLU A C 11
ATOM 5818 O O . GLU A 1 30 ? -12.469 1.625 2.427 1.00 0.00 33 GLU A O 11
ATOM 5830 N N . THR A 1 31 ? -10.384 1.085 3.086 1.00 0.00 34 THR A N 11
ATOM 5831 C CA . THR A 1 31 ? -10.434 1.880 4.302 1.00 0.00 34 THR A CA 11
ATOM 5832 C C . THR A 1 31 ? -9.986 3.307 4.010 1.00 0.00 34 THR A C 11
ATOM 5833 O O . THR A 1 31 ? -10.203 4.220 4.807 1.00 0.00 34 THR A O 11
ATOM 5844 N N . LYS A 1 32 ? -9.354 3.478 2.848 1.00 0.00 35 LYS A N 11
ATOM 5845 C CA . LYS A 1 32 ? -8.861 4.781 2.406 1.00 0.00 35 LYS A CA 11
ATOM 5846 C C . LYS A 1 32 ? -7.712 5.239 3.286 1.00 0.00 35 LYS A C 11
ATOM 5847 O O . LYS A 1 32 ? -7.779 6.283 3.933 1.00 0.00 35 LYS A O 11
ATOM 5866 N N . GLN A 1 33 ? -6.654 4.443 3.296 1.00 0.00 36 GLN A N 11
ATOM 5867 C CA . GLN A 1 33 ? -5.478 4.741 4.097 1.00 0.00 36 GLN A CA 11
ATOM 5868 C C . GLN A 1 33 ? -4.222 4.176 3.450 1.00 0.00 36 GLN A C 11
ATOM 5869 O O . GLN A 1 33 ? -4.298 3.344 2.546 1.00 0.00 36 GLN A O 11
ATOM 5883 N N . SER A 1 34 ? -3.070 4.637 3.916 1.00 0.00 37 SER A N 11
ATOM 5884 C CA . SER A 1 34 ? -1.793 4.171 3.394 1.00 0.00 37 SER A CA 11
ATOM 5885 C C . SER A 1 34 ? -1.088 3.313 4.438 1.00 0.00 37 SER A C 11
ATOM 5886 O O . SER A 1 34 ? -1.104 3.637 5.627 1.00 0.00 37 SER A O 11
ATOM 5894 N N . THR A 1 35 ? -0.471 2.223 3.996 1.00 0.00 38 THR A N 11
ATOM 5895 C CA . THR A 1 35 ? 0.220 1.327 4.915 1.00 0.00 38 THR A CA 11
ATOM 5896 C C . THR A 1 35 ? 1.534 0.808 4.330 1.00 0.00 38 THR A C 11
ATOM 5897 O O . THR A 1 35 ? 1.759 0.862 3.117 1.00 0.00 38 THR A O 11
ATOM 5908 N N . TRP A 1 36 ? 2.387 0.290 5.211 1.00 0.00 39 TRP A N 11
ATOM 5909 C CA . TRP A 1 36 ? 3.686 -0.248 4.818 1.00 0.00 39 TRP A CA 11
ATOM 5910 C C . TRP A 1 36 ? 3.646 -1.772 4.800 1.00 0.00 39 TRP A C 11
ATOM 5911 O O . TRP A 1 36 ? 2.811 -2.383 5.468 1.00 0.00 39 TRP A O 11
ATOM 5932 N N . GLU A 1 37 ? 4.556 -2.376 4.037 1.00 0.00 40 GLU A N 11
ATOM 5933 C CA . GLU A 1 37 ? 4.633 -3.832 3.926 1.00 0.00 40 GLU A CA 11
ATOM 5934 C C . GLU A 1 37 ? 3.371 -4.401 3.281 1.00 0.00 40 GLU A C 11
ATOM 5935 O O . GLU A 1 37 ? 2.256 -3.992 3.601 1.00 0.00 40 GLU A O 11
ATOM 5947 N N . LYS A 1 38 ? 3.556 -5.351 2.371 1.00 0.00 41 LYS A N 11
ATOM 5948 C CA . LYS A 1 38 ? 2.433 -5.974 1.678 1.00 0.00 41 LYS A CA 11
ATOM 5949 C C . LYS A 1 38 ? 1.579 -6.795 2.644 1.00 0.00 41 LYS A C 11
ATOM 5950 O O . LYS A 1 38 ? 2.105 -7.609 3.403 1.00 0.00 41 LYS A O 11
ATOM 5969 N N . PRO A 1 39 ? 0.245 -6.593 2.630 1.00 0.00 42 PRO A N 11
ATOM 5970 C CA . PRO A 1 39 ? -0.671 -7.328 3.506 1.00 0.00 42 PRO A CA 11
ATOM 5971 C C 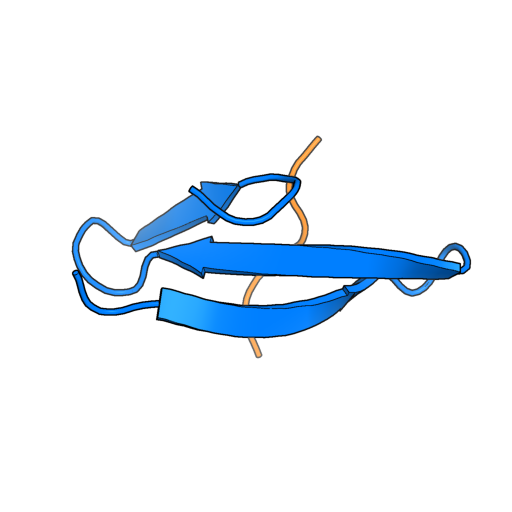. PRO A 1 39 ? -0.922 -8.749 3.010 1.00 0.00 42 PRO A C 11
ATOM 5972 O O . PRO A 1 39 ? -0.107 -9.312 2.278 1.00 0.00 42 PRO A O 11
ATOM 5983 N N . PRO B 2 5 ? -2.025 9.974 -7.755 1.00 0.00 5 PRO B N 11
ATOM 5984 C CA . PRO B 2 5 ? -1.299 8.956 -6.995 1.00 0.00 5 PRO B CA 11
ATOM 5985 C C . PRO B 2 5 ? -1.690 8.939 -5.517 1.00 0.00 5 PRO B C 11
ATOM 5986 O O . PRO B 2 5 ? -2.047 9.976 -4.956 1.00 0.00 5 PRO B O 11
ATOM 5997 N N . PRO B 2 6 ? -1.631 7.761 -4.863 1.00 0.00 6 PRO B N 11
ATOM 5998 C CA . PRO B 2 6 ? -1.963 7.623 -3.445 1.00 0.00 6 PRO B CA 11
ATOM 5999 C C . PRO B 2 6 ? -0.838 8.135 -2.545 1.00 0.00 6 PRO B C 11
ATOM 6000 O O . PRO B 2 6 ? 0.334 8.080 -2.917 1.00 0.00 6 PRO B O 11
ATOM 6011 N N . PRO B 2 7 ? -1.180 8.637 -1.343 1.00 0.00 7 PRO B N 11
ATOM 6012 C CA . PRO B 2 7 ? -0.200 9.187 -0.405 1.00 0.00 7 PRO B CA 11
ATOM 6013 C C . PRO B 2 7 ? 0.578 8.098 0.322 1.00 0.00 7 PRO B C 11
ATOM 6014 O O . PRO B 2 7 ? 0.065 7.007 0.557 1.00 0.00 7 PRO B O 11
ATOM 6025 N N . LEU B 2 8 ? 1.826 8.401 0.664 1.00 0.00 8 LEU B N 11
ATOM 6026 C CA . LEU B 2 8 ? 2.677 7.447 1.365 1.00 0.00 8 LEU B CA 11
ATOM 6027 C C . LEU B 2 8 ? 2.313 7.401 2.854 1.00 0.00 8 LEU B C 11
ATOM 6028 O O . LEU B 2 8 ? 1.922 8.417 3.428 1.00 0.00 8 LEU B O 11
ATOM 6044 N N . PRO B 2 9 ? 2.442 6.223 3.506 1.00 0.00 9 PRO B N 11
ATOM 6045 C CA . PRO B 2 9 ? 2.143 6.072 4.929 1.00 0.00 9 PRO B CA 11
ATOM 6046 C C . PRO B 2 9 ? 3.275 6.601 5.805 1.00 0.00 9 PRO B C 11
ATOM 6047 O O . PRO B 2 9 ? 4.440 6.551 5.410 1.00 0.00 9 PRO B O 11
ATOM 6058 N N . PRO B 2 10 ? 2.956 7.118 7.005 1.00 0.00 10 PRO B N 11
ATOM 6059 C CA . PRO B 2 10 ? 3.965 7.644 7.919 1.00 0.00 10 PRO B CA 11
ATOM 6060 C C . PRO B 2 10 ? 4.624 6.547 8.751 1.00 0.00 10 PRO B C 11
ATOM 6061 O O . PRO B 2 10 ? 5.538 5.878 8.224 1.00 0.00 10 PRO B O 11
ATOM 6073 N N . SER A 1 12 ? -8.632 -7.616 0.327 1.00 0.00 15 SER A N 12
ATOM 6074 C CA . SER A 1 12 ? -8.320 -7.186 -1.034 1.00 0.00 15 SER A CA 12
ATOM 6075 C C . SER A 1 12 ? -8.507 -5.682 -1.193 1.00 0.00 15 SER A C 12
ATOM 6076 O O . SER A 1 12 ? -8.721 -4.968 -0.212 1.00 0.00 15 SER A O 12
ATOM 6084 N N . MET A 1 13 ? -8.399 -5.210 -2.436 1.00 0.00 16 MET A N 12
ATOM 6085 C CA . MET A 1 13 ? -8.556 -3.792 -2.748 1.00 0.00 16 MET A CA 12
ATOM 6086 C C . MET A 1 13 ? -7.368 -2.971 -2.244 1.00 0.00 16 MET A C 12
ATOM 6087 O O . MET A 1 13 ? -7.519 -2.074 -1.410 1.00 0.00 16 MET A O 12
ATOM 6101 N N . TRP A 1 14 ? -6.184 -3.286 -2.769 1.00 0.00 17 TRP A N 12
ATOM 6102 C CA . TRP A 1 14 ? -4.958 -2.583 -2.398 1.00 0.00 17 TRP A CA 12
ATOM 6103 C C . TRP A 1 14 ? -4.186 -2.164 -3.646 1.00 0.00 17 TRP A C 12
ATOM 6104 O O . TRP A 1 14 ? -4.186 -2.876 -4.650 1.00 0.00 17 TRP A O 12
ATOM 6125 N N . THR A 1 15 ? -3.534 -1.009 -3.579 1.00 0.00 18 THR A N 12
ATOM 6126 C CA . THR A 1 15 ? -2.743 -0.515 -4.702 1.00 0.00 18 THR A CA 12
ATOM 6127 C C . THR A 1 15 ? -1.257 -0.640 -4.396 1.00 0.00 18 THR A C 12
ATOM 6128 O O . THR A 1 15 ? -0.836 -0.465 -3.251 1.00 0.00 18 THR A O 12
ATOM 6139 N N . GLU A 1 16 ? -0.463 -0.933 -5.423 1.00 0.00 19 GLU A N 12
ATOM 6140 C CA . GLU A 1 16 ? 0.976 -1.098 -5.250 1.00 0.00 19 GLU A CA 12
ATOM 6141 C C . GLU A 1 16 ? 1.749 0.111 -5.766 1.00 0.00 19 GLU A C 12
ATOM 6142 O O . GLU A 1 16 ? 1.579 0.531 -6.912 1.00 0.00 19 GLU A O 12
ATOM 6154 N N . HIS A 1 17 ? 2.599 0.662 -4.906 1.00 0.00 20 HIS A N 12
ATOM 6155 C CA . HIS A 1 17 ? 3.422 1.812 -5.255 1.00 0.00 20 HIS A CA 12
ATOM 6156 C C . HIS A 1 17 ? 4.790 1.700 -4.589 1.00 0.00 20 HIS A C 12
ATOM 6157 O O . HIS A 1 17 ? 4.956 0.961 -3.617 1.00 0.00 20 HIS A O 12
ATOM 6172 N N . LYS A 1 18 ? 5.768 2.435 -5.107 1.00 0.00 21 LY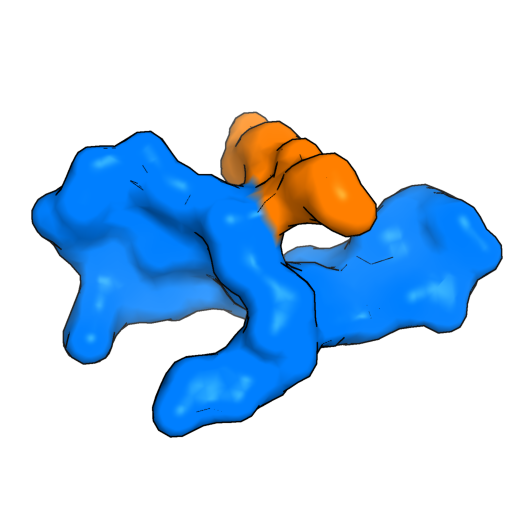S A N 12
ATOM 6173 C CA . LYS A 1 18 ? 7.121 2.386 -4.562 1.00 0.00 21 LYS A CA 12
ATOM 6174 C C . LYS A 1 18 ? 7.519 3.698 -3.890 1.00 0.00 21 LYS A C 12
ATOM 6175 O O . LYS A 1 18 ? 7.795 4.689 -4.565 1.00 0.00 21 LYS A O 12
ATOM 6194 N N . SER A 1 19 ? 7.537 3.693 -2.556 1.00 0.00 22 SER A N 12
ATOM 6195 C CA . SER A 1 19 ? 7.930 4.865 -1.784 1.00 0.00 22 SER A CA 12
ATOM 6196 C C . SER A 1 19 ? 9.229 5.462 -2.330 1.00 0.00 22 SER A C 12
ATOM 6197 O O . SER A 1 19 ? 10.157 4.726 -2.680 1.00 0.00 22 SER A O 12
ATOM 6205 N N . PRO A 1 20 ? 9.318 6.807 -2.374 1.00 0.00 23 PRO A N 12
ATOM 6206 C CA . PRO A 1 20 ? 10.489 7.521 -2.904 1.00 0.00 23 PRO A CA 12
ATOM 6207 C C . PRO A 1 20 ? 11.769 7.205 -2.143 1.00 0.00 23 PRO A C 12
ATOM 6208 O O . PRO A 1 20 ? 12.869 7.443 -2.641 1.00 0.00 23 PRO A O 12
ATOM 6219 N N . ASP A 1 21 ? 11.620 6.673 -0.936 1.00 0.00 24 ASP A N 12
ATOM 6220 C CA . ASP A 1 21 ? 12.772 6.316 -0.117 1.00 0.00 24 ASP A CA 12
ATOM 6221 C C . ASP A 1 21 ? 13.314 4.953 -0.532 1.00 0.00 24 ASP A C 12
ATOM 6222 O O . ASP A 1 21 ? 14.094 4.334 0.192 1.00 0.00 24 ASP A O 12
ATOM 6231 N N . GLY A 1 22 ? 12.892 4.495 -1.708 1.00 0.00 25 GLY A N 12
ATOM 6232 C CA . GLY A 1 22 ? 13.333 3.207 -2.206 1.00 0.00 25 GLY A CA 12
ATOM 6233 C C . GLY A 1 22 ? 12.625 2.060 -1.519 1.00 0.00 25 GLY A C 12
ATOM 6234 O O . GLY A 1 22 ? 13.206 0.993 -1.318 1.00 0.00 25 GLY A O 12
ATOM 6238 N N . ARG A 1 23 ? 11.361 2.276 -1.163 1.00 0.00 26 ARG A N 12
ATOM 6239 C CA . ARG A 1 23 ? 10.575 1.252 -0.479 1.00 0.00 26 ARG A CA 12
ATOM 6240 C C . ARG A 1 23 ? 9.310 0.926 -1.262 1.00 0.00 26 ARG A C 12
ATOM 6241 O O . ARG A 1 23 ? 8.935 1.650 -2.180 1.00 0.00 26 ARG A O 12
ATOM 6262 N N . THR A 1 24 ? 8.668 -0.178 -0.902 1.00 0.00 27 THR A N 12
ATOM 6263 C CA . THR A 1 24 ? 7.433 -0.594 -1.558 1.00 0.00 27 THR A CA 12
ATOM 6264 C C . THR A 1 24 ? 6.256 -0.468 -0.597 1.00 0.00 27 THR A C 12
ATOM 6265 O O . THR A 1 24 ? 6.114 -1.266 0.329 1.00 0.00 27 THR A O 12
ATOM 6276 N N . TYR A 1 25 ? 5.413 0.537 -0.819 1.00 0.00 28 TYR A N 12
ATOM 6277 C CA . TYR A 1 25 ? 4.259 0.764 0.046 1.00 0.00 28 TYR A CA 12
ATOM 6278 C C . TYR A 1 25 ? 2.955 0.474 -0.691 1.00 0.00 28 TYR A C 12
ATOM 6279 O O . TYR A 1 25 ? 2.927 0.405 -1.920 1.00 0.00 28 TYR A O 12
ATOM 6297 N N . TYR A 1 26 ? 1.877 0.306 0.070 1.00 0.00 29 TYR A N 12
ATOM 6298 C CA . TYR A 1 26 ? 0.571 0.018 -0.513 1.00 0.00 29 TYR A CA 12
ATOM 6299 C C . TYR A 1 26 ? -0.492 0.969 0.026 1.00 0.00 29 TYR A C 12
ATOM 6300 O O . TYR A 1 26 ? -0.377 1.477 1.140 1.00 0.00 29 TYR A O 12
ATOM 6318 N N . TYR A 1 27 ? -1.525 1.207 -0.777 1.00 0.00 30 TYR A N 12
ATOM 6319 C CA . TYR A 1 27 ? -2.615 2.098 -0.385 1.00 0.00 30 TYR A CA 12
ATOM 6320 C C . TYR A 1 27 ? -3.961 1.386 -0.492 1.00 0.00 30 TYR A C 12
ATOM 6321 O O . TYR A 1 27 ? -4.391 1.012 -1.582 1.00 0.00 30 TYR A O 12
ATOM 6339 N N . ASN A 1 28 ? -4.621 1.200 0.647 1.00 0.00 31 ASN A N 12
ATOM 6340 C CA . ASN A 1 28 ? -5.925 0.545 0.676 1.00 0.00 31 ASN A CA 12
ATOM 6341 C C . ASN A 1 28 ? -6.991 1.475 0.113 1.00 0.00 31 ASN A C 12
ATOM 6342 O O . ASN A 1 28 ? -7.128 2.614 0.563 1.00 0.00 31 ASN A O 12
ATOM 6353 N N . THR A 1 29 ? -7.748 0.984 -0.868 1.00 0.00 32 THR A N 12
ATOM 6354 C CA . THR A 1 29 ? -8.793 1.788 -1.497 1.00 0.00 32 THR A CA 12
ATOM 6355 C C . THR A 1 29 ? -10.110 1.706 -0.728 1.00 0.00 32 THR A C 12
ATOM 6356 O O . THR A 1 29 ? -10.865 2.677 -0.682 1.00 0.00 32 THR A O 12
ATOM 6367 N N . GLU A 1 30 ? -10.387 0.550 -0.132 1.00 0.00 33 GLU A N 12
ATOM 6368 C CA . GLU A 1 30 ? -11.616 0.369 0.636 1.00 0.00 33 GLU A CA 12
ATOM 6369 C C . GLU A 1 30 ? -11.587 1.219 1.900 1.00 0.00 33 GLU A C 12
ATOM 6370 O O . GLU A 1 30 ? -12.421 2.106 2.083 1.00 0.00 33 GLU A O 12
ATOM 6382 N N . THR A 1 31 ? -10.620 0.943 2.768 1.00 0.00 34 THR A N 12
ATOM 6383 C CA . THR A 1 31 ? -10.474 1.689 4.009 1.00 0.00 34 THR A CA 12
ATOM 6384 C C . THR A 1 31 ? -9.959 3.095 3.723 1.00 0.00 34 THR A C 12
ATOM 6385 O O . THR A 1 31 ? -10.103 4.002 4.543 1.00 0.00 34 THR A O 12
ATOM 6396 N N . LYS A 1 32 ? -9.359 3.262 2.546 1.00 0.00 35 LYS A N 12
ATOM 6397 C CA . LYS A 1 32 ? -8.819 4.552 2.132 1.00 0.00 35 LYS A CA 12
ATOM 6398 C C . LYS A 1 32 ? -7.731 5.009 3.092 1.00 0.00 35 LYS A C 12
ATOM 6399 O O . LYS A 1 32 ? -7.924 5.947 3.866 1.00 0.00 35 LYS A O 12
ATOM 6418 N N . GLN A 1 33 ? -6.584 4.339 3.039 1.00 0.00 36 GLN A N 12
ATOM 6419 C CA . GLN A 1 33 ? -5.469 4.682 3.913 1.00 0.00 36 GLN A CA 12
ATOM 6420 C C . GLN A 1 33 ? -4.150 4.162 3.347 1.00 0.00 36 GLN A C 12
ATOM 6421 O O . GLN A 1 33 ? -4.135 3.323 2.447 1.00 0.00 36 GLN A O 12
ATOM 6435 N N . SER A 1 34 ? -3.047 4.670 3.884 1.00 0.00 37 SER A N 12
ATOM 6436 C CA . SER A 1 34 ? -1.719 4.269 3.435 1.00 0.00 37 SER A CA 12
ATOM 6437 C C . SER A 1 34 ? -1.067 3.330 4.446 1.00 0.00 37 SER A C 12
ATOM 6438 O O . SER A 1 34 ? -1.045 3.614 5.642 1.00 0.00 37 SER A O 12
ATOM 6446 N N . THR A 1 35 ? -0.529 2.213 3.957 1.00 0.00 38 THR A N 12
ATOM 6447 C CA . THR A 1 35 ? 0.109 1.231 4.827 1.00 0.00 38 THR A CA 12
ATOM 6448 C C . THR A 1 35 ? 1.485 0.812 4.303 1.00 0.00 38 THR A C 12
ATOM 6449 O O . THR A 1 35 ? 1.776 0.931 3.110 1.00 0.00 38 THR A O 12
ATOM 6460 N N . TRP A 1 36 ? 2.320 0.310 5.213 1.00 0.00 39 TRP A N 12
ATOM 6461 C CA . TRP A 1 36 ? 3.669 -0.141 4.872 1.00 0.00 39 TRP A CA 12
ATOM 6462 C C . TRP A 1 36 ? 3.730 -1.661 4.825 1.00 0.00 39 TRP A C 12
ATOM 6463 O O . TRP A 1 36 ? 2.990 -2.343 5.534 1.00 0.00 39 TRP A O 12
ATOM 6484 N N . GLU A 1 37 ? 4.623 -2.179 3.986 1.00 0.00 40 GLU A N 12
ATOM 6485 C CA . GLU A 1 37 ? 4.797 -3.618 3.833 1.00 0.00 40 GLU A CA 12
ATOM 6486 C C . GLU A 1 37 ? 3.530 -4.268 3.282 1.00 0.00 40 GLU A C 12
ATOM 6487 O O . GLU A 1 37 ? 2.418 -3.801 3.529 1.00 0.00 40 GLU A O 12
ATOM 6499 N N . LYS A 1 38 ? 3.717 -5.341 2.525 1.00 0.00 41 LYS A N 12
ATOM 6500 C CA . LYS A 1 38 ? 2.602 -6.077 1.933 1.00 0.00 41 LYS A CA 12
ATOM 6501 C C . LYS A 1 38 ? 1.515 -6.354 2.971 1.00 0.00 41 LYS A C 12
ATOM 6502 O O . LYS A 1 38 ? 1.819 -6.621 4.135 1.00 0.00 41 LYS A O 12
ATOM 6521 N N . PRO A 1 39 ? 0.231 -6.296 2.566 1.00 0.00 42 PRO A N 12
ATOM 6522 C CA . PRO A 1 39 ? -0.890 -6.542 3.471 1.00 0.00 42 PRO A CA 12
ATOM 6523 C C . PRO A 1 39 ? -1.140 -8.030 3.693 1.00 0.00 42 PRO A C 12
ATOM 6524 O O . PRO A 1 39 ? -0.448 -8.874 3.124 1.00 0.00 42 PRO A O 12
ATOM 6535 N N . PRO B 2 5 ? -2.089 10.401 -7.589 1.00 0.00 5 PRO B N 12
ATOM 6536 C CA . PRO B 2 5 ? -1.415 9.298 -6.899 1.00 0.00 5 PRO B CA 12
ATOM 6537 C C . PRO B 2 5 ? -1.775 9.234 -5.416 1.00 0.00 5 PRO B C 12
ATOM 6538 O O . PRO B 2 5 ? -2.064 10.260 -4.801 1.00 0.00 5 PRO B O 12
ATOM 6549 N N . PRO B 2 6 ? -1.758 8.025 -4.817 1.00 0.00 6 PRO B N 12
ATOM 6550 C CA . PRO B 2 6 ? -2.080 7.839 -3.401 1.00 0.00 6 PRO B CA 12
ATOM 6551 C C . PRO B 2 6 ? -0.928 8.284 -2.499 1.00 0.00 6 PRO B C 12
ATOM 6552 O O . PRO B 2 6 ? 0.238 8.201 -2.887 1.00 0.00 6 PRO B O 12
ATOM 6563 N N . PRO B 2 7 ? -1.240 8.757 -1.278 1.00 0.00 7 PRO B N 12
ATOM 6564 C CA . PRO B 2 7 ? -0.230 9.256 -0.345 1.00 0.00 7 PRO B CA 12
ATOM 6565 C C . PRO B 2 7 ? 0.530 8.143 0.364 1.00 0.00 7 PRO B C 12
ATOM 6566 O O . PRO B 2 7 ? -0.005 7.062 0.601 1.00 0.00 7 PRO B O 12
ATOM 6577 N N . LEU B 2 8 ? 1.788 8.423 0.687 1.00 0.00 8 LEU B N 12
ATOM 6578 C CA . LEU B 2 8 ? 2.637 7.461 1.377 1.00 0.00 8 LEU B CA 12
ATOM 6579 C C . LEU B 2 8 ? 2.295 7.428 2.871 1.00 0.00 8 LEU B C 12
ATOM 6580 O O . LEU B 2 8 ? 1.921 8.452 3.444 1.00 0.00 8 LEU B O 12
ATOM 6596 N N . PRO B 2 9 ? 2.419 6.255 3.526 1.00 0.00 9 PRO B N 12
ATOM 6597 C CA . PRO B 2 9 ? 2.137 6.113 4.953 1.00 0.00 9 PRO B CA 12
ATOM 6598 C C . PRO B 2 9 ? 3.284 6.632 5.818 1.00 0.00 9 PRO B C 12
ATOM 6599 O O . PRO B 2 9 ? 4.445 6.570 5.412 1.00 0.00 9 PRO B O 12
ATOM 6610 N N . PRO B 2 10 ? 2.983 7.155 7.021 1.00 0.00 10 PRO B N 12
ATOM 6611 C CA . PRO B 2 10 ? 4.004 7.674 7.931 1.00 0.00 10 PRO B CA 12
ATOM 6612 C C . PRO B 2 10 ? 4.795 6.554 8.600 1.00 0.00 10 PRO B C 12
ATOM 6613 O O . PRO B 2 10 ? 5.783 6.087 7.995 1.00 0.00 10 PRO B O 12
ATOM 6625 N N . SER A 1 12 ? -8.910 -7.389 0.640 1.00 0.00 15 SER A N 13
ATOM 6626 C CA . SER A 1 12 ? -8.439 -7.030 -0.691 1.00 0.00 15 SER A CA 13
ATOM 6627 C C . SER A 1 12 ? -8.587 -5.532 -0.932 1.00 0.00 15 SER A C 13
ATOM 6628 O O . SER A 1 12 ? -8.734 -4.758 0.014 1.00 0.00 15 SER A O 13
ATOM 6636 N N . MET A 1 13 ? -8.529 -5.135 -2.201 1.00 0.00 16 MET A N 13
ATOM 6637 C CA . MET A 1 13 ? -8.654 -3.732 -2.582 1.00 0.00 16 MET A CA 13
ATOM 6638 C C . MET A 1 13 ? -7.447 -2.921 -2.113 1.00 0.00 16 MET A C 13
ATOM 6639 O O . MET A 1 13 ? -7.553 -2.072 -1.226 1.00 0.00 16 MET A O 13
ATOM 6653 N N . TRP A 1 14 ? -6.292 -3.193 -2.725 1.00 0.00 17 TRP A N 13
ATOM 6654 C CA . TRP A 1 14 ? -5.052 -2.496 -2.390 1.00 0.00 17 TRP A CA 13
ATOM 6655 C C . TRP A 1 14 ? -4.341 -2.020 -3.654 1.00 0.00 17 TRP A C 13
ATOM 6656 O O . TRP A 1 14 ? -4.530 -2.580 -4.733 1.00 0.00 17 TRP A O 13
ATOM 6677 N N . THR A 1 15 ? -3.523 -0.980 -3.512 1.00 0.00 18 THR A N 13
ATOM 6678 C CA . THR A 1 15 ? -2.762 -0.444 -4.634 1.00 0.00 18 THR A CA 13
ATOM 6679 C C . THR A 1 15 ? -1.267 -0.582 -4.367 1.00 0.00 18 THR A C 13
ATOM 6680 O O . THR A 1 15 ? -0.817 -0.418 -3.233 1.00 0.00 18 THR A O 13
ATOM 6691 N N . GLU A 1 16 ? -0.500 -0.874 -5.415 1.00 0.00 19 GLU A N 13
ATOM 6692 C CA . GLU A 1 16 ? 0.941 -1.054 -5.276 1.00 0.00 19 GLU A CA 13
ATOM 6693 C C . GLU A 1 16 ? 1.716 0.151 -5.803 1.00 0.00 19 GLU A C 13
ATOM 6694 O O . GLU A 1 16 ? 1.518 0.585 -6.938 1.00 0.00 19 GLU A O 13
ATOM 6706 N N . HIS A 1 17 ? 2.601 0.679 -4.962 1.00 0.00 20 HIS A N 13
ATOM 6707 C CA . HIS A 1 17 ? 3.430 1.823 -5.325 1.00 0.00 20 HIS A CA 13
ATOM 6708 C C . HIS A 1 17 ? 4.795 1.725 -4.645 1.00 0.00 20 HIS A C 13
ATOM 6709 O O . HIS A 1 17 ? 4.981 0.928 -3.722 1.00 0.00 20 HIS A O 13
ATOM 6724 N N . LYS A 1 18 ? 5.743 2.541 -5.093 1.00 0.00 21 LYS A N 13
ATOM 6725 C CA . LYS A 1 18 ? 7.094 2.511 -4.539 1.00 0.00 21 LYS A CA 13
ATOM 6726 C C . LYS A 1 18 ? 7.454 3.805 -3.809 1.00 0.00 21 LYS A C 13
ATOM 6727 O O . LYS A 1 18 ? 7.659 4.844 -4.437 1.00 0.00 21 LYS A O 13
ATOM 6746 N N . SER A 1 19 ? 7.524 3.728 -2.479 1.00 0.00 22 SER A N 13
ATOM 6747 C CA . SER A 1 19 ? 7.896 4.872 -1.659 1.00 0.00 22 SER A CA 13
ATOM 6748 C C . SER A 1 19 ? 9.177 5.515 -2.190 1.00 0.00 22 SER A C 13
ATOM 6749 O O . SER A 1 19 ? 10.118 4.813 -2.573 1.00 0.00 22 SER A O 13
ATOM 6757 N N . PRO A 1 20 ? 9.237 6.863 -2.187 1.00 0.00 23 PRO A N 13
ATOM 6758 C CA . PRO A 1 20 ? 10.388 7.621 -2.701 1.00 0.00 23 PRO A CA 13
ATOM 6759 C C . PRO A 1 20 ? 11.681 7.299 -1.968 1.00 0.00 23 PRO A C 13
ATOM 6760 O O . PRO A 1 20 ? 12.772 7.560 -2.475 1.00 0.00 23 PRO A O 13
ATOM 6771 N N . ASP A 1 21 ? 11.555 6.739 -0.771 1.00 0.00 24 ASP A N 13
ATOM 6772 C CA . ASP A 1 21 ? 12.718 6.374 0.024 1.00 0.00 24 ASP A CA 13
ATOM 6773 C C . ASP A 1 21 ? 13.294 5.046 -0.456 1.00 0.00 24 ASP A C 13
ATOM 6774 O O . ASP A 1 21 ? 14.170 4.467 0.186 1.00 0.00 24 ASP A O 13
ATOM 6783 N N . GLY A 1 22 ? 12.792 4.574 -1.595 1.00 0.00 25 GLY A N 13
ATOM 6784 C CA . GLY A 1 22 ? 13.257 3.320 -2.153 1.00 0.00 25 GLY A CA 13
ATOM 6785 C C . GLY A 1 22 ? 12.578 2.125 -1.517 1.00 0.00 25 GLY A C 13
ATOM 6786 O O . GLY A 1 22 ? 13.190 1.067 -1.355 1.00 0.00 25 GLY A O 13
ATOM 6790 N N . ARG A 1 23 ? 11.305 2.288 -1.162 1.00 0.00 26 ARG A N 13
ATOM 6791 C CA . ARG A 1 23 ? 10.548 1.211 -0.531 1.00 0.00 26 ARG A CA 13
ATOM 6792 C C . ARG A 1 23 ? 9.297 0.881 -1.336 1.00 0.00 26 ARG A C 13
ATOM 6793 O O . ARG A 1 23 ? 8.904 1.631 -2.225 1.00 0.00 26 ARG A O 13
ATOM 6814 N N . THR A 1 24 ? 8.690 -0.258 -1.026 1.00 0.00 27 THR A N 13
ATOM 6815 C CA . THR A 1 24 ? 7.470 -0.683 -1.697 1.00 0.00 27 THR A CA 13
ATOM 6816 C C . THR A 1 24 ? 6.295 -0.583 -0.732 1.00 0.00 27 THR A C 13
ATOM 6817 O O . THR A 1 24 ? 6.143 -1.414 0.162 1.00 0.00 27 THR A O 13
ATOM 6828 N N . TYR A 1 25 ? 5.462 0.439 -0.918 1.00 0.00 28 TYR A N 13
ATOM 6829 C CA . TYR A 1 25 ? 4.319 0.653 -0.038 1.00 0.00 28 TYR A CA 13
ATOM 6830 C C . TYR A 1 25 ? 3.007 0.367 -0.757 1.00 0.00 28 TYR A C 13
ATOM 6831 O O . TYR A 1 25 ? 2.961 0.308 -1.987 1.00 0.00 28 TYR A O 13
ATOM 6849 N N . TYR A 1 26 ? 1.942 0.190 0.018 1.00 0.00 29 TYR A N 13
ATOM 6850 C CA . TYR A 1 26 ? 0.628 -0.095 -0.544 1.00 0.00 29 TYR A CA 13
ATOM 6851 C C . TYR A 1 26 ? -0.436 0.804 0.075 1.00 0.00 29 TYR A C 13
ATOM 6852 O O . TYR A 1 26 ? -0.394 1.101 1.266 1.00 0.00 29 TYR A O 13
ATOM 6870 N N . TYR A 1 27 ? -1.390 1.233 -0.747 1.00 0.00 30 TYR A N 13
ATOM 6871 C CA . TYR A 1 27 ? -2.467 2.104 -0.286 1.00 0.00 30 TYR A CA 13
ATOM 6872 C C . TYR A 1 27 ? -3.814 1.392 -0.376 1.00 0.00 30 TYR A C 13
ATOM 6873 O O . TYR A 1 27 ? -4.244 0.991 -1.457 1.00 0.00 30 TYR A O 13
ATOM 6891 N N . ASN A 1 28 ? -4.472 1.237 0.768 1.00 0.00 31 ASN A N 13
ATOM 6892 C CA . ASN A 1 28 ? -5.773 0.582 0.818 1.00 0.00 31 ASN A CA 13
ATOM 6893 C C . ASN A 1 28 ? -6.847 1.498 0.244 1.00 0.00 31 ASN A C 13
ATOM 6894 O O . ASN A 1 28 ? -6.997 2.640 0.683 1.00 0.00 31 ASN A O 13
ATOM 6905 N N . THR A 1 29 ? -7.596 0.993 -0.735 1.00 0.00 32 THR A N 13
ATOM 6906 C CA . THR A 1 29 ? -8.642 1.785 -1.374 1.00 0.00 32 THR A CA 13
ATOM 6907 C C . THR A 1 29 ? -9.989 1.621 -0.675 1.00 0.00 32 THR A C 13
ATOM 6908 O O . THR A 1 29 ? -10.939 2.348 -0.969 1.00 0.00 32 THR A O 13
ATOM 6919 N N . GLU A 1 30 ? -10.073 0.672 0.253 1.00 0.00 33 GLU A N 13
ATOM 6920 C CA . GLU A 1 30 ? -11.313 0.439 0.988 1.00 0.00 33 GLU A CA 13
ATOM 6921 C C . GLU A 1 30 ? -11.542 1.559 1.998 1.00 0.00 33 GLU A C 13
ATOM 6922 O O . GLU A 1 30 ? -12.490 2.333 1.877 1.00 0.00 33 GLU A O 13
ATOM 6934 N N . THR A 1 31 ? -10.664 1.636 2.993 1.00 0.00 34 THR A N 13
ATOM 6935 C CA . THR A 1 31 ? -10.754 2.667 4.019 1.00 0.00 34 THR A CA 13
ATOM 6936 C C . THR A 1 31 ? -10.161 3.973 3.502 1.00 0.00 34 THR A C 13
ATOM 6937 O O . THR A 1 31 ? -10.417 5.048 4.049 1.00 0.00 34 THR A O 13
ATOM 6948 N N . LYS A 1 32 ? -9.362 3.858 2.440 1.00 0.00 35 LYS A N 13
ATOM 6949 C CA . LYS A 1 32 ? -8.716 5.007 1.808 1.00 0.00 35 LYS A CA 13
ATOM 6950 C C . LYS A 1 32 ? -7.590 5.533 2.681 1.00 0.00 35 LYS A C 13
ATOM 6951 O O . LYS A 1 32 ? -7.635 6.664 3.169 1.00 0.00 35 LYS A O 13
ATOM 6970 N N . GLN A 1 33 ? -6.577 4.699 2.867 1.00 0.00 36 GLN A N 13
ATOM 6971 C CA . GLN A 1 33 ? -5.428 5.054 3.684 1.00 0.00 36 GLN A CA 13
ATOM 6972 C C . GLN A 1 33 ? -4.165 4.396 3.144 1.00 0.00 36 GLN A C 13
ATOM 6973 O O . GLN A 1 33 ? -4.235 3.478 2.327 1.00 0.00 36 GLN A O 13
ATOM 6987 N N . SER A 1 34 ? -3.015 4.865 3.607 1.00 0.00 37 SER A N 13
ATOM 6988 C CA . SER A 1 34 ? -1.739 4.316 3.171 1.00 0.00 37 SER A CA 13
ATOM 6989 C C . SER A 1 34 ? -1.152 3.414 4.247 1.00 0.00 37 SER A C 13
ATOM 6990 O O . SER A 1 34 ? -1.277 3.693 5.439 1.00 0.00 37 SER A O 13
ATOM 6998 N N . THR A 1 35 ? -0.506 2.334 3.820 1.00 0.00 38 THR A N 13
ATOM 6999 C CA . THR A 1 35 ? 0.081 1.384 4.752 1.00 0.00 38 THR A CA 13
ATOM 7000 C C . THR A 1 35 ? 1.403 0.812 4.233 1.00 0.00 38 THR A C 13
ATOM 7001 O O . THR A 1 35 ? 1.680 0.844 3.031 1.00 0.00 38 THR A O 13
ATOM 7012 N N . TRP A 1 36 ? 2.207 0.283 5.154 1.00 0.00 39 TRP A N 13
ATOM 7013 C CA . TRP A 1 36 ? 3.500 -0.309 4.813 1.00 0.00 39 TRP A CA 13
ATOM 7014 C C . TRP A 1 36 ? 3.405 -1.833 4.850 1.00 0.00 39 TRP A C 13
ATOM 7015 O O . TRP A 1 36 ? 2.882 -2.402 5.808 1.00 0.00 39 TRP A O 13
ATOM 7036 N N . GLU A 1 37 ? 3.917 -2.484 3.807 1.00 0.00 40 GLU A N 13
ATOM 7037 C CA . GLU A 1 37 ? 3.902 -3.945 3.718 1.00 0.00 40 GLU A CA 13
ATOM 7038 C C . GLU A 1 37 ? 2.475 -4.488 3.634 1.00 0.00 40 GLU A C 13
ATOM 7039 O O . GLU A 1 37 ? 1.582 -4.041 4.353 1.00 0.00 40 GLU A O 13
ATOM 7051 N N . LYS A 1 38 ? 2.277 -5.460 2.748 1.00 0.00 41 LYS A N 13
ATOM 7052 C CA . LYS A 1 38 ? 0.966 -6.078 2.561 1.00 0.00 41 LYS A CA 13
ATOM 7053 C C . LYS A 1 38 ? 0.550 -6.875 3.798 1.00 0.00 41 LYS A C 13
ATOM 7054 O O . LYS A 1 38 ? 1.397 -7.355 4.550 1.00 0.00 41 LYS A O 13
ATOM 7073 N N . PRO A 1 39 ? -0.772 -7.026 4.021 1.00 0.00 42 PRO A N 13
ATOM 7074 C CA . PRO A 1 39 ? -1.309 -7.762 5.168 1.00 0.00 42 PRO A CA 13
ATOM 7075 C C . PRO A 1 39 ? -1.370 -9.265 4.926 1.00 0.00 42 PRO A C 13
ATOM 7076 O O . PRO A 1 39 ? -1.387 -10.052 5.874 1.00 0.00 42 PRO A O 13
ATOM 7087 N N . PRO B 2 5 ? -2.540 9.846 -7.663 1.00 0.00 5 PRO B N 13
ATOM 7088 C C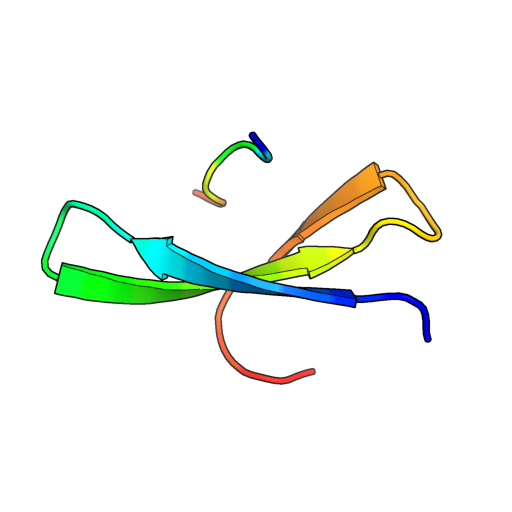A . PRO B 2 5 ? -1.696 8.907 -6.925 1.00 0.00 5 PRO B CA 13
ATOM 7089 C C . PRO B 2 5 ? -1.959 8.941 -5.421 1.00 0.00 5 PRO B C 13
ATOM 7090 O O . PRO B 2 5 ? -2.303 9.986 -4.867 1.00 0.00 5 PRO B O 13
ATOM 7101 N N . PRO B 2 6 ? -1.797 7.790 -4.741 1.00 0.00 6 PRO B N 13
ATOM 7102 C CA . PRO B 2 6 ? -2.021 7.666 -3.301 1.00 0.00 6 PRO B CA 13
ATOM 7103 C C . PRO B 2 6 ? -0.863 8.212 -2.465 1.00 0.00 6 PRO B C 13
ATOM 7104 O O . PRO B 2 6 ? 0.294 8.166 -2.889 1.00 0.00 6 PRO B O 13
ATOM 7115 N N . PRO B 2 7 ? -1.162 8.724 -1.253 1.00 0.00 7 PRO B N 13
ATOM 7116 C CA . PRO B 2 7 ? -0.154 9.281 -0.352 1.00 0.00 7 PRO B CA 13
ATOM 7117 C C . PRO B 2 7 ? 0.619 8.184 0.366 1.00 0.00 7 PRO B C 13
ATOM 7118 O O . PRO B 2 7 ? 0.082 7.109 0.622 1.00 0.00 7 PRO B O 13
ATOM 7129 N N . LEU B 2 8 ? 1.881 8.454 0.684 1.00 0.00 8 LEU B N 13
ATOM 7130 C CA . LEU B 2 8 ? 2.715 7.473 1.370 1.00 0.00 8 LEU B CA 13
ATOM 7131 C C . LEU B 2 8 ? 2.371 7.424 2.864 1.00 0.00 8 LEU B C 13
ATOM 7132 O O . LEU B 2 8 ? 2.011 8.445 3.451 1.00 0.00 8 LEU B O 13
ATOM 7148 N N . PRO B 2 9 ? 2.473 6.237 3.502 1.00 0.00 9 PRO B N 13
ATOM 7149 C CA . PRO B 2 9 ? 2.184 6.074 4.926 1.00 0.00 9 PRO B CA 13
ATOM 7150 C C . PRO B 2 9 ? 3.334 6.554 5.805 1.00 0.00 9 PRO B C 13
ATOM 7151 O O . PRO B 2 9 ? 4.497 6.476 5.406 1.00 0.00 9 PRO B O 13
ATOM 7162 N N . PRO B 2 10 ? 3.033 7.054 7.017 1.00 0.00 10 PRO B N 13
ATOM 7163 C CA . PRO B 2 10 ? 4.057 7.532 7.940 1.00 0.00 10 PRO B CA 13
ATOM 7164 C C . PRO B 2 10 ? 4.706 6.391 8.719 1.00 0.00 10 PRO B C 13
ATOM 7165 O O . PRO B 2 10 ? 5.617 5.740 8.164 1.00 0.00 10 PRO B O 13
ATOM 7177 N N . SER A 1 12 ? -8.944 -7.486 -0.111 1.00 0.00 15 SER A N 14
ATOM 7178 C CA . SER A 1 12 ? -8.773 -6.916 -1.440 1.00 0.00 15 SER A CA 14
ATOM 7179 C C . SER A 1 12 ? -8.853 -5.396 -1.383 1.00 0.00 15 SER A C 14
ATOM 7180 O O . SER A 1 12 ? -8.859 -4.813 -0.298 1.00 0.00 15 SER A O 14
ATOM 7188 N N . MET A 1 13 ? -8.899 -4.762 -2.554 1.00 0.00 16 MET A N 14
ATOM 7189 C CA . MET A 1 13 ? -8.985 -3.306 -2.643 1.00 0.00 16 MET A CA 14
ATOM 7190 C C . MET A 1 13 ? -7.676 -2.651 -2.200 1.00 0.00 16 MET A C 14
ATOM 7191 O O . MET A 1 13 ? -7.646 -1.874 -1.243 1.00 0.00 16 MET A O 14
ATOM 7205 N N . TRP A 1 14 ? -6.592 -2.967 -2.910 1.00 0.00 17 TRP A N 14
ATOM 7206 C CA . TRP A 1 14 ? -5.277 -2.411 -2.597 1.00 0.00 17 TRP A CA 14
ATOM 7207 C C . TRP A 1 14 ? -4.590 -1.884 -3.855 1.00 0.00 17 TRP A C 14
ATOM 7208 O O . TRP A 1 14 ? -4.984 -2.213 -4.974 1.00 0.00 17 TRP A O 14
ATOM 7229 N N . THR A 1 15 ? -3.561 -1.065 -3.658 1.00 0.00 18 THR A N 14
ATOM 7230 C CA . THR A 1 15 ? -2.793 -0.508 -4.768 1.00 0.00 18 THR A CA 14
ATOM 7231 C C . THR A 1 15 ? -1.302 -0.702 -4.518 1.00 0.00 18 THR A C 14
ATOM 7232 O O . THR A 1 15 ? -0.848 -0.639 -3.377 1.00 0.00 18 THR A O 14
ATOM 7243 N N . GLU A 1 16 ? -0.543 -0.926 -5.586 1.00 0.00 19 GLU A N 14
ATOM 7244 C CA . GLU A 1 16 ? 0.894 -1.149 -5.464 1.00 0.00 19 GLU A CA 14
ATOM 7245 C C . GLU A 1 16 ? 1.693 0.075 -5.898 1.00 0.00 19 GLU A C 14
ATOM 7246 O O . GLU A 1 16 ? 1.531 0.580 -7.009 1.00 0.00 19 GLU A O 14
ATOM 7258 N N . HIS A 1 17 ? 2.561 0.540 -5.004 1.00 0.00 20 HIS A N 14
ATOM 7259 C CA . HIS A 1 17 ? 3.411 1.697 -5.270 1.00 0.00 20 HIS A CA 14
ATOM 7260 C C . HIS A 1 17 ? 4.740 1.559 -4.533 1.00 0.00 20 HIS A C 14
ATOM 7261 O O . HIS A 1 17 ? 4.919 0.643 -3.728 1.00 0.00 20 HIS A O 14
ATOM 7276 N N . LYS A 1 18 ? 5.670 2.469 -4.802 1.00 0.00 21 LYS A N 14
ATOM 7277 C CA . LYS A 1 18 ? 6.981 2.416 -4.166 1.00 0.00 21 LYS A CA 14
ATOM 7278 C C . LYS A 1 18 ? 7.403 3.764 -3.586 1.00 0.00 21 LYS A C 14
ATOM 7279 O O . LYS A 1 18 ? 7.547 4.747 -4.313 1.00 0.00 21 LYS A O 14
ATOM 7298 N N . SER A 1 19 ? 7.594 3.792 -2.268 1.00 0.00 22 SER A N 14
ATOM 7299 C CA . SER A 1 19 ? 8.029 4.995 -1.570 1.00 0.00 22 SER A CA 14
ATOM 7300 C C . SER A 1 19 ? 9.306 5.551 -2.196 1.00 0.00 22 SER A C 14
ATOM 7301 O O . SER A 1 19 ? 10.206 4.789 -2.562 1.00 0.00 22 SER A O 14
ATOM 7309 N N . PRO A 1 20 ? 9.412 6.893 -2.285 1.00 0.00 23 PRO A N 14
ATOM 7310 C CA . PRO A 1 20 ? 10.571 7.568 -2.883 1.00 0.00 23 PRO A CA 14
ATOM 7311 C C . PRO A 1 20 ? 11.867 7.266 -2.142 1.00 0.00 23 PRO A C 14
ATOM 7312 O O . PRO A 1 20 ? 12.958 7.450 -2.681 1.00 0.00 23 PRO A O 14
ATOM 7323 N N . ASP A 1 21 ? 11.741 6.806 -0.902 1.00 0.00 24 ASP A N 14
ATOM 7324 C CA . ASP A 1 21 ? 12.905 6.471 -0.094 1.00 0.00 24 ASP A CA 14
ATOM 7325 C C . ASP A 1 21 ? 13.474 5.121 -0.515 1.00 0.00 24 ASP A C 14
ATOM 7326 O O . ASP A 1 21 ? 14.412 4.611 0.098 1.00 0.00 24 ASP A O 14
ATOM 7335 N N . GLY A 1 22 ? 12.895 4.547 -1.568 1.00 0.00 25 GLY A N 14
ATOM 7336 C CA . GLY A 1 22 ? 13.349 3.262 -2.061 1.00 0.00 25 GLY A CA 14
ATOM 7337 C C . GLY A 1 22 ? 12.633 2.103 -1.400 1.00 0.00 25 GLY A C 14
ATOM 7338 O O . GLY A 1 22 ? 13.210 1.029 -1.227 1.00 0.00 25 GLY A O 14
ATOM 7342 N N . ARG A 1 23 ? 11.372 2.315 -1.031 1.00 0.00 26 ARG A N 14
ATOM 7343 C CA . ARG A 1 23 ? 10.585 1.272 -0.377 1.00 0.00 26 ARG A CA 14
ATOM 7344 C C . ARG A 1 23 ? 9.347 0.932 -1.200 1.00 0.00 26 ARG A C 14
ATOM 7345 O O . ARG A 1 23 ? 8.990 1.656 -2.126 1.00 0.00 26 ARG A O 14
ATOM 7366 N N . THR A 1 24 ? 8.709 -0.184 -0.867 1.00 0.00 27 THR A N 14
ATOM 7367 C CA . THR A 1 24 ? 7.500 -0.612 -1.564 1.00 0.00 27 THR A CA 14
ATOM 7368 C C . THR A 1 24 ? 6.294 -0.501 -0.637 1.00 0.00 27 THR A C 14
ATOM 7369 O O . THR A 1 24 ? 6.163 -1.267 0.318 1.00 0.00 27 THR A O 14
ATOM 7380 N N . TYR A 1 25 ? 5.411 0.455 -0.922 1.00 0.00 28 TYR A N 14
ATOM 7381 C CA . TYR A 1 25 ? 4.229 0.665 -0.091 1.00 0.00 28 TYR A CA 14
ATOM 7382 C C . TYR A 1 25 ? 2.946 0.398 -0.873 1.00 0.00 28 TYR A C 14
ATOM 7383 O O . TYR A 1 25 ? 2.958 0.343 -2.102 1.00 0.00 28 TYR A O 14
ATOM 7401 N N . TYR A 1 26 ? 1.842 0.232 -0.151 1.00 0.00 29 TYR A N 14
ATOM 7402 C CA . TYR A 1 26 ? 0.554 -0.042 -0.782 1.00 0.00 29 TYR A CA 14
ATOM 7403 C C . TYR A 1 26 ? -0.543 0.842 -0.198 1.00 0.00 29 TYR A C 14
ATOM 7404 O O . TYR A 1 26 ? -0.466 1.262 0.956 1.00 0.00 29 TYR A O 14
ATOM 7422 N N . TYR A 1 27 ? -1.565 1.121 -1.004 1.00 0.00 30 TYR A N 14
ATOM 7423 C CA . TYR A 1 27 ? -2.681 1.952 -0.562 1.00 0.00 30 TYR A CA 14
ATOM 7424 C C . TYR A 1 27 ? -3.952 1.122 -0.424 1.00 0.00 30 TYR A C 14
ATOM 7425 O O . TYR A 1 27 ? -4.332 0.388 -1.338 1.00 0.00 30 TYR A O 14
ATOM 7443 N N . ASN A 1 28 ? -4.603 1.246 0.726 1.00 0.00 31 ASN A N 14
ATOM 7444 C CA . ASN A 1 28 ? -5.838 0.522 0.994 1.00 0.00 31 ASN A CA 14
ATOM 7445 C C . ASN A 1 28 ? -7.045 1.373 0.619 1.00 0.00 31 ASN A C 14
ATOM 7446 O O . ASN A 1 28 ? -7.376 2.333 1.318 1.00 0.00 31 ASN A O 14
ATOM 7457 N N . THR A 1 29 ? -7.698 1.024 -0.485 1.00 0.00 32 THR A N 14
ATOM 7458 C CA . THR A 1 29 ? -8.866 1.767 -0.938 1.00 0.00 32 THR A CA 14
ATOM 7459 C C . THR A 1 29 ? -10.132 1.246 -0.266 1.00 0.00 32 THR A C 14
ATOM 7460 O O . THR A 1 29 ? -11.242 1.663 -0.594 1.00 0.00 32 THR A O 14
ATOM 7471 N N . GLU A 1 30 ? -9.949 0.328 0.680 1.00 0.00 33 GLU A N 14
ATOM 7472 C CA . GLU A 1 30 ? -11.067 -0.247 1.416 1.00 0.00 33 GLU A CA 14
ATOM 7473 C C . GLU A 1 30 ? -11.334 0.563 2.681 1.00 0.00 33 GLU A C 14
ATOM 7474 O O . GLU A 1 30 ? -12.363 1.227 2.799 1.00 0.00 33 GLU A O 14
ATOM 7486 N N . THR A 1 31 ? -10.396 0.502 3.623 1.00 0.00 34 THR A N 14
ATOM 7487 C CA . THR A 1 31 ? -10.519 1.244 4.870 1.00 0.00 34 THR A CA 14
ATOM 7488 C C . THR A 1 31 ? -10.166 2.709 4.640 1.00 0.00 34 THR A C 14
ATOM 7489 O O . THR A 1 31 ? -10.464 3.574 5.465 1.00 0.00 34 THR A O 14
ATOM 7500 N N . LYS A 1 32 ? -9.518 2.964 3.499 1.00 0.00 35 LYS A N 14
ATOM 7501 C CA . LYS A 1 32 ? -9.112 4.311 3.097 1.00 0.00 35 LYS A CA 14
ATOM 7502 C C . LYS A 1 32 ? -7.921 4.799 3.915 1.00 0.00 35 LYS A C 14
ATOM 7503 O O . LYS A 1 32 ? -8.051 5.691 4.754 1.00 0.00 35 LYS A O 14
ATOM 7522 N N . GLN A 1 33 ? -6.757 4.207 3.661 1.00 0.00 36 GLN A N 14
ATOM 7523 C CA . GLN A 1 33 ? -5.538 4.583 4.365 1.00 0.00 36 GLN A CA 14
ATOM 7524 C C . GLN A 1 33 ? -4.310 4.055 3.631 1.00 0.00 36 GLN A C 14
ATOM 7525 O O . GLN A 1 33 ? -4.422 3.204 2.752 1.00 0.00 36 GLN A O 14
ATOM 7539 N N . SER A 1 34 ? -3.142 4.568 3.997 1.00 0.00 37 SER A N 14
ATOM 7540 C CA . SER A 1 34 ? -1.892 4.139 3.384 1.00 0.00 37 SER A CA 14
ATOM 7541 C C . SER A 1 34 ? -1.146 3.211 4.333 1.00 0.00 37 SER A C 14
ATOM 7542 O O . SER A 1 34 ? -1.093 3.460 5.537 1.00 0.00 37 SER A O 14
ATOM 7550 N N . THR A 1 35 ? -0.570 2.141 3.793 1.00 0.00 38 THR A N 14
ATOM 7551 C CA . THR A 1 35 ? 0.140 1.172 4.619 1.00 0.00 38 THR A CA 14
ATOM 7552 C C . THR A 1 35 ? 1.518 0.816 4.059 1.00 0.00 38 THR A C 14
ATOM 7553 O O . THR A 1 35 ? 1.794 0.997 2.869 1.00 0.00 38 THR A O 14
ATOM 7564 N N . TRP A 1 36 ? 2.364 0.288 4.941 1.00 0.00 39 TRP A N 14
ATOM 7565 C CA . TRP A 1 36 ? 3.723 -0.115 4.587 1.00 0.00 39 TRP A CA 14
ATOM 7566 C C . TRP A 1 36 ? 3.815 -1.629 4.467 1.00 0.00 39 TRP A C 14
ATOM 7567 O O . TRP A 1 36 ? 3.012 -2.357 5.049 1.00 0.00 39 TRP A O 14
ATOM 7588 N N . GLU A 1 37 ? 4.804 -2.092 3.708 1.00 0.00 40 GLU A N 14
ATOM 7589 C CA . GLU A 1 37 ? 5.022 -3.519 3.504 1.00 0.00 40 GLU A CA 14
ATOM 7590 C C . GLU A 1 37 ? 3.836 -4.171 2.801 1.00 0.00 40 GLU A C 14
ATOM 7591 O O . GLU A 1 37 ? 2.687 -3.760 2.971 1.00 0.00 40 GLU A O 14
ATOM 7603 N N . LYS A 1 38 ? 4.135 -5.187 2.001 1.00 0.00 41 LYS A N 14
ATOM 7604 C CA . LYS A 1 38 ? 3.115 -5.926 1.261 1.00 0.00 41 LYS A CA 14
ATOM 7605 C C . LYS A 1 38 ? 1.959 -6.334 2.175 1.00 0.00 41 LYS A C 14
ATOM 7606 O O . LYS A 1 38 ? 2.182 -6.764 3.307 1.00 0.00 41 LYS A O 14
ATOM 7625 N N . PRO A 1 39 ? 0.705 -6.205 1.696 1.00 0.00 42 PRO A N 14
ATOM 7626 C CA . PRO A 1 39 ? -0.479 -6.560 2.482 1.00 0.00 42 PRO A CA 14
ATOM 7627 C C . PRO A 1 39 ? -0.727 -8.064 2.516 1.00 0.00 42 PRO A C 14
ATOM 7628 O O . PRO A 1 39 ? -0.139 -8.815 1.738 1.00 0.00 42 PRO A O 14
ATOM 7639 N N . PRO B 2 5 ? -1.974 10.120 -7.852 1.00 0.00 5 PRO B N 14
ATOM 7640 C CA . PRO B 2 5 ? -1.263 9.085 -7.101 1.00 0.00 5 PRO B CA 14
ATOM 7641 C C . PRO B 2 5 ? -1.612 9.113 -5.613 1.00 0.00 5 PRO B C 14
ATOM 7642 O O . PRO B 2 5 ? -1.912 10.173 -5.064 1.00 0.00 5 PRO B O 14
ATOM 7653 N N . PRO B 2 6 ? -1.576 7.947 -4.935 1.00 0.00 6 PRO B N 14
ATOM 7654 C CA . PRO B 2 6 ? -1.894 7.848 -3.512 1.00 0.00 6 PRO B CA 14
ATOM 7655 C C . PRO B 2 6 ? -0.747 8.333 -2.627 1.00 0.00 6 PRO B C 14
ATOM 7656 O O . PRO B 2 6 ? 0.423 8.228 -3.000 1.00 0.00 6 PRO B O 14
ATOM 7667 N N . PRO B 2 7 ? -1.071 8.865 -1.432 1.00 0.00 7 PRO B N 14
ATOM 7668 C CA . PRO B 2 7 ? -0.070 9.389 -0.502 1.00 0.00 7 PRO B CA 14
ATOM 7669 C C . PRO B 2 7 ? 0.650 8.283 0.257 1.00 0.00 7 PRO B C 14
ATOM 7670 O O . PRO B 2 7 ? 0.080 7.225 0.521 1.00 0.00 7 PRO B O 14
ATOM 7681 N N . LEU B 2 8 ? 1.907 8.537 0.605 1.00 0.00 8 LEU B N 14
ATOM 7682 C CA . LEU B 2 8 ? 2.713 7.558 1.326 1.00 0.00 8 LEU B CA 14
ATOM 7683 C C . LEU B 2 8 ? 2.334 7.535 2.810 1.00 0.00 8 LEU B C 14
ATOM 7684 O O . LEU B 2 8 ? 1.972 8.567 3.376 1.00 0.00 8 LEU B O 14
ATOM 7700 N N . PRO B 2 9 ? 2.415 6.356 3.468 1.00 0.00 9 PRO B N 14
ATOM 7701 C CA . PRO B 2 9 ? 2.094 6.218 4.887 1.00 0.00 9 PRO B CA 14
ATOM 7702 C C . PRO B 2 9 ? 3.231 6.706 5.781 1.00 0.00 9 PRO B C 14
ATOM 7703 O O . PRO B 2 9 ? 4.399 6.619 5.405 1.00 0.00 9 PRO B O 14
ATOM 7714 N N . PRO B 2 10 ? 2.911 7.230 6.979 1.00 0.00 10 PRO B N 14
ATOM 7715 C CA . PRO B 2 10 ? 3.924 7.719 7.913 1.00 0.00 10 PRO B CA 14
ATOM 7716 C C . PRO B 2 10 ? 4.599 6.584 8.679 1.00 0.00 10 PRO B C 14
ATOM 7717 O O . PRO B 2 10 ? 5.530 5.968 8.121 1.00 0.00 10 PRO B O 14
ATOM 7729 N N . SER A 1 12 ? -9.896 -7.397 -1.138 1.00 0.00 15 SER A N 15
ATOM 7730 C CA . SER A 1 12 ? -8.850 -6.782 -1.948 1.00 0.00 15 SER A CA 15
ATOM 7731 C C . SER A 1 12 ? -8.911 -5.261 -1.857 1.00 0.00 15 SER A C 15
ATOM 7732 O O . SER A 1 12 ? -8.818 -4.698 -0.765 1.00 0.00 15 SER A O 15
ATOM 7740 N N . MET A 1 13 ? -9.065 -4.594 -2.999 1.00 0.00 16 MET A N 15
ATOM 7741 C CA . MET A 1 13 ? -9.122 -3.140 -3.024 1.00 0.00 16 MET A CA 15
ATOM 7742 C C . MET A 1 13 ? -7.795 -2.552 -2.546 1.00 0.00 16 MET A C 15
ATOM 7743 O O . MET A 1 13 ? -7.757 -1.771 -1.595 1.00 0.00 16 MET A O 15
ATOM 7757 N N . TRP A 1 14 ? -6.711 -2.936 -3.214 1.00 0.00 17 TRP A N 15
ATOM 7758 C CA . TRP A 1 14 ? -5.377 -2.453 -2.857 1.00 0.00 17 TRP A CA 15
ATOM 7759 C C . TRP A 1 14 ? -4.630 -1.928 -4.080 1.00 0.00 17 TRP A C 15
ATOM 7760 O O . TRP A 1 14 ? -4.909 -2.325 -5.212 1.00 0.00 17 TRP A O 15
ATOM 7781 N N . THR A 1 15 ? 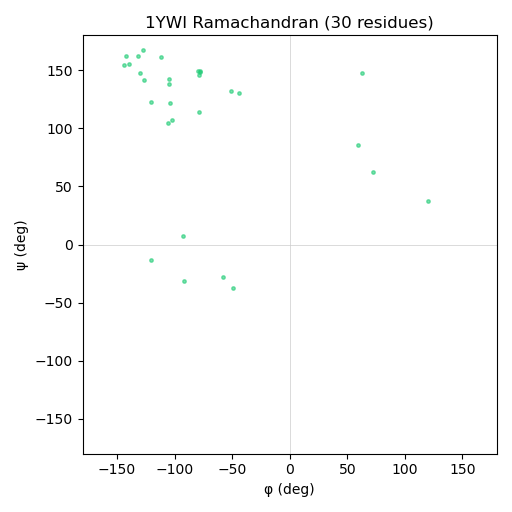-3.682 -1.029 -3.835 1.00 0.00 18 THR A N 15
ATOM 7782 C CA . THR A 1 15 ? -2.862 -0.463 -4.900 1.00 0.00 18 THR A CA 15
ATOM 7783 C C . THR A 1 15 ? -1.384 -0.577 -4.535 1.00 0.00 18 THR A C 15
ATOM 7784 O O . THR A 1 15 ? -1.012 -0.388 -3.376 1.00 0.00 18 THR A O 15
ATOM 7795 N N . GLU A 1 16 ? -0.546 -0.883 -5.520 1.00 0.00 19 GLU A N 15
ATOM 7796 C CA . GLU A 1 16 ? 0.883 -1.044 -5.276 1.00 0.00 19 GLU A CA 15
ATOM 7797 C C . GLU A 1 16 ? 1.690 0.152 -5.776 1.00 0.00 19 GLU A C 15
ATOM 7798 O O . GLU A 1 16 ? 1.562 0.567 -6.928 1.00 0.00 19 GLU A O 15
ATOM 7810 N N . HIS A 1 17 ? 2.521 0.696 -4.890 1.00 0.00 20 HIS A N 15
ATOM 7811 C CA . HIS A 1 17 ? 3.377 1.834 -5.214 1.00 0.00 20 HIS A CA 15
ATOM 7812 C C . HIS A 1 17 ? 4.683 1.742 -4.429 1.00 0.00 20 HIS A C 15
ATOM 7813 O O . HIS A 1 17 ? 4.830 0.881 -3.560 1.00 0.00 20 HIS A O 15
ATOM 7828 N N . LYS A 1 18 ? 5.631 2.625 -4.729 1.00 0.00 21 LYS A N 15
ATOM 7829 C CA . LYS A 1 18 ? 6.921 2.594 -4.044 1.00 0.00 21 LYS A CA 15
ATOM 7830 C C . LYS A 1 18 ? 7.258 3.922 -3.360 1.00 0.00 21 LYS A C 15
ATOM 7831 O O . LYS A 1 18 ? 7.151 4.994 -3.958 1.00 0.00 21 LYS A O 15
ATOM 7850 N N . SER A 1 19 ? 7.650 3.828 -2.088 1.00 0.00 22 SER A N 15
ATOM 7851 C CA . SER A 1 19 ? 8.046 4.992 -1.308 1.00 0.00 22 SER A CA 15
ATOM 7852 C C . SER A 1 19 ? 9.247 5.679 -1.950 1.00 0.00 22 SER A C 15
ATOM 7853 O O . SER A 1 19 ? 10.108 5.002 -2.522 1.00 0.00 22 SER A O 15
ATOM 7861 N N . PRO A 1 20 ? 9.345 7.018 -1.820 1.00 0.00 23 PRO A N 15
ATOM 7862 C CA . PRO A 1 20 ? 10.432 7.804 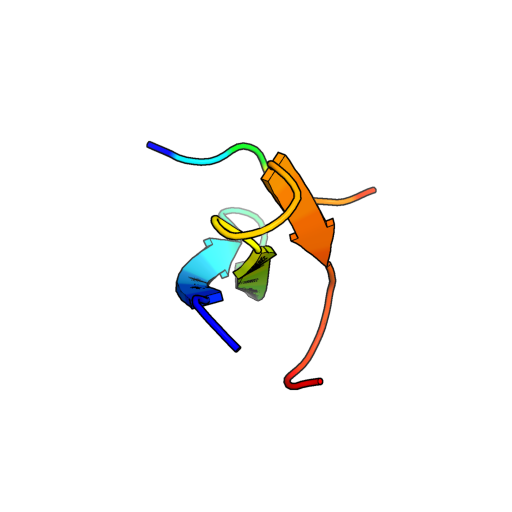-2.427 1.00 0.00 23 PRO A CA 15
ATOM 7863 C C . PRO A 1 20 ? 11.817 7.228 -2.157 1.00 0.00 23 PRO A C 15
ATOM 7864 O O . PRO A 1 20 ? 12.577 6.966 -3.089 1.00 0.00 23 PRO A O 15
ATOM 7875 N N . ASP A 1 21 ? 12.140 7.031 -0.881 1.00 0.00 24 ASP A N 15
ATOM 7876 C CA . ASP A 1 21 ? 13.439 6.486 -0.493 1.00 0.00 24 ASP A CA 15
ATOM 7877 C C . ASP A 1 21 ? 13.760 5.218 -1.281 1.00 0.00 24 ASP A C 15
ATOM 7878 O O . ASP A 1 21 ? 14.925 4.847 -1.437 1.00 0.00 24 ASP A O 15
ATOM 7887 N N . GLY A 1 22 ? 12.718 4.560 -1.773 1.00 0.00 25 GLY A N 15
ATOM 7888 C CA . GLY A 1 22 ? 12.897 3.344 -2.542 1.00 0.00 25 GLY A CA 15
ATOM 7889 C C . GLY A 1 22 ? 12.323 2.130 -1.846 1.00 0.00 25 GLY A C 15
ATOM 7890 O O . GLY A 1 22 ? 12.940 1.065 -1.834 1.00 0.00 25 GLY A O 15
ATOM 7894 N N . ARG A 1 23 ? 11.137 2.288 -1.266 1.00 0.00 26 ARG A N 15
ATOM 7895 C CA . ARG A 1 23 ? 10.483 1.184 -0.569 1.00 0.00 26 ARG A CA 15
ATOM 7896 C C . ARG A 1 23 ? 9.209 0.777 -1.291 1.00 0.00 26 ARG A C 15
ATOM 7897 O O . ARG A 1 23 ? 8.735 1.491 -2.165 1.00 0.00 26 ARG A O 15
ATOM 7918 N N . THR A 1 24 ? 8.673 -0.385 -0.943 1.00 0.00 27 THR A N 15
ATOM 7919 C CA . THR A 1 24 ? 7.442 -0.864 -1.554 1.00 0.00 27 THR A CA 15
ATOM 7920 C C . THR A 1 24 ? 6.280 -0.723 -0.578 1.00 0.00 27 THR A C 15
ATOM 7921 O O . THR A 1 24 ? 6.145 -1.513 0.357 1.00 0.00 27 THR A O 15
ATOM 7932 N N . TYR A 1 25 ? 5.437 0.283 -0.802 1.00 0.00 28 TYR A N 15
ATOM 7933 C CA . TYR A 1 25 ? 4.295 0.525 0.073 1.00 0.00 28 TYR A CA 15
ATOM 7934 C C . TYR A 1 25 ? 2.987 0.268 -0.665 1.00 0.00 28 TYR A C 15
ATOM 7935 O O . TYR A 1 25 ? 2.958 0.198 -1.895 1.00 0.00 28 TYR A O 15
ATOM 7953 N N . TYR A 1 26 ? 1.905 0.127 0.091 1.00 0.00 29 TYR A N 15
ATOM 7954 C CA . TYR A 1 26 ? 0.598 -0.134 -0.500 1.00 0.00 29 TYR A CA 15
ATOM 7955 C C . TYR A 1 26 ? -0.450 0.831 0.036 1.00 0.00 29 TYR A C 15
ATOM 7956 O O . TYR A 1 26 ? -0.309 1.374 1.131 1.00 0.00 29 TYR A O 15
ATOM 7974 N N . TYR A 1 27 ? -1.500 1.042 -0.749 1.00 0.00 30 TYR A N 15
ATOM 7975 C CA . TYR A 1 27 ? -2.582 1.936 -0.362 1.00 0.00 30 TYR A CA 15
ATOM 7976 C C . TYR A 1 27 ? -3.922 1.218 -0.469 1.00 0.00 30 TYR A C 15
ATOM 7977 O O . TYR A 1 27 ? -4.289 0.723 -1.538 1.00 0.00 30 TYR A O 15
ATOM 7995 N N . ASN A 1 28 ? -4.642 1.158 0.644 1.00 0.00 31 ASN A N 15
ATOM 7996 C CA . ASN A 1 28 ? -5.942 0.501 0.680 1.00 0.00 31 ASN A CA 15
ATOM 7997 C C . ASN A 1 28 ? -7.041 1.458 0.238 1.00 0.00 31 ASN A C 15
ATOM 7998 O O . ASN A 1 28 ? -7.285 2.477 0.884 1.00 0.00 31 ASN A O 15
ATOM 8009 N N . THR A 1 29 ? -7.700 1.126 -0.869 1.00 0.00 32 THR A N 15
ATOM 8010 C CA . THR A 1 29 ? -8.779 1.956 -1.388 1.00 0.00 32 THR A CA 15
ATOM 8011 C C . THR A 1 29 ? -10.104 1.589 -0.728 1.00 0.00 32 THR A C 15
ATOM 8012 O O . THR A 1 29 ? -11.131 2.219 -0.976 1.00 0.00 32 THR A O 15
ATOM 8023 N N . GLU A 1 30 ? -10.071 0.561 0.117 1.00 0.00 33 GLU A N 15
ATOM 8024 C CA . GLU A 1 30 ? -11.264 0.117 0.828 1.00 0.00 33 GLU A CA 15
ATOM 8025 C C . GLU A 1 30 ? -11.450 0.937 2.099 1.00 0.00 33 GLU A C 15
ATOM 8026 O O . GLU A 1 30 ? -12.531 1.465 2.360 1.00 0.00 33 GLU A O 15
ATOM 8038 N N . THR A 1 31 ? -10.384 1.038 2.888 1.00 0.00 34 THR A N 15
ATOM 8039 C CA . THR A 1 31 ? -10.414 1.804 4.127 1.00 0.00 34 THR A CA 15
ATOM 8040 C C . THR A 1 31 ? -9.978 3.242 3.866 1.00 0.00 34 THR A C 15
ATOM 8041 O O . THR A 1 31 ? -10.223 4.138 4.674 1.00 0.00 34 THR A O 15
ATOM 8052 N N . LYS A 1 32 ? -9.324 3.440 2.719 1.00 0.00 35 LYS A N 15
ATOM 8053 C CA . LYS A 1 32 ? -8.844 4.758 2.305 1.00 0.00 35 LYS A CA 15
ATOM 8054 C C . LYS A 1 32 ? -7.681 5.208 3.175 1.00 0.00 35 LYS A C 15
ATOM 8055 O O . LYS A 1 32 ? -7.784 6.186 3.914 1.00 0.00 35 LYS A O 15
ATOM 8074 N N . GLN A 1 33 ? -6.572 4.487 3.079 1.00 0.00 36 GLN A N 15
ATOM 8075 C CA . GLN A 1 33 ? -5.388 4.808 3.860 1.00 0.00 36 GLN A CA 15
ATOM 8076 C C . GLN A 1 33 ? -4.142 4.188 3.247 1.00 0.00 36 GLN A C 15
ATOM 8077 O O . GLN A 1 33 ? -4.226 3.306 2.394 1.00 0.00 36 GLN A O 15
ATOM 8091 N N . SER A 1 34 ? -2.984 4.661 3.691 1.00 0.00 37 SER A N 15
ATOM 8092 C CA . SER A 1 34 ? -1.711 4.145 3.212 1.00 0.00 37 SER A CA 15
ATOM 8093 C C . SER A 1 34 ? -1.090 3.247 4.274 1.00 0.00 37 SER A C 15
ATOM 8094 O O . SER A 1 34 ? -1.268 3.480 5.470 1.00 0.00 37 SER A O 15
ATOM 8102 N N . THR A 1 35 ? -0.362 2.224 3.841 1.00 0.00 38 THR A N 15
ATOM 8103 C CA . THR A 1 35 ? 0.254 1.295 4.777 1.00 0.00 38 THR A CA 15
ATOM 8104 C C . THR A 1 35 ? 1.638 0.840 4.310 1.00 0.00 38 THR A C 15
ATOM 8105 O O . THR A 1 35 ? 1.953 0.877 3.118 1.00 0.00 38 THR A O 15
ATOM 8116 N N . TRP A 1 36 ? 2.449 0.398 5.270 1.00 0.00 39 TRP A N 15
ATOM 8117 C CA . TRP A 1 36 ? 3.803 -0.077 4.995 1.00 0.00 39 TRP A CA 15
ATOM 8118 C C . TRP A 1 36 ? 3.848 -1.600 5.040 1.00 0.00 39 TRP A C 15
ATOM 8119 O O . TRP A 1 36 ? 2.994 -2.233 5.661 1.00 0.00 39 TRP A O 15
ATOM 8140 N N . GLU A 1 37 ? 4.852 -2.177 4.384 1.00 0.00 40 GLU A N 15
ATOM 8141 C CA . GLU A 1 37 ? 5.023 -3.628 4.345 1.00 0.00 40 GLU A CA 15
ATOM 8142 C C . GLU A 1 37 ? 3.848 -4.309 3.648 1.00 0.00 40 GLU A C 15
ATOM 8143 O O . GLU A 1 37 ? 2.692 -3.936 3.839 1.00 0.00 40 GLU A O 15
ATOM 8155 N N . LYS A 1 38 ? 4.161 -5.311 2.834 1.00 0.00 41 LYS A N 15
ATOM 8156 C CA . LYS A 1 38 ? 3.140 -6.053 2.102 1.00 0.00 41 LYS A CA 15
ATOM 8157 C C . LYS A 1 38 ? 2.128 -6.687 3.061 1.00 0.00 41 LYS A C 15
ATOM 8158 O O . LYS A 1 38 ? 2.511 -7.386 4.000 1.00 0.00 41 LYS A O 15
ATOM 8177 N N . PRO A 1 39 ? 0.819 -6.450 2.840 1.00 0.00 42 PRO A N 15
ATOM 8178 C CA . PRO A 1 39 ? -0.237 -7.006 3.689 1.00 0.00 42 PRO A CA 15
ATOM 8179 C C . PRO A 1 39 ? -0.527 -8.468 3.361 1.00 0.00 42 PRO A C 15
ATOM 8180 O O . PRO A 1 39 ? 0.321 -9.168 2.808 1.00 0.00 42 PRO A O 15
ATOM 8191 N N . PRO B 2 5 ? -2.339 9.835 -7.689 1.00 0.00 5 PRO B N 15
ATOM 8192 C CA . PRO B 2 5 ? -1.514 8.868 -6.964 1.00 0.00 5 PRO B CA 15
ATOM 8193 C C . PRO B 2 5 ? -1.828 8.857 -5.468 1.00 0.00 5 PRO B C 15
ATOM 8194 O O . PRO B 2 5 ? -2.186 9.890 -4.901 1.00 0.00 5 PRO B O 15
ATOM 8205 N N . PRO B 2 6 ? -1.696 7.691 -4.803 1.00 0.00 6 PRO B N 15
ATOM 8206 C CA . PRO B 2 6 ? -1.963 7.561 -3.369 1.00 0.00 6 PRO B CA 15
ATOM 8207 C C . PRO B 2 6 ? -0.820 8.101 -2.509 1.00 0.00 6 PRO B C 15
ATOM 8208 O O . PRO B 2 6 ? 0.347 8.038 -2.905 1.00 0.00 6 PRO B O 15
ATOM 8219 N N . PRO B 2 7 ? -1.139 8.622 -1.308 1.00 0.00 7 PRO B N 15
ATOM 8220 C CA . PRO B 2 7 ? -0.139 9.187 -0.404 1.00 0.00 7 PRO B CA 15
ATOM 8221 C C . PRO B 2 7 ? 0.630 8.111 0.349 1.00 0.00 7 PRO B C 15
ATOM 8222 O O . PRO B 2 7 ? 0.096 7.039 0.628 1.00 0.00 7 PRO B O 15
ATOM 8233 N N . LEU B 2 8 ? 1.886 8.400 0.669 1.00 0.00 8 LEU B N 15
ATOM 8234 C CA . LEU B 2 8 ? 2.723 7.451 1.393 1.00 0.00 8 LEU B CA 15
ATOM 8235 C C . LEU B 2 8 ? 2.362 7.459 2.883 1.00 0.00 8 LEU B C 15
ATOM 8236 O O . LEU B 2 8 ? 1.985 8.498 3.424 1.00 0.00 8 LEU B O 15
ATOM 8252 N N . PRO B 2 9 ? 2.472 6.302 3.572 1.00 0.00 9 PRO B N 15
ATOM 8253 C CA . PRO B 2 9 ? 2.164 6.202 4.995 1.00 0.00 9 PRO B CA 15
ATOM 8254 C C . PRO B 2 9 ? 3.298 6.737 5.865 1.00 0.00 9 PRO B C 15
ATOM 8255 O O . PRO B 2 9 ? 4.464 6.664 5.480 1.00 0.00 9 PRO B O 15
ATOM 8266 N N . PRO B 2 10 ? 2.977 7.289 7.049 1.00 0.00 10 PRO B N 15
ATOM 8267 C CA . PRO B 2 10 ? 3.988 7.823 7.959 1.00 0.00 10 PRO B CA 15
ATOM 8268 C C . PRO B 2 10 ? 4.740 6.719 8.698 1.00 0.00 10 PRO B C 15
ATOM 8269 O O . PRO B 2 10 ? 5.667 6.135 8.099 1.00 0.00 10 PRO B O 15
#